Protein 9J5E (pdb70)

Radius of gyration: 19.72 Å; Cα contacts (8 Å, |Δi|>4): 1012; chains: 2; bounding box: 55×40×51 Å

Organism: Saccharomyces cerevisiae (strain ATCC 204508 / S288c) (NCBI:txid559292)

Structure (mmCIF, N/CA/C/O backbone):
data_9J5E
#
_entry.id   9J5E
#
_cell.length_a   103.541
_cell.length_b   103.541
_cell.length_c   108.503
_cell.angle_alpha   90.000
_cell.angle_beta   90.000
_cell.angle_gamma   120.000
#
_symmetry.space_group_name_H-M   'P 61'
#
loop_
_entity.id
_entity.type
_entity.pdbx_description
1 polymer 'Protein HIR2'
2 polymer 'Peptide from Histone promoter control protein 2'
3 water water
#
loop_
_atom_site.group_PDB
_atom_site.id
_atom_site.type_symbol
_atom_site.label_atom_id
_atom_site.label_alt_id
_atom_site.label_comp_id
_atom_site.label_asym_id
_atom_site.label_entity_id
_atom_site.label_seq_id
_atom_site.pdbx_PDB_ins_code
_atom_site.Cartn_x
_atom_site.Cartn_y
_atom_site.Cartn_z
_atom_site.occupancy
_atom_site.B_iso_or_equiv
_atom_site.auth_seq_id
_atom_site.auth_comp_id
_atom_site.auth_asym_id
_atom_site.auth_atom_id
_atom_site.pdbx_PDB_model_num
ATOM 1 N N . MET A 1 1 ? -16.11233 -8.16334 6.09301 1.000 39.32109 1 MET A N 1
ATOM 2 C CA . MET A 1 1 ? -17.06649 -8.27444 4.97888 1.000 39.72139 1 MET A CA 1
ATOM 3 C C . MET A 1 1 ? -16.77046 -7.43439 3.74360 1.000 41.83646 1 MET A C 1
ATOM 4 O O . MET A 1 1 ? -16.45576 -6.25411 3.86273 1.000 40.71784 1 MET A O 1
ATOM 9 N N . ARG A 1 2 ? -16.97324 -8.03216 2.56773 1.000 38.13094 2 ARG A N 1
ATOM 10 C CA . ARG A 1 2 ? -16.84754 -7.35947 1.28479 1.000 39.75185 2 ARG A CA 1
ATOM 11 C C . ARG A 1 2 ? -18.19201 -7.37754 0.56928 1.000 38.20768 2 ARG A C 1
ATOM 12 O O . ARG A 1 2 ? -18.88089 -8.40268 0.54889 1.000 36.61930 2 ARG A O 1
ATOM 20 N N . LEU A 1 3 ? -18.56393 -6.25094 -0.02670 1.000 37.35107 3 LEU A N 1
ATOM 21 C CA . LEU A 1 3 ? -19.76032 -6.16867 -0.85574 1.000 35.32745 3 LEU A CA 1
ATOM 22 C C . LEU A 1 3 ? -19.32147 -6.05054 -2.30686 1.000 38.22972 3 LEU A C 1
ATOM 23 O O . LEU A 1 3 ? -18.67481 -5.06768 -2.67860 1.000 40.10049 3 LEU A O 1
ATOM 28 N N . LEU A 1 4 ? -19.66458 -7.05170 -3.11508 1.000 34.63473 4 LEU A N 1
ATOM 29 C CA . LEU A 1 4 ? -19.45258 -7.02227 -4.55608 1.000 36.71538 4 LEU A CA 1
ATOM 30 C C . LEU A 1 4 ? -20.77820 -6.68566 -5.22946 1.000 37.00226 4 LEU A C 1
ATOM 31 O O . LEU A 1 4 ? -21.75274 -7.42590 -5.08631 1.000 33.98148 4 LEU A O 1
ATOM 36 N N . LYS A 1 5 ? -20.81379 -5.58297 -5.96491 1.000 38.01876 5 LYS A N 1
ATOM 37 C CA . LYS A 1 5 ? -21.99719 -5.18317 -6.72028 1.000 38.85553 5 LYS A CA 1
ATOM 38 C C . LYS A 1 5 ? -21.70165 -5.41018 -8.19657 1.000 41.97347 5 LYS A C 1
ATOM 39 O O . LYS A 1 5 ? -20.83658 -4.74386 -8.77542 1.000 42.29853 5 LYS A O 1
ATOM 45 N N . TYR A 1 6 ? -22.41403 -6.35468 -8.80071 1.000 39.12792 6 TYR A N 1
ATOM 46 C CA . TYR A 1 6 ? -22.10939 -6.80000 -10.15979 1.000 41.71357 6 TYR A CA 1
ATOM 47 C C . TYR A 1 6 ? -23.27611 -6.51239 -11.09760 1.000 41.27659 6 TYR A C 1
ATOM 48 O O . TYR A 1 6 ? -24.28137 -7.24837 -11.09413 1.000 39.23472 6 TYR A O 1
ATOM 57 N N . PRO A 1 7 ? -23.19655 -5.46291 -11.91153 1.000 42.98351 7 PRO A N 1
ATOM 58 C CA . PRO A 1 7 ? -24.27402 -5.18123 -12.87084 1.000 41.82899 7 PRO A CA 1
ATOM 59 C C . PRO A 1 7 ? -24.40977 -6.30406 -13.88980 1.000 44.78282 7 PRO A C 1
ATOM 60 O O . PRO A 1 7 ? -23.43409 -6.71379 -14.52417 1.000 43.46149 7 PRO A O 1
ATOM 64 N N . LEU A 1 8 ? -25.63316 -6.79667 -14.05065 1.000 42.10503 8 LEU A N 1
ATOM 65 C CA . LEU A 1 8 ? -25.87774 -7.88166 -14.98530 1.000 44.16995 8 LEU A CA 1
ATOM 66 C C . LEU A 1 8 ? -26.02246 -7.33286 -16.39956 1.000 50.02899 8 LEU A C 1
ATOM 67 O O . LEU A 1 8 ? -26.47637 -6.20634 -16.61367 1.000 50.47124 8 LEU A O 1
ATOM 72 N N . ASP A 1 9 ? -25.60575 -8.13544 -17.36764 1.000 50.93157 9 ASP A N 1
ATOM 73 C CA . ASP A 1 9 ? -25.69209 -7.74689 -18.77407 1.000 56.85099 9 ASP A CA 1
ATOM 74 C C . ASP A 1 9 ? -26.93515 -8.39250 -19.37926 1.000 57.55069 9 ASP A C 1
ATOM 75 O O . ASP A 1 9 ? -26.86516 -9.36024 -20.13693 1.000 59.60902 9 ASP A O 1
ATOM 80 N N . ILE A 1 10 ? -28.09546 -7.85586 -18.99631 1.000 58.49677 10 ILE A N 1
ATOM 81 C CA . ILE A 1 10 ? -29.35863 -8.48120 -19.37275 1.000 58.29547 10 ILE A CA 1
ATOM 82 C C . ILE A 1 10 ? -30.27011 -7.47114 -20.05158 1.000 61.21349 10 ILE A C 1
ATOM 83 O O . ILE A 1 10 ? -31.48942 -7.66038 -20.09688 1.000 60.47715 10 ILE A O 1
ATOM 88 N N . HIS A 1 11 ? -29.69234 -6.39157 -20.57444 1.000 67.60820 11 HIS A N 1
ATOM 89 C CA . HIS A 1 11 ? -30.39648 -5.45575 -21.45929 1.000 70.36335 11 HIS A CA 1
ATOM 90 C C . HIS A 1 11 ? -31.58970 -4.87024 -20.71271 1.000 66.55863 11 HIS A C 1
ATOM 91 O O . HIS A 1 11 ? -31.39127 -4.21690 -19.67322 1.000 67.14338 11 HIS A O 1
ATOM 98 N N . ASN A 1 12 ? -32.81989 -5.06685 -21.17482 1.000 61.71378 12 ASN A N 1
ATOM 99 C CA . ASN A 1 12 ? -33.99218 -4.50046 -20.52798 1.000 61.83929 12 ASN A CA 1
ATOM 100 C C . ASN A 1 12 ? -34.67662 -5.48106 -19.58119 1.000 55.71001 12 ASN A C 1
ATOM 101 O O . ASN A 1 12 ? -35.73830 -5.16263 -19.04014 1.000 55.35300 12 ASN A O 1
ATOM 106 N N . GLU A 1 13 ? -34.10061 -6.66041 -19.36966 1.000 53.18619 13 GLU A N 1
ATOM 107 C CA . GLU A 1 13 ? -34.76294 -7.67173 -18.55953 1.000 48.51365 13 GLU A CA 1
ATOM 108 C C . GLU A 1 13 ? -34.58840 -7.37485 -17.06790 1.000 46.07308 13 GLU A C 1
ATOM 109 O O . GLU A 1 13 ? -33.77620 -6.54681 -16.64784 1.000 43.97446 13 GLU A O 1
ATOM 115 N N . GLN A 1 14 ? -35.34356 -8.10507 -16.26615 1.000 39.75021 14 GLN A N 1
ATOM 116 C CA . GLN A 1 14 ? -35.42073 -7.90054 -14.83298 1.000 37.76237 14 GLN A CA 1
ATOM 117 C C . GLN A 1 14 ? -35.27122 -9.26240 -14.16616 1.000 39.34077 14 GLN A C 1
ATOM 118 O O . GLN A 1 14 ? -35.75851 -10.26694 -14.69757 1.000 38.03005 14 GLN A O 1
ATOM 124 N N . VAL A 1 15 ? -34.57531 -9.30572 -13.02898 1.000 32.91410 15 VAL A N 1
ATOM 125 C CA . VAL A 1 15 ? -34.50152 -10.50198 -12.19968 1.000 31.30251 15 VAL A CA 1
ATOM 126 C C . VAL A 1 15 ? -35.42699 -10.31571 -11.00349 1.000 33.97565 15 VAL A C 1
ATOM 127 O O . VAL A 1 15 ? -35.29454 -9.33988 -10.24871 1.000 32.07314 15 VAL A O 1
ATOM 131 N N . ASN A 1 16 ? -36.36417 -11.25536 -10.82585 1.000 30.73073 16 ASN A N 1
ATOM 132 C CA . ASN A 1 16 ? -37.39042 -11.16263 -9.79037 1.000 31.28917 16 ASN A CA 1
ATOM 133 C C . ASN A 1 16 ? -37.13693 -12.06889 -8.59922 1.000 31.92337 16 ASN A C 1
ATOM 134 O O . ASN A 1 16 ? -37.67778 -11.81151 -7.51927 1.000 30.19190 16 ASN A O 1
ATOM 139 N N . ALA A 1 17 ? -36.35439 -13.13033 -8.77384 1.000 31.27762 17 ALA A N 1
ATOM 140 C CA . ALA A 1 17 ? -36.22130 -14.14704 -7.74481 1.000 29.77279 17 ALA A CA 1
ATOM 141 C C . ALA A 1 17 ? -34.84608 -14.77973 -7.85977 1.000 28.61285 17 ALA A C 1
ATOM 142 O O . ALA A 1 17 ? -34.21800 -14.77423 -8.92800 1.000 28.68180 17 ALA A O 1
ATOM 144 N N . LEU A 1 18 ? -34.37684 -15.32899 -6.74634 1.000 29.62521 18 LEU A N 1
ATOM 145 C CA . LEU A 1 18 ? -33.13837 -16.08587 -6.78226 1.000 29.35130 18 LEU A CA 1
ATOM 146 C C . LEU A 1 18 ? -33.17240 -17.16616 -5.71021 1.000 31.60833 18 LEU A C 1
ATOM 147 O O . LEU A 1 18 ? -33.99567 -17.13228 -4.78764 1.000 30.64814 18 LEU A O 1
ATOM 152 N N . ALA A 1 19 ? -32.28918 -18.15575 -5.86601 1.000 28.42244 19 ALA A N 1
ATOM 153 C CA . ALA A 1 19 ? -32.23757 -19.26601 -4.92329 1.000 30.66123 19 ALA A CA 1
ATOM 154 C C . ALA A 1 19 ? -30.81446 -19.79945 -4.84578 1.000 29.57116 19 ALA A C 1
ATOM 155 O O . ALA A 1 19 ? -30.18039 -20.02783 -5.88084 1.000 28.48020 19 ALA A O 1
ATOM 157 N N . ALA A 1 20 ? -30.32558 -20.01492 -3.62193 1.000 30.54397 20 ALA A N 1
ATOM 158 C CA . ALA A 1 20 ? -29.06398 -20.71912 -3.40653 1.000 31.28471 20 ALA A CA 1
ATOM 159 C C . ALA A 1 20 ? -29.35435 -22.21916 -3.37667 1.000 33.03971 20 ALA A C 1
ATOM 160 O O . ALA A 1 20 ? -29.97213 -22.72151 -2.43236 1.000 32.76945 20 ALA A O 1
ATOM 162 N N . LEU A 1 21 ? -28.91092 -22.94046 -4.40674 1.000 32.00667 21 LEU A N 1
ATOM 163 C CA . LEU A 1 21 ? -29.12143 -24.38082 -4.50671 1.000 32.25502 21 LEU A CA 1
ATOM 164 C C . LEU A 1 21 ? -27.82796 -25.04133 -4.94863 1.000 33.89159 21 LEU A C 1
ATOM 165 O O . LEU A 1 21 ? -27.22100 -24.61723 -5.93583 1.000 33.54308 21 LEU A O 1
ATOM 170 N N . GLY A 1 22 ? -27.41789 -26.08751 -4.23576 1.000 34.12672 22 GLY A N 1
ATOM 171 C CA . GLY A 1 22 ? -26.13632 -26.70230 -4.48741 1.000 34.56988 22 GLY A CA 1
ATOM 172 C C . GLY A 1 22 ? -25.05442 -25.63971 -4.46447 1.000 36.70057 22 GLY A C 1
ATOM 173 O O . GLY A 1 22 ? -25.12329 -24.66752 -3.69921 1.000 35.69446 22 GLY A O 1
ATOM 174 N N . PRO A 1 23 ? -24.06193 -25.77148 -5.34329 1.000 35.68125 23 PRO A N 1
ATOM 175 C CA . PRO A 1 23 ? -22.99860 -24.76319 -5.42490 1.000 35.82276 23 PRO A CA 1
ATOM 176 C C . PRO A 1 23 ? -23.39953 -23.46109 -6.10227 1.000 34.60394 23 PRO A C 1
ATOM 177 O O . PRO A 1 23 ? -22.52780 -22.61278 -6.30409 1.000 35.98315 23 PRO A O 1
ATOM 181 N N . TYR A 1 24 ? -24.67387 -23.24496 -6.44131 1.000 33.98060 24 TYR A N 1
ATOM 182 C CA . TYR A 1 24 ? -25.04699 -22.14424 -7.32261 1.000 34.76063 24 TYR A CA 1
ATOM 183 C C . TYR A 1 24 ? -25.97233 -21.14648 -6.63669 1.000 30.93592 24 TYR A C 1
ATOM 184 O O . TYR A 1 24 ? -26.68444 -21.47729 -5.68884 1.000 30.18697 24 TYR A O 1
ATOM 193 N N . ILE A 1 25 ? -25.94249 -19.91245 -7.12980 1.000 31.65394 25 ILE A N 1
ATOM 194 C CA . ILE A 1 25 ? -26.98756 -18.92729 -6.87276 1.000 31.44506 25 ILE A CA 1
ATOM 195 C C . ILE A 1 25 ? -27.68447 -18.71928 -8.21286 1.000 32.84034 25 ILE A C 1
ATOM 196 O O . ILE A 1 25 ? -27.04353 -18.36911 -9.21147 1.000 32.51131 25 ILE A O 1
ATOM 201 N N . ILE A 1 26 ? -28.97433 -19.03060 -8.26320 1.000 29.60914 26 ILE A N 1
ATOM 202 C CA . ILE A 1 26 ? -29.70699 -19.09213 -9.52177 1.000 30.63654 26 ILE A CA 1
ATOM 203 C C . ILE A 1 26 ? -30.68989 -17.93148 -9.56926 1.000 30.45917 26 ILE A C 1
ATOM 204 O O . ILE A 1 26 ? -31.53407 -17.78901 -8.68236 1.000 28.96720 26 ILE A O 1
ATOM 209 N N . LEU A 1 27 ? -30.60446 -17.12844 -10.62290 1.000 32.31049 27 LEU A N 1
ATOM 210 C CA . LEU A 1 27 ? -31.43371 -15.93954 -10.79343 1.000 31.69676 27 LEU A CA 1
ATOM 211 C C . LEU A 1 27 ? -32.47484 -16.20966 -11.86957 1.000 33.98404 27 LEU A C 1
ATOM 212 O O . LEU A 1 27 ? -32.17647 -16.86777 -12.86788 1.000 33.63596 27 LEU A O 1
ATOM 217 N N . ALA A 1 28 ? -33.68115 -15.67135 -11.70084 1.000 29.93391 28 ALA A N 1
ATOM 218 C CA . ALA A 1 28 ? -34.71106 -15.90297 -12.70460 1.000 34.24389 28 ALA A CA 1
ATOM 219 C C . ALA A 1 28 ? -35.61874 -14.68435 -12.78947 1.000 33.79008 28 ALA A C 1
ATOM 220 O O . ALA A 1 28 ? -35.83841 -13.98701 -11.79596 1.000 33.00728 28 ALA A O 1
ATOM 222 N N . GLY A 1 29 ? -36.14931 -14.42519 -13.98509 1.000 35.46550 29 GLY A N 1
ATOM 223 C CA . GLY A 1 29 ? -37.01839 -13.27176 -14.11188 1.000 33.27825 29 GLY A CA 1
ATOM 224 C C . GLY A 1 29 ? -37.76909 -13.13603 -15.42052 1.000 38.54809 29 GLY A C 1
ATOM 225 O O . GLY A 1 29 ? -38.27125 -14.11823 -15.97916 1.000 35.98713 29 GLY A O 1
ATOM 226 N N . SER A 1 30 ? -37.85948 -11.90153 -15.90416 1.000 36.95080 30 SER A N 1
ATOM 227 C CA . SER A 1 30 ? -38.71337 -11.59621 -17.03953 1.000 39.08363 30 SER A CA 1
ATOM 228 C C . SER A 1 30 ? -38.24628 -12.34193 -18.28572 1.000 40.65942 30 SER A C 1
ATOM 229 O O . SER A 1 30 ? -37.07890 -12.71149 -18.42224 1.000 41.00487 30 SER A O 1
ATOM 232 N N . GLY A 1 31 ? -39.18197 -12.54822 -19.21025 1.000 40.64827 31 GLY A N 1
ATOM 233 C CA . GLY A 1 31 ? -38.86655 -13.25212 -20.43802 1.000 43.40658 31 GLY A CA 1
ATOM 234 C C . GLY A 1 31 ? -38.50166 -14.70917 -20.27013 1.000 44.31371 31 GLY A C 1
ATOM 235 O O . GLY A 1 31 ? -38.03158 -15.32668 -21.23104 1.000 47.13251 31 GLY A O 1
ATOM 236 N N . GLY A 1 32 ? -38.68652 -15.27619 -19.08165 1.000 42.35882 32 GLY A N 1
ATOM 237 C CA . GLY A 1 32 ? -38.39339 -16.67534 -18.84807 1.000 43.11143 32 GLY A CA 1
ATOM 238 C C . GLY A 1 32 ? -36.93250 -17.01231 -18.65156 1.000 43.02606 32 GLY A C 1
ATOM 239 O O . GLY A 1 32 ? -36.58192 -18.19957 -18.67317 1.000 42.74050 32 GLY A O 1
ATOM 240 N N . HIS A 1 33 ? -36.07313 -16.01566 -18.44906 1.000 39.90392 33 HIS A N 1
ATOM 241 C CA . HIS A 1 33 ? -34.64210 -16.24912 -18.36536 1.000 39.21095 33 HIS A CA 1
ATOM 242 C C . HIS A 1 33 ? -34.25613 -16.77676 -16.99753 1.000 39.65998 33 HIS A C 1
ATOM 243 O O . HIS A 1 33 ? -34.73223 -16.28216 -15.97264 1.000 36.50024 33 HIS A O 1
ATOM 250 N N . VAL A 1 34 ? -33.37514 -17.77562 -16.99591 1.000 38.22032 34 VAL A N 1
ATOM 251 C CA . VAL A 1 34 ? -32.78020 -18.33501 -15.78757 1.000 36.76326 34 VAL A CA 1
ATOM 252 C C . VAL A 1 34 ? -31.26967 -18.31130 -15.96549 1.000 39.20102 34 VAL A C 1
ATOM 253 O O . VAL A 1 34 ? -30.76394 -18.70813 -17.02141 1.000 36.62850 34 VAL A O 1
ATOM 257 N N . MET A 1 35 ? -30.54727 -17.82033 -14.95497 1.000 36.88933 35 MET A N 1
ATOM 258 C CA . MET A 1 35 ? -29.09001 -17.73260 -15.04479 1.000 38.43458 35 MET A CA 1
ATOM 259 C C . MET A 1 35 ? -28.43647 -18.18468 -13.74791 1.000 37.85024 35 MET A C 1
ATOM 260 O O . MET A 1 35 ? -28.80903 -17.72358 -12.66643 1.000 35.20657 35 MET A O 1
ATOM 265 N N . ALA A 1 36 ? -27.44160 -19.06615 -13.86763 1.000 38.07962 36 ALA A N 1
ATOM 266 C CA . ALA A 1 36 ? -26.83325 -19.73134 -12.72400 1.000 38.14959 36 ALA A CA 1
ATOM 267 C C . ALA A 1 36 ? -25.37282 -19.32379 -12.58852 1.000 39.47779 36 ALA A C 1
ATOM 268 O O . ALA A 1 36 ? -24.59309 -19.45783 -13.53872 1.000 39.23094 36 ALA A O 1
ATOM 270 N N . TRP A 1 37 ? -25.01200 -18.85489 -11.39758 1.000 37.02061 37 TRP A N 1
ATOM 271 C CA . TRP A 1 37 ? -23.65226 -18.46372 -11.04349 1.000 37.81513 37 TRP A CA 1
ATOM 272 C C . TRP A 1 37 ? -23.11696 -19.41293 -9.98529 1.000 36.76135 37 TRP A C 1
ATOM 273 O O . TRP A 1 37 ? -23.83799 -19.77050 -9.05065 1.000 34.44141 37 TRP A O 1
ATOM 284 N N . ARG A 1 38 ? -21.84623 -19.78371 -10.10634 1.000 37.65830 38 ARG A N 1
ATOM 285 C CA . ARG A 1 38 ? -21.18956 -20.52560 -9.03633 1.000 36.83921 38 ARG A CA 1
ATOM 286 C C . ARG A 1 38 ? -20.97851 -19.58490 -7.85361 1.000 36.41516 38 ARG A C 1
ATOM 287 O O . ARG A 1 38 ? -20.31387 -18.55203 -7.99502 1.000 38.03017 38 ARG A O 1
ATOM 295 N N . GLN A 1 39 ? -21.54989 -19.92792 -6.69560 1.000 33.86227 39 GLN A N 1
ATOM 296 C CA . GLN A 1 39 ? -21.39438 -19.08735 -5.50713 1.000 34.48940 39 GLN A CA 1
ATOM 297 C C . GLN A 1 39 ? -19.93221 -18.77364 -5.22803 1.000 35.68408 39 GLN A C 1
ATOM 298 O O . GLN A 1 39 ? -19.58453 -17.63440 -4.89981 1.000 35.34188 39 GLN A O 1
ATOM 304 N N . GLN A 1 40 ? -19.06536 -19.78677 -5.32138 1.000 36.11480 40 GLN A N 1
ATOM 305 C CA . GLN A 1 40 ? -17.66441 -19.60152 -4.94422 1.000 39.34018 40 GLN A CA 1
ATOM 306 C C . GLN A 1 40 ? -16.94100 -18.65852 -5.89945 1.000 41.11307 40 GLN A C 1
ATOM 307 O O . GLN A 1 40 ? -16.00672 -17.95586 -5.49199 1.000 41.71634 40 GLN A O 1
ATOM 313 N N . GLN A 1 41 ? -17.33482 -18.64136 -7.17280 1.000 40.31086 41 GLN A N 1
ATOM 314 C CA . GLN A 1 41 ? -16.76187 -17.66977 -8.09970 1.000 41.65570 41 GLN A CA 1
ATOM 315 C C . GLN A 1 41 ? -17.04465 -16.23681 -7.65195 1.000 42.14543 41 GLN A C 1
ATOM 316 O O . GLN A 1 41 ? -16.16426 -15.36949 -7.71620 1.000 42.53834 41 GLN A O 1
ATOM 322 N N . LEU A 1 42 ? -18.27678 -15.96199 -7.22081 1.000 40.15262 42 LEU A N 1
ATOM 323 C CA . LEU A 1 42 ? -18.60574 -14.62166 -6.74819 1.000 40.79077 42 LEU A CA 1
ATOM 324 C C . LEU A 1 42 ? -17.85605 -14.29076 -5.46142 1.000 40.89332 42 LEU A C 1
ATOM 325 O O . LEU A 1 42 ? -17.33677 -13.17892 -5.30792 1.000 41.64051 42 LEU A O 1
ATOM 330 N N . VAL A 1 43 ? -17.79152 -15.24346 -4.52675 1.000 37.96125 43 VAL A N 1
ATOM 331 C CA . VAL A 1 43 ? -17.07685 -15.01697 -3.27211 1.000 41.63477 43 VAL A CA 1
ATOM 332 C C . VAL A 1 43 ? -15.59102 -14.78700 -3.54110 1.000 45.35924 43 VAL A C 1
ATOM 333 O O . VAL A 1 43 ? -14.98257 -13.85050 -3.00933 1.000 45.00451 43 VAL A O 1
ATOM 337 N N . ASP A 1 44 ? -14.99015 -15.62707 -4.39217 1.000 43.93569 44 ASP A N 1
ATOM 338 C CA . ASP A 1 44 ? -13.56805 -15.47033 -4.70028 1.000 48.79351 44 ASP A CA 1
ATOM 339 C C . ASP A 1 44 ? -13.28237 -14.11008 -5.31998 1.000 52.20612 44 ASP A C 1
ATOM 340 O O . ASP A 1 44 ? -12.24983 -13.49296 -5.03201 1.000 54.23814 44 ASP A O 1
ATOM 345 N N . THR A 1 45 ? -14.17635 -13.63808 -6.19250 1.000 47.61046 45 THR A N 1
ATOM 346 C CA . THR A 1 45 ? -14.01521 -12.31255 -6.77693 1.000 51.49726 45 THR A CA 1
ATOM 347 C C . THR A 1 45 ? -14.10843 -11.23321 -5.70533 1.000 51.59563 45 THR A C 1
ATOM 348 O O . THR A 1 45 ? -13.34774 -10.25745 -5.72706 1.000 52.25819 45 THR A O 1
ATOM 352 N N . ALA A 1 46 ? -15.00851 -11.41199 -4.73343 1.000 47.38705 46 ALA A N 1
ATOM 353 C CA . ALA A 1 46 ? -15.14577 -10.42348 -3.66860 1.000 47.45668 46 ALA A CA 1
ATOM 354 C C . ALA A 1 46 ? -13.88185 -10.31605 -2.82509 1.000 50.81568 46 ALA A C 1
ATOM 355 O O . ALA A 1 46 ? -13.62873 -9.26627 -2.22442 1.000 50.84999 46 ALA A O 1
ATOM 357 N N . PHE A 1 47 ? -13.08424 -11.38214 -2.75294 1.000 51.26549 47 PHE A N 1
ATOM 358 C CA . PHE A 1 47 ? -11.83434 -11.35784 -2.00007 1.000 56.22038 47 PHE A CA 1
ATOM 359 C C . PHE A 1 47 ? -10.60785 -11.33770 -2.90427 1.000 59.69708 47 PHE A C 1
ATOM 360 O O . PHE A 1 47 ? -9.50421 -11.64078 -2.44563 1.000 61.92214 47 PHE A O 1
ATOM 368 N N . ASP A 1 48 ? -10.78966 -11.00159 -4.18231 1.000 66.94449 48 ASP A N 1
ATOM 369 C CA . ASP A 1 48 ? -9.72154 -10.73135 -5.14336 1.000 71.07305 48 ASP A CA 1
ATOM 370 C C . ASP A 1 48 ? -8.85006 -11.94310 -5.45531 1.000 72.36863 48 ASP A C 1
ATOM 371 O O . ASP A 1 48 ? -7.74880 -11.78632 -5.99891 1.000 72.28006 48 ASP A O 1
ATOM 376 N N . ARG A 1 49 ? -9.29869 -13.15613 -5.12664 1.000 67.10854 49 ARG A N 1
ATOM 377 C CA . ARG A 1 49 ? -8.55554 -14.33662 -5.55420 1.000 70.1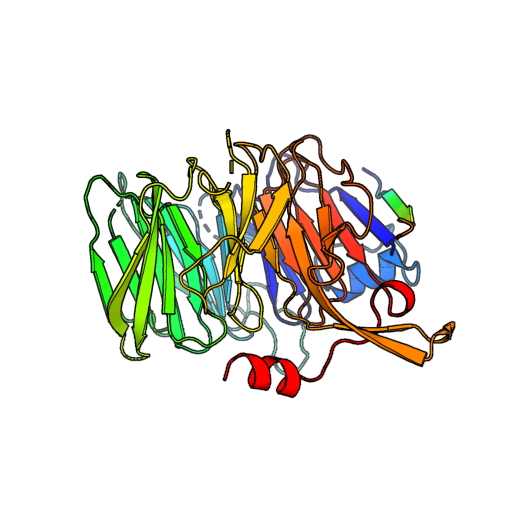6542 49 ARG A CA 1
ATOM 378 C C . ARG A 1 49 ? -8.73323 -14.60173 -7.04266 1.000 71.64084 49 ARG A C 1
ATOM 379 O O . ARG A 1 49 ? -7.92105 -15.31835 -7.63909 1.000 74.24677 49 ARG A O 1
ATOM 387 N N . VAL A 1 50 ? -9.77720 -14.03507 -7.64979 1.000 68.79334 50 VAL A N 1
ATOM 388 C CA . VAL A 1 50 ? -9.96271 -14.02836 -9.09459 1.000 72.42121 50 VAL A CA 1
ATOM 389 C C . VAL A 1 50 ? -10.41907 -12.62794 -9.48964 1.000 71.49431 50 VAL A C 1
ATOM 390 O O . VAL A 1 50 ? -10.84030 -11.82855 -8.64958 1.000 69.44652 50 VAL A O 1
ATOM 394 N N . MET A 1 51 ? -10.31330 -12.31944 -10.77898 1.000 74.29940 51 MET A N 1
ATOM 395 C CA . MET A 1 51 ? -10.64227 -10.96888 -11.20509 1.000 73.73827 51 MET A CA 1
ATOM 396 C C . MET A 1 51 ? -12.09923 -10.85537 -11.63935 1.000 70.94921 51 MET A C 1
ATOM 397 O O . MET A 1 51 ? -12.79755 -11.84357 -11.88559 1.000 68.85340 51 MET A O 1
ATOM 402 N N . ILE A 1 52 ? -12.54643 -9.60556 -11.73826 1.000 72.02212 52 ILE A N 1
ATOM 403 C CA . ILE A 1 52 ? -13.94148 -9.32076 -12.03557 1.000 68.54859 52 ILE A CA 1
ATOM 404 C C . ILE A 1 52 ? -14.25870 -9.57868 -13.50439 1.000 68.99028 52 ILE A C 1
ATOM 405 O O . ILE A 1 52 ? -15.38439 -9.96717 -13.83717 1.000 63.75185 52 ILE A O 1
ATOM 410 N N . LYS A 1 53 ? -13.28595 -9.38679 -14.40528 1.000 69.79232 53 LYS A N 1
ATOM 411 C CA . LYS A 1 53 ? -13.56167 -9.57055 -15.82680 1.000 68.32661 53 LYS A CA 1
ATOM 412 C C . LYS A 1 53 ? -13.87583 -11.01729 -16.17896 1.000 68.61461 53 LYS A C 1
ATOM 413 O O . LYS A 1 53 ? -14.38115 -11.27089 -17.27742 1.000 69.70143 53 LYS A O 1
ATOM 419 N N . ASP A 1 54 ? -13.59838 -11.96100 -15.27944 1.000 68.97536 54 ASP A N 1
ATOM 420 C CA . ASP A 1 54 ? -13.85657 -13.37356 -15.51666 1.000 68.76662 54 ASP A CA 1
ATOM 421 C C . ASP A 1 54 ? -15.26222 -13.79911 -15.10285 1.000 65.13143 54 ASP A C 1
ATOM 422 O O . ASP A 1 54 ? -15.66757 -14.92231 -15.42309 1.000 63.68608 54 ASP A O 1
ATOM 427 N N . LEU A 1 55 ? -16.00977 -12.92858 -14.41647 1.000 66.03972 55 LEU A N 1
ATOM 428 C CA . LEU A 1 55 ? -17.35585 -13.25173 -13.95458 1.000 59.60324 55 LEU A CA 1
ATOM 429 C C . LEU A 1 55 ? -18.31122 -13.43438 -15.12413 1.000 59.01473 55 LEU A C 1
ATOM 430 O O . LEU A 1 55 ? -18.34256 -12.62484 -16.05260 1.000 60.76032 55 LEU A O 1
ATOM 435 N N . LYS A 1 56 ? -19.13241 -14.47584 -15.04241 1.000 55.77491 56 LYS A N 1
ATOM 436 C CA . LYS A 1 56 ? -20.10821 -14.83483 -16.06416 1.000 53.31876 56 LYS A CA 1
ATOM 437 C C . LYS A 1 56 ? -20.93777 -16.00804 -15.55574 1.000 49.21003 56 LYS A C 1
ATOM 438 O O . LYS A 1 56 ? -20.41480 -16.85749 -14.82190 1.000 45.72729 56 LYS A O 1
ATOM 444 N N . PRO A 1 57 ? -22.22675 -16.08222 -15.88182 1.000 48.45895 57 PRO A N 1
ATOM 445 C CA . PRO A 1 57 ? -23.01635 -17.23444 -15.43015 1.000 47.18020 57 PRO A CA 1
ATOM 446 C C . PRO A 1 57 ? -22.52804 -18.51091 -16.10226 1.000 47.35740 57 PRO A C 1
ATOM 447 O O . PRO A 1 57 ? -22.13519 -18.50990 -17.27041 1.000 47.91329 57 PRO A O 1
ATOM 451 N N . GLU A 1 58 ? -22.51812 -19.60352 -15.33873 1.000 44.58329 58 GLU A N 1
ATOM 452 C CA . GLU A 1 58 ? -22.06021 -20.86922 -15.90233 1.000 44.93976 58 GLU A CA 1
ATOM 453 C C . GLU A 1 58 ? -23.04978 -21.40599 -16.92442 1.000 46.44067 58 GLU A C 1
ATOM 454 O O . GLU A 1 58 ? -22.64856 -21.98101 -17.94171 1.000 43.98418 58 GLU A O 1
ATOM 460 N N . VAL A 1 59 ? -24.34102 -21.23762 -16.66736 1.000 44.11977 59 VAL A N 1
ATOM 461 C CA . VAL A 1 59 ? -25.38794 -21.74436 -17.54541 1.000 44.69277 59 VAL A CA 1
ATOM 462 C C . VAL A 1 59 ? -26.53015 -20.74398 -17.52979 1.000 43.14703 59 VAL A C 1
ATOM 463 O O . VAL A 1 59 ? -26.87965 -20.20444 -16.47872 1.000 43.12444 59 VAL A O 1
ATOM 467 N N . SER A 1 60 ? -27.10145 -20.48837 -18.70511 1.000 43.58301 60 SER A N 1
ATOM 468 C CA . SER A 1 60 ? -28.28214 -19.65129 -18.85927 1.000 43.48514 60 SER A CA 1
ATOM 469 C C . SER A 1 60 ? -29.24776 -20.35658 -19.79240 1.000 42.29984 60 SER A C 1
ATOM 470 O O . SER A 1 60 ? -28.82672 -20.94863 -20.79423 1.000 43.63732 60 SER A O 1
ATOM 473 N N . PHE A 1 61 ? -30.53662 -20.29484 -19.47816 1.000 40.56195 61 PHE A N 1
ATOM 474 C CA . PHE A 1 61 ? -31.52633 -20.85686 -20.38503 1.000 42.10630 61 PHE A CA 1
ATOM 475 C C . PHE A 1 61 ? -32.83028 -20.09610 -20.22848 1.000 43.28497 61 PHE A C 1
ATOM 476 O O . PHE A 1 61 ? -32.98411 -19.25288 -19.34437 1.000 40.78167 61 PHE A O 1
ATOM 484 N N . GLN A 1 62 ? -33.77646 -20.40290 -21.10959 1.000 43.45645 62 GLN A N 1
ATOM 485 C CA . GLN A 1 62 ? -35.04614 -19.69782 -21.13841 1.000 43.37193 62 GLN A CA 1
ATOM 486 C C . GLN A 1 62 ? -36.15667 -20.73257 -21.05087 1.000 45.29610 62 GLN A C 1
ATOM 487 O O . GLN A 1 62 ? -36.14125 -21.72735 -21.78363 1.000 44.82940 62 GLN A O 1
ATOM 493 N N . VAL A 1 63 ? -37.10323 -20.51113 -20.15265 1.000 50.14582 63 VAL A N 1
ATOM 494 C CA . VAL A 1 63 ? -38.19684 -21.44805 -19.95970 1.000 50.08001 63 VAL A CA 1
ATOM 495 C C . VAL A 1 63 ? -39.22650 -21.30008 -21.06843 1.000 55.57022 63 VAL A C 1
ATOM 496 O O . VAL A 1 63 ? -39.93142 -20.29229 -21.11644 1.000 60.21801 63 VAL A O 1
ATOM 500 N N . GLY A 1 69 ? -43.38887 -16.25522 -20.36562 1.000 52.34655 69 GLY A N 1
ATOM 501 C CA . GLY A 1 69 ? -43.92913 -15.68827 -19.13701 1.000 46.97042 69 GLY A CA 1
ATOM 502 C C . GLY A 1 69 ? -42.85714 -15.20842 -18.17561 1.000 43.99164 69 GLY A C 1
ATOM 503 O O . GLY A 1 69 ? -41.78077 -15.80717 -18.09548 1.000 45.87781 69 GLY A O 1
ATOM 504 N N . ASP A 1 70 ? -43.13403 -14.13700 -17.43537 1.000 43.37526 70 ASP A N 1
ATOM 505 C CA . ASP A 1 70 ? -42.16404 -13.63956 -16.46121 1.000 41.76892 70 ASP A CA 1
ATOM 506 C C . ASP A 1 70 ? -42.09389 -14.57308 -15.26170 1.000 35.41445 70 ASP A C 1
ATOM 507 O O . ASP A 1 70 ? -43.12175 -14.90298 -14.66866 1.000 35.61805 70 ASP A O 1
ATOM 512 N N . ILE A 1 71 ? -40.87886 -14.98827 -14.89839 1.000 36.78271 71 ILE A N 1
ATOM 513 C CA . ILE A 1 71 ? -40.67096 -15.88253 -13.76350 1.000 34.90401 71 ILE A CA 1
ATOM 514 C C . ILE A 1 71 ? -40.64049 -15.06973 -12.47907 1.000 33.85682 71 ILE A C 1
ATOM 515 O O . ILE A 1 71 ? -39.92498 -14.06446 -12.38690 1.000 32.59251 71 ILE A O 1
ATOM 520 N N . PHE A 1 72 ? -41.37381 -15.53924 -11.46459 1.000 31.25848 72 PHE A N 1
ATOM 521 C CA . PHE A 1 72 ? -41.37152 -14.92412 -10.14872 1.000 32.18319 72 PHE A CA 1
ATOM 522 C C . PHE A 1 72 ? -40.98050 -15.87040 -9.03241 1.000 32.59352 72 PHE A C 1
ATOM 523 O O . PHE A 1 72 ? -40.73045 -15.40134 -7.90777 1.000 29.72970 72 PHE A O 1
ATOM 531 N N . PHE A 1 73 ? -40.91722 -17.17774 -9.29592 1.000 29.47211 73 PHE A N 1
ATOM 532 C CA . PHE A 1 73 ? -40.62159 -18.15876 -8.25968 1.000 30.19621 73 PHE A CA 1
ATOM 533 C C . PHE A 1 73 ? -39.54611 -19.11494 -8.73797 1.000 30.25563 73 PHE A C 1
ATOM 534 O O . PHE A 1 73 ? -39.60108 -19.59798 -9.87426 1.000 31.64347 73 PHE A O 1
ATOM 542 N N . ILE A 1 74 ? -38.56450 -19.38214 -7.87316 1.000 29.44468 74 ILE A N 1
ATOM 543 C CA . ILE A 1 74 ? -37.59519 -20.44124 -8.10953 1.000 28.53804 74 ILE A CA 1
ATOM 544 C C . ILE A 1 74 ? -37.25201 -21.06736 -6.76103 1.000 32.13053 74 ILE A C 1
ATOM 545 O O . ILE A 1 74 ? -36.93725 -20.36039 -5.79267 1.000 30.08544 74 ILE A O 1
ATOM 550 N N . THR A 1 75 ? -37.36589 -22.38938 -6.68483 1.000 27.96474 75 THR A N 1
ATOM 551 C CA . THR A 1 75 ? -36.98576 -23.14958 -5.49887 1.000 28.91319 75 THR A CA 1
ATOM 552 C C . THR A 1 75 ? -36.61356 -24.54315 -5.97905 1.000 31.56328 75 THR A C 1
ATOM 553 O O . THR A 1 75 ? -36.55812 -24.79823 -7.18629 1.000 31.36734 75 THR A O 1
ATOM 557 N N . GLY A 1 76 ? -36.32019 -25.43481 -5.04453 1.000 30.53611 76 GLY A N 1
ATOM 558 C CA . GLY A 1 76 ? -36.04317 -26.81297 -5.43394 1.000 32.56576 76 GLY A CA 1
ATOM 559 C C . GLY A 1 76 ? -35.01426 -27.44518 -4.50800 1.000 34.92777 76 GLY A C 1
ATOM 560 O O . GLY A 1 76 ? -34.85186 -27.02050 -3.35882 1.000 33.05699 76 GLY A O 1
ATOM 561 N N . ASP A 1 77 ? -34.33191 -28.44781 -5.04975 1.000 33.70662 77 ASP A N 1
ATOM 562 C CA . ASP A 1 77 ? -33.30023 -29.19475 -4.32656 1.000 35.84071 77 ASP A CA 1
ATOM 563 C C . ASP A 1 77 ? -32.22428 -29.60480 -5.33442 1.000 37.89967 77 ASP A C 1
ATOM 564 O O . ASP A 1 77 ? -32.11431 -29.01181 -6.41107 1.000 36.26911 77 ASP A O 1
ATOM 569 N N . LEU A 1 78 ? -31.41310 -30.60748 -4.98870 1.000 34.67528 78 LEU A N 1
ATOM 570 C CA . LEU A 1 78 ? -30.29826 -30.97411 -5.84856 1.000 37.56093 78 LEU A CA 1
ATOM 571 C C . LEU A 1 78 ? -30.73222 -31.79213 -7.05240 1.000 38.07345 78 LEU A C 1
ATOM 572 O O . LEU A 1 78 ? -29.91158 -32.06166 -7.93938 1.000 39.16346 78 LEU A O 1
ATOM 577 N N . GLU A 1 79 ? -31.99966 -32.18862 -7.10677 1.000 36.47971 79 GLU A N 1
ATOM 578 C CA . GLU A 1 79 ? -32.50773 -32.98318 -8.20873 1.000 39.70000 79 GLU A CA 1
ATOM 579 C C . GLU A 1 79 ? -33.48551 -32.21951 -9.09607 1.000 38.66223 79 GLU A C 1
ATOM 580 O O . GLU A 1 79 ? -33.52972 -32.48197 -10.29910 1.000 39.31178 79 GLU A O 1
ATOM 586 N N . THR A 1 80 ? -34.21819 -31.23999 -8.55439 1.000 34.88951 80 THR A N 1
ATOM 587 C CA . THR A 1 80 ? -35.26143 -30.55464 -9.31107 1.000 37.00838 80 THR A CA 1
ATOM 588 C C . THR A 1 80 ? -35.26378 -29.06301 -9.01013 1.000 35.85777 80 THR A C 1
ATOM 589 O O . THR A 1 80 ? -35.23083 -28.66418 -7.83993 1.000 33.90716 80 THR A O 1
ATOM 593 N N . LEU A 1 81 ? -35.31465 -28.25306 -10.07013 1.000 33.08932 81 LEU A N 1
ATOM 594 C CA . LEU A 1 81 ? -35.62793 -26.83215 -9.98475 1.000 31.61536 81 LEU A CA 1
ATOM 595 C C . LEU A 1 81 ? -37.10766 -26.62937 -10.27547 1.000 33.90900 81 LEU A C 1
ATOM 596 O O . LEU A 1 81 ? -37.59742 -27.06912 -11.31821 1.000 34.47235 81 LEU A O 1
ATOM 601 N N . TYR A 1 82 ? -37.81189 -25.95786 -9.36935 1.000 30.64417 82 TYR A N 1
ATOM 602 C CA . TYR A 1 82 ? -39.20484 -25.57983 -9.58435 1.000 32.71271 82 TYR A CA 1
ATOM 603 C C . TYR A 1 82 ? -39.21998 -24.10615 -9.96405 1.000 33.99458 82 TYR A C 1
ATOM 604 O O . TYR A 1 82 ? -38.77553 -23.26385 -9.18172 1.000 32.13193 82 TYR A O 1
ATOM 613 N N . ILE A 1 83 ? -39.69742 -23.80441 -11.17163 1.000 33.62666 83 ILE A N 1
ATOM 614 C CA . ILE A 1 83 ? -39.58086 -22.47844 -11.77122 1.000 32.31520 83 ILE A CA 1
ATOM 615 C C . ILE A 1 83 ? -40.98193 -22.02495 -12.16490 1.000 34.24866 83 ILE A C 1
ATOM 616 O O . ILE A 1 83 ? -41.65791 -22.70284 -12.95215 1.000 34.65692 83 ILE A O 1
ATOM 621 N N . GLY A 1 84 ? -41.42081 -20.89930 -11.62519 1.000 32.01277 84 GLY A N 1
ATOM 622 C CA . GLY A 1 84 ? -42.81757 -20.50221 -11.73384 1.000 34.38959 84 GLY A CA 1
ATOM 623 C C . GLY A 1 84 ? -43.01783 -19.07810 -12.19564 1.000 35.77133 84 GLY A C 1
ATOM 624 O O . GLY A 1 84 ? -42.30559 -18.17022 -11.77875 1.000 32.40244 84 GLY A O 1
ATOM 625 N N . SER A 1 85 ? -44.00027 -18.89815 -13.07752 1.000 35.97078 85 SER A N 1
ATOM 626 C CA . SER A 1 85 ? -44.54702 -17.61028 -13.45471 1.000 35.59308 85 SER A CA 1
ATOM 627 C C . SER A 1 85 ? -45.79750 -17.36935 -12.61602 1.000 37.41099 85 SER A C 1
ATOM 628 O O . SER A 1 85 ? -46.09012 -18.11241 -11.67476 1.000 35.83578 85 SER A O 1
ATOM 631 N N . GLU A 1 86 ? -46.56077 -16.32957 -12.95504 1.000 37.59091 86 GLU A N 1
ATOM 632 C CA . GLU A 1 86 ? -47.81928 -16.10993 -12.25876 1.000 40.16695 86 GLU A CA 1
ATOM 633 C C . GLU A 1 86 ? -48.90159 -17.08949 -12.68707 1.000 40.76541 86 GLU A C 1
ATOM 634 O O . GLU A 1 86 ? -49.97207 -17.11082 -12.06932 1.000 41.33404 86 GLU A O 1
ATOM 640 N N . HIS A 1 87 ? -48.64565 -17.91401 -13.70759 1.000 39.46459 87 HIS A N 1
ATOM 641 C CA . HIS A 1 87 ? -49.65909 -18.82035 -14.22634 1.000 41.49507 87 HIS A CA 1
ATOM 642 C C . HIS A 1 87 ? -49.18718 -20.24791 -14.45395 1.000 42.18701 87 HIS A C 1
ATOM 643 O O . HIS A 1 87 ? -50.03854 -21.12109 -14.65818 1.000 42.27120 87 HIS A O 1
ATOM 650 N N . ARG A 1 88 ? -47.87830 -20.51854 -14.41398 1.000 37.33130 88 ARG A N 1
ATOM 651 C CA . ARG A 1 88 ? -47.34542 -21.82343 -14.77029 1.000 38.24632 88 ARG A CA 1
ATOM 652 C C . ARG A 1 88 ? -46.19550 -22.16651 -13.83933 1.000 38.06548 88 ARG A C 1
ATOM 653 O O . ARG A 1 88 ? -45.42764 -21.28892 -13.43047 1.000 36.99596 88 ARG A O 1
ATOM 661 N N . LEU A 1 89 ? -46.09149 -23.44392 -13.49860 1.000 36.87253 89 LEU A N 1
ATOM 662 C CA . LEU A 1 89 ? -44.96723 -23.96531 -12.73686 1.000 34.33933 89 LEU A CA 1
ATOM 663 C C . LEU A 1 89 ? -44.34520 -25.09198 -13.54828 1.000 34.39279 89 LEU A C 1
ATOM 664 O O . LEU A 1 89 ? -45.04971 -26.02700 -13.94635 1.000 34.43205 89 LEU A O 1
ATOM 669 N N . TRP A 1 90 ? -43.04461 -24.97915 -13.81711 1.000 33.08716 90 TRP A N 1
ATOM 670 C CA . TRP A 1 90 ? -42.26698 -26.02639 -14.46181 1.000 35.07403 90 TRP A CA 1
ATOM 671 C C . TRP A 1 90 ? -41.34931 -26.70538 -13.45457 1.000 35.36733 90 TRP A C 1
ATOM 672 O O . TRP A 1 90 ? -40.90370 -26.08769 -12.48162 1.000 33.54483 90 TRP A O 1
ATOM 683 N N . GLY A 1 91 ? -41.08092 -27.98910 -13.70381 1.000 36.53040 91 GLY A N 1
ATOM 684 C CA . GLY A 1 91 ? -40.01953 -28.69696 -13.01447 1.000 35.89335 91 GLY A CA 1
ATOM 685 C C . GLY A 1 91 ? -38.90173 -29.07051 -13.96930 1.000 36.32900 91 GLY A C 1
ATOM 686 O O . GLY A 1 91 ? -39.13567 -29.73369 -14.99206 1.000 33.13291 91 GLY A O 1
ATOM 687 N N . TYR A 1 92 ? -37.68194 -28.64680 -13.64354 1.000 34.50873 92 TYR A N 1
ATOM 688 C CA . TYR A 1 92 ? -36.48895 -28.97438 -14.42248 1.000 36.60248 92 TYR A CA 1
ATOM 689 C C . TYR A 1 92 ? -35.66572 -29.95173 -13.59808 1.000 36.34758 92 TYR A C 1
ATOM 690 O O . TYR A 1 92 ? -35.05768 -29.56104 -12.60037 1.000 36.70658 92 TYR A O 1
ATOM 699 N N . SER A 1 93 ? -35.67460 -31.21924 -13.98061 1.000 37.30125 93 SER A N 1
ATOM 700 C CA . SER A 1 93 ? -34.97352 -32.21819 -13.19127 1.000 37.93906 93 SER A CA 1
ATOM 701 C C . SER A 1 93 ? -33.67719 -32.62102 -13.88028 1.000 38.29202 93 SER A C 1
ATOM 702 O O . SER A 1 93 ? -33.52330 -32.49366 -15.10050 1.000 38.92306 93 SER A O 1
ATOM 705 N N . GLY A 1 94 ? -32.73823 -33.11921 -13.07715 1.000 39.01929 94 GLY A N 1
ATOM 706 C CA . GLY A 1 94 ? -31.41807 -33.43062 -13.59937 1.000 38.63225 94 GLY A CA 1
ATOM 707 C C . GLY A 1 94 ? -30.62106 -32.19078 -13.94235 1.000 38.54588 94 GLY A C 1
ATOM 708 O O . GLY A 1 94 ? -29.81682 -32.21105 -14.88052 1.000 39.60928 94 GLY A O 1
ATOM 709 N N . TRP A 1 95 ? -30.84655 -31.09570 -13.21702 1.000 36.99297 95 TRP A N 1
ATOM 710 C CA . TRP A 1 95 ? -30.17927 -29.83545 -13.51970 1.000 40.02789 95 TRP A CA 1
ATOM 711 C C . TRP A 1 95 ? -28.73357 -29.80431 -13.04172 1.000 40.30869 95 TRP A C 1
ATOM 712 O O . TRP A 1 95 ? -27.93221 -29.03956 -13.59244 1.000 40.58496 95 TRP A O 1
ATOM 723 N N . LEU A 1 96 ? -28.38256 -30.63329 -12.05789 1.000 38.81486 96 LEU A N 1
ATOM 724 C CA . LEU A 1 96 ? -27.04927 -30.66044 -11.46204 1.000 41.10611 96 LEU A CA 1
ATOM 725 C C . LEU A 1 96 ? -26.44430 -32.03808 -11.68348 1.000 46.43872 96 LEU A C 1
ATOM 726 O O . LEU A 1 96 ? -27.03782 -33.04570 -11.28042 1.000 48.21138 96 LEU A O 1
ATOM 731 N N . CYS A 1 97 ? -25.28226 -32.09113 -12.33895 1.000 46.05724 97 CYS A N 1
ATOM 732 C CA . CYS A 1 97 ? -24.58792 -33.36941 -12.48919 1.000 52.32522 97 CYS A CA 1
ATOM 733 C C . CYS A 1 97 ? -24.13459 -33.83613 -11.11426 1.000 54.42157 97 CYS A C 1
ATOM 734 O O . CYS A 1 97 ? -23.26938 -33.21908 -10.48654 1.000 52.62961 97 CYS A O 1
ATOM 737 N N . ARG A 1 98 ? -24.72674 -34.92521 -10.63991 1.000 56.71800 98 ARG A N 1
ATOM 738 C CA . ARG A 1 98 ? -24.47554 -35.35814 -9.27589 1.000 60.19058 98 ARG A CA 1
ATOM 739 C C . ARG A 1 98 ? -23.06008 -35.89979 -9.08972 1.000 65.32719 98 ARG A C 1
ATOM 740 O O . ARG A 1 98 ? -22.57307 -35.93564 -7.95536 1.000 65.49501 98 ARG A O 1
ATOM 748 N N . ASP A 1 99 ? -22.37491 -36.29055 -10.16746 1.000 67.23992 99 ASP A N 1
ATOM 749 C CA . ASP A 1 99 ? -21.01595 -36.80432 -10.01924 1.000 70.97187 99 ASP A CA 1
ATOM 750 C C . ASP A 1 99 ? -19.95685 -35.70554 -9.98019 1.000 69.03988 99 ASP A C 1
ATOM 751 O O . ASP A 1 99 ? -18.93951 -35.86712 -9.29483 1.000 69.09281 99 ASP A O 1
ATOM 756 N N . THR A 1 100 ? -20.16437 -34.59396 -10.69467 1.000 63.77970 100 THR A N 1
ATOM 757 C CA . THR A 1 100 ? -19.17852 -33.52372 -10.76689 1.000 59.25277 100 THR A CA 1
ATOM 758 C C . THR A 1 100 ? -19.56138 -32.30459 -9.94716 1.000 57.74875 100 THR A C 1
ATOM 759 O O . THR A 1 100 ? -18.72919 -31.40226 -9.79156 1.000 56.03401 100 THR A O 1
ATOM 763 N N . ASN A 1 101 ? -20.79942 -32.24309 -9.44817 1.000 54.45715 101 ASN A N 1
ATOM 764 C CA . ASN A 1 101 ? -21.33028 -31.06686 -8.75929 1.000 53.33184 101 ASN A CA 1
ATOM 765 C C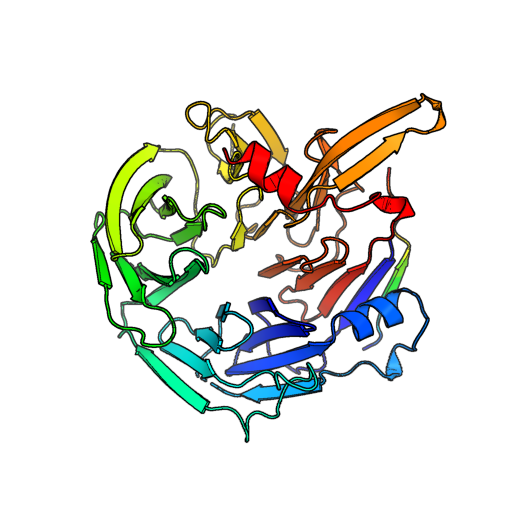 . ASN A 1 101 ? -21.32396 -29.82553 -9.64684 1.000 49.07105 101 ASN A C 1
ATOM 766 O O . ASN A 1 101 ? -21.26503 -28.70229 -9.14605 1.000 47.80166 101 ASN A O 1
ATOM 771 N N . ASN A 1 102 ? -21.38229 -30.01176 -10.96475 1.000 47.97064 102 ASN A N 1
ATOM 772 C CA . ASN A 1 102 ? -21.46629 -28.91285 -11.91636 1.000 45.68397 102 ASN A CA 1
ATOM 773 C C . ASN A 1 102 ? -22.85159 -28.88290 -12.54951 1.000 45.44712 102 ASN A C 1
ATOM 774 O O . ASN A 1 102 ? -23.43821 -29.93423 -12.82709 1.000 46.28775 102 ASN A O 1
ATOM 779 N N . ILE A 1 103 ? -23.36223 -27.67436 -12.79027 1.000 42.65633 103 ILE A N 1
ATOM 780 C CA . ILE A 1 103 ? -24.66765 -27.51671 -13.42221 1.000 41.81177 103 ILE A CA 1
ATOM 781 C C . ILE A 1 103 ? -24.59692 -27.99182 -14.87080 1.000 43.09319 103 ILE A C 1
ATOM 782 O O . ILE A 1 103 ? -23.61222 -27.74551 -15.58004 1.000 40.77888 103 ILE A O 1
ATOM 787 N N . ASN A 1 104 ? -25.62687 -28.71336 -15.30785 1.000 40.39130 104 ASN A N 1
ATOM 788 C CA . ASN A 1 104 ? -25.69198 -29.20173 -16.67947 1.000 42.13122 104 ASN A CA 1
ATOM 789 C C . ASN A 1 104 ? -26.24253 -28.11262 -17.59372 1.000 41.35759 104 ASN A C 1
ATOM 790 O O . ASN A 1 104 ? -26.93079 -27.19421 -17.15036 1.000 41.62109 104 ASN A O 1
ATOM 795 N N . SER A 1 105 ? -25.96537 -28.23306 -18.88801 1.000 41.86643 105 SER A N 1
ATOM 796 C CA . SER A 1 105 ? -26.69563 -27.38053 -19.81418 1.000 45.00435 105 SER A CA 1
ATOM 797 C C . SER A 1 105 ? -28.16791 -27.77956 -19.81711 1.000 44.37247 105 SER A C 1
ATOM 798 O O . SER A 1 105 ? -28.53321 -28.87871 -19.39466 1.000 43.65824 105 SER A O 1
ATOM 801 N N . VAL A 1 106 ? -29.01815 -26.87582 -20.31125 1.000 42.34607 106 VAL A N 1
ATOM 802 C CA . VAL A 1 106 ? -30.44771 -27.16233 -20.36560 1.000 44.52107 106 VAL A CA 1
ATOM 803 C C . VAL A 1 106 ? -30.75131 -28.34474 -21.28835 1.000 44.85047 106 VAL A C 1
ATOM 804 O O . VAL A 1 106 ? -31.79921 -28.98532 -21.15154 1.000 43.34676 106 VAL A O 1
ATOM 808 N N . GLU A 1 107 ? -29.83552 -28.66876 -22.20214 1.000 43.74817 107 GLU A N 1
ATOM 809 C CA . GLU A 1 107 ? -29.97526 -29.75320 -23.17224 1.000 44.36368 107 GLU A CA 1
ATOM 810 C C . GLU A 1 107 ? -29.86612 -31.13808 -22.54413 1.000 41.77492 107 GLU A C 1
ATOM 811 O O . GLU A 1 107 ? -30.12211 -32.13587 -23.23393 1.000 44.30887 107 GLU A O 1
ATOM 817 N N . LYS A 1 108 ? -29.48454 -31.21815 -21.27016 1.000 41.58834 108 LYS A N 1
ATOM 818 C CA . LYS A 1 108 ? -29.38961 -32.47554 -20.54444 1.000 44.48083 108 LYS A CA 1
ATOM 819 C C . LYS A 1 108 ? -30.42219 -32.55619 -19.43506 1.000 41.59526 108 LYS A C 1
ATOM 820 O O . LYS A 1 108 ? -30.46507 -33.54404 -18.69454 1.000 42.60509 108 LYS A O 1
ATOM 826 N N . MET A 1 109 ? -31.29690 -31.56396 -19.37176 1.000 37.32060 109 MET A N 1
ATOM 827 C CA . MET A 1 109 ? -32.27047 -31.30926 -18.33439 1.000 38.70201 109 MET A CA 1
ATOM 828 C C . MET A 1 109 ? -33.58689 -31.91570 -18.82512 1.000 38.84482 109 MET A C 1
ATOM 829 O O . MET A 1 109 ? -33.82535 -31.98269 -20.03153 1.000 38.21543 109 MET A O 1
ATOM 834 N N . ASN A 1 110 ? -34.42056 -32.40522 -17.91210 1.000 37.75342 110 ASN A N 1
ATOM 835 C CA . ASN A 1 110 ? -35.75397 -32.87679 -18.28088 1.000 40.37786 110 ASN A CA 1
ATOM 836 C C . ASN A 1 110 ? -36.75973 -31.87676 -17.74610 1.000 37.55696 110 ASN A C 1
ATOM 837 O O . ASN A 1 110 ? -36.70556 -31.51320 -16.57082 1.000 39.06484 110 ASN A O 1
ATOM 842 N N . SER A 1 111 ? -37.66469 -31.41227 -18.59852 1.000 36.85647 111 SER A N 1
ATOM 843 C CA . SER A 1 111 ? -38.54515 -30.32049 -18.19993 1.000 37.33594 111 SER A CA 1
ATOM 844 C C . SER A 1 111 ? -40.00057 -30.75512 -18.31788 1.000 37.45581 111 SER A C 1
ATOM 845 O O . SER A 1 111 ? -40.38097 -31.41379 -19.28462 1.000 37.44474 111 SER A O 1
ATOM 848 N N . LYS A 1 112 ? -40.81132 -30.38980 -17.32557 1.000 37.79150 112 LYS A N 1
ATOM 849 C CA . LYS A 1 112 ? -42.20845 -30.80104 -17.29607 1.000 37.82307 112 LYS A CA 1
ATOM 850 C C . LYS A 1 112 ? -43.06920 -29.63106 -16.84061 1.000 36.73363 112 LYS A C 1
ATOM 851 O O . LYS A 1 112 ? -42.70321 -28.92212 -15.90410 1.000 35.34961 112 LYS A O 1
ATOM 857 N N . LEU A 1 113 ? -44.19995 -29.42565 -17.51439 1.000 37.51467 113 LEU A N 1
ATOM 858 C CA . LEU A 1 113 ? -45.20016 -28.46366 -17.05329 1.000 38.05405 113 LEU A CA 1
ATOM 859 C C . LEU A 1 113 ? -45.99363 -29.10881 -15.92445 1.000 36.02721 113 LEU A C 1
ATOM 860 O O . LEU A 1 113 ? -46.75370 -30.05563 -16.15643 1.000 39.08243 113 LEU A O 1
ATOM 865 N N . LEU A 1 114 ? -45.81329 -28.60769 -14.71410 1.000 36.47528 114 LEU A N 1
ATOM 866 C CA . LEU A 1 114 ? -46.38883 -29.21325 -13.52290 1.000 39.17305 114 LEU A CA 1
ATOM 867 C C . LEU A 1 114 ? -47.77420 -28.67881 -13.21313 1.000 40.28019 114 LEU A C 1
ATOM 868 O O . LEU A 1 114 ? -48.64177 -29.42962 -12.75265 1.000 38.79543 114 LEU A O 1
ATOM 873 N N . PHE A 1 115 ? -47.99709 -27.39279 -13.46007 1.000 38.43740 115 PHE A N 1
ATOM 874 C CA . PHE A 1 115 ? -49.22722 -26.76267 -13.01985 1.000 41.03646 115 PHE A CA 1
ATOM 875 C C . PHE A 1 115 ? -49.49751 -25.55334 -13.89845 1.000 39.79001 115 PHE A C 1
ATOM 876 O O . PHE A 1 115 ? -48.57041 -24.83253 -14.28224 1.000 38.45573 115 PHE A O 1
ATOM 884 N N . GLU A 1 116 ? -50.77037 -25.33156 -14.19467 1.000 38.81939 116 GLU A N 1
ATOM 885 C CA . GLU A 1 116 ? -51.20192 -24.15800 -14.92998 1.000 42.04449 116 GLU A CA 1
ATOM 886 C C . GLU A 1 116 ? -52.52076 -23.70698 -14.33380 1.000 44.78114 116 GLU A C 1
ATOM 887 O O . GLU A 1 116 ? -53.41590 -24.52758 -14.12032 1.000 44.34791 116 GLU A O 1
ATOM 893 N N . CYS A 1 117 ? -52.63454 -22.42578 -14.03114 1.000 43.42342 117 CYS A N 1
ATOM 894 C CA . CYS A 1 117 ? -53.93045 -21.87723 -13.67502 1.000 52.86693 117 CYS A CA 1
ATOM 895 C C . CYS A 1 117 ? -54.35704 -20.88067 -14.74102 1.000 59.95463 117 CYS A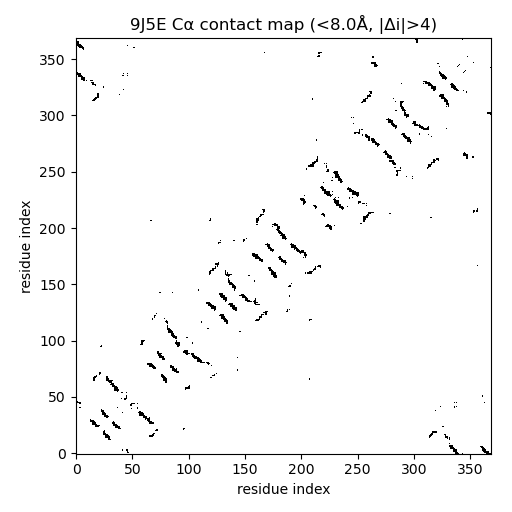 C 1
ATOM 896 O O . CYS A 1 117 ? -53.53577 -20.34438 -15.49367 1.000 59.98847 117 CYS A O 1
ATOM 899 N N . LYS A 1 118 ? -55.66135 -20.66396 -14.82016 1.000 65.72604 118 LYS A N 1
ATOM 900 C CA . LYS A 1 118 ? -56.23881 -19.80086 -15.83516 1.000 71.03494 118 LYS A CA 1
ATOM 901 C C . LYS A 1 118 ? -56.78900 -18.54776 -15.17689 1.000 69.81156 118 LYS A C 1
ATOM 902 O O . LYS A 1 118 ? -57.55087 -18.63546 -14.20482 1.000 69.20540 118 LYS A O 1
ATOM 908 N N . SER A 1 119 ? -56.37418 -17.38865 -15.69823 1.000 68.67644 119 SER A N 1
ATOM 909 C CA . SER A 1 119 ? -56.90227 -16.08662 -15.31401 1.000 69.71418 119 SER A CA 1
ATOM 910 C C . SER A 1 119 ? -58.41673 -16.17194 -15.14718 1.000 69.01406 119 SER A C 1
ATOM 911 O O . SER A 1 119 ? -59.09444 -16.85552 -15.92865 1.000 66.48323 119 SER A O 1
ATOM 914 N N . PRO A 1 120 ? -58.98415 -15.50354 -14.13810 1.000 65.21041 120 PRO A N 1
ATOM 915 C CA . PRO A 1 120 ? -58.36568 -14.49751 -13.26882 1.000 64.88430 120 PRO A CA 1
ATOM 916 C C . PRO A 1 120 ? -57.45710 -15.06355 -12.17605 1.000 60.87444 120 PRO A C 1
ATOM 917 O O . PRO A 1 120 ? -56.87590 -14.29327 -11.41855 1.000 59.32035 120 PRO A O 1
ATOM 921 N N . SER A 1 121 ? -57.32527 -16.38273 -12.06022 1.000 60.16648 121 SER A N 1
ATOM 922 C CA . SER A 1 121 ? -56.46316 -16.96380 -11.03927 1.000 56.39061 121 SER A CA 1
ATOM 923 C C . SER A 1 121 ? -55.00743 -16.60728 -11.31198 1.000 55.20731 121 SER A C 1
ATOM 924 O O . SER A 1 121 ? -54.57027 -16.56184 -12.46394 1.000 55.15372 121 SER A O 1
ATOM 927 N N . THR A 1 122 ? -54.25240 -16.33721 -10.24581 1.000 48.55725 122 THR A N 1
ATOM 928 C CA . THR A 1 122 ? -52.81325 -16.15388 -10.36797 1.000 44.78116 122 THR A CA 1
ATOM 929 C C . THR A 1 122 ? -52.11690 -16.81724 -9.19384 1.000 42.02990 122 THR A C 1
ATOM 930 O O . THR A 1 122 ? -52.68737 -16.97105 -8.10600 1.000 41.28529 122 THR A O 1
ATOM 934 N N . ILE A 1 123 ? -50.87218 -17.21172 -9.42983 1.000 38.99856 123 ILE A N 1
ATOM 935 C CA . ILE A 1 123 ? -50.04635 -17.79211 -8.37964 1.000 37.17120 123 ILE A CA 1
ATOM 936 C C . ILE A 1 123 ? -49.43531 -16.64730 -7.58543 1.000 36.70790 123 ILE A C 1
ATOM 937 O O . ILE A 1 123 ? -48.71595 -15.81368 -8.14380 1.000 37.86398 123 ILE A O 1
ATOM 942 N N . THR A 1 124 ? -49.72551 -16.59959 -6.28248 1.000 35.08676 124 THR A N 1
ATOM 943 C CA . THR A 1 124 ? -49.16532 -15.55894 -5.42972 1.000 33.82272 124 THR A CA 1
ATOM 944 C C . THR A 1 124 ? -47.86443 -15.98621 -4.77463 1.000 31.76321 124 THR A C 1
ATOM 945 O O . THR A 1 124 ? -47.03523 -15.13031 -4.45064 1.000 31.81469 124 THR A O 1
ATOM 949 N N . ASP A 1 125 ? -47.65219 -17.28932 -4.60764 1.000 30.67715 125 ASP A N 1
ATOM 950 C CA . ASP A 1 125 ? -46.43415 -17.78827 -3.99873 1.000 29.75865 125 ASP A CA 1
ATOM 951 C C . ASP A 1 125 ? -46.31015 -19.27900 -4.28533 1.000 30.76779 125 ASP A C 1
ATOM 952 O O . ASP A 1 125 ? -47.30747 -19.95826 -4.54658 1.000 31.03283 125 ASP A O 1
ATOM 957 N N . VAL A 1 126 ? -45.06875 -19.76197 -4.26178 1.000 30.23283 126 VAL A N 1
ATOM 958 C CA . VAL A 1 126 ? -44.73446 -21.18084 -4.33197 1.000 29.41119 126 VAL A CA 1
ATOM 959 C C . VAL A 1 126 ? -43.69862 -21.43493 -3.25269 1.000 30.32620 126 VAL A C 1
ATOM 960 O O . VAL A 1 126 ? -42.67456 -20.75176 -3.21543 1.000 27.23510 126 VAL A O 1
ATOM 964 N N . LYS A 1 127 ? -43.95062 -22.39874 -2.37040 1.000 28.67635 127 LYS A N 1
ATOM 965 C CA . LYS A 1 127 ? -42.95921 -22.72060 -1.34669 1.000 29.88471 127 LYS A CA 1
ATOM 966 C C . LYS A 1 127 ? -42.76083 -24.22851 -1.29038 1.000 30.21535 127 LYS A C 1
ATOM 967 O O . LYS A 1 127 ? -43.71092 -24.99358 -1.46280 1.000 31.14456 127 LYS A O 1
ATOM 973 N N . TYR A 1 128 ? -41.52668 -24.65636 -1.05859 1.000 30.25976 128 TYR A N 1
ATOM 974 C CA . TYR A 1 128 ? -41.18183 -26.07429 -1.06382 1.000 30.28255 128 TYR A CA 1
ATOM 975 C C . TYR A 1 128 ? -40.68207 -26.45799 0.31760 1.000 31.57162 128 TYR A C 1
ATOM 976 O O . TYR A 1 128 ? -39.71876 -25.86930 0.81537 1.000 29.76528 128 TYR A O 1
ATOM 985 N N . ASP A 1 129 ? -41.34841 -27.42164 0.94316 1.000 31.09007 129 ASP A N 1
ATOM 986 C CA . ASP A 1 129 ? -40.91788 -27.97189 2.22252 1.000 31.95016 129 ASP A CA 1
ATOM 987 C C . ASP A 1 129 ? -40.25062 -29.30717 1.92447 1.000 34.70835 129 ASP A C 1
ATOM 988 O O . ASP A 1 129 ? -40.92721 -30.29651 1.62843 1.000 34.65576 129 ASP A O 1
ATOM 993 N N . ILE A 1 130 ? -38.92142 -29.32934 2.00566 1.000 34.26885 130 ILE A N 1
ATOM 994 C CA . ILE A 1 130 ? -38.16354 -30.52770 1.66936 1.000 36.19788 130 ILE A CA 1
ATOM 995 C C . ILE A 1 130 ? -38.36737 -31.65105 2.68544 1.000 38.28223 130 ILE A C 1
ATOM 996 O O . ILE A 1 130 ? -38.24838 -32.83165 2.33512 1.000 38.54776 130 ILE A O 1
ATOM 1001 N N . ASN A 1 131 ? -38.72175 -31.32988 3.93102 1.000 36.24286 131 ASN A N 1
ATOM 1002 C CA . ASN A 1 131 ? -38.92103 -32.38424 4.92059 1.000 38.42476 131 ASN A CA 1
ATOM 1003 C C . ASN A 1 131 ? -40.28276 -33.04659 4.76872 1.000 40.03412 131 ASN A C 1
ATOM 1004 O O . ASN A 1 131 ? -40.39362 -34.27551 4.87795 1.000 40.16343 131 ASN A O 1
ATOM 1009 N N . LEU A 1 132 ? -41.32608 -32.25601 4.50680 1.000 36.01423 132 LEU A N 1
ATOM 1010 C CA . LEU A 1 132 ? -42.63333 -32.83074 4.20623 1.000 38.85031 132 LEU A CA 1
ATOM 1011 C C . LEU A 1 132 ? -42.64389 -33.50741 2.84187 1.000 40.37622 132 LEU A C 1
ATOM 1012 O O . LEU A 1 132 ? -43.43666 -34.42557 2.61293 1.000 40.72793 132 LEU A O 1
ATOM 1017 N N . GLY A 1 133 ? -41.78464 -33.07180 1.92737 1.000 39.26580 133 GLY A N 1
ATOM 1018 C CA . GLY A 1 133 ? -41.92291 -33.49000 0.54297 1.000 41.15053 133 GLY A CA 1
ATOM 1019 C C . GLY A 1 133 ? -43.12504 -32.88539 -0.15030 1.000 40.25034 133 GLY A C 1
ATOM 1020 O O . GLY A 1 133 ? -43.79285 -33.57189 -0.93785 1.000 42.64156 133 GLY A O 1
ATOM 1021 N N . ILE A 1 134 ? -43.42268 -31.61170 0.12162 1.000 37.73703 134 ILE A N 1
ATOM 1022 C CA . ILE A 1 134 ? -44.64699 -30.97198 -0.35015 1.000 37.98982 134 ILE A CA 1
ATOM 1023 C C . ILE A 1 134 ? -44.32198 -29.59499 -0.91381 1.000 35.48704 134 ILE A C 1
ATOM 1024 O O . ILE A 1 134 ? -43.58307 -28.81904 -0.29256 1.000 33.16075 134 ILE A O 1
ATOM 1029 N N . LEU A 1 135 ? -44.89443 -29.28338 -2.07464 1.000 35.97504 135 LEU A N 1
ATOM 1030 C CA . LEU A 1 135 ? -44.88873 -27.92854 -2.60591 1.000 34.34611 135 LEU A CA 1
ATOM 1031 C C . L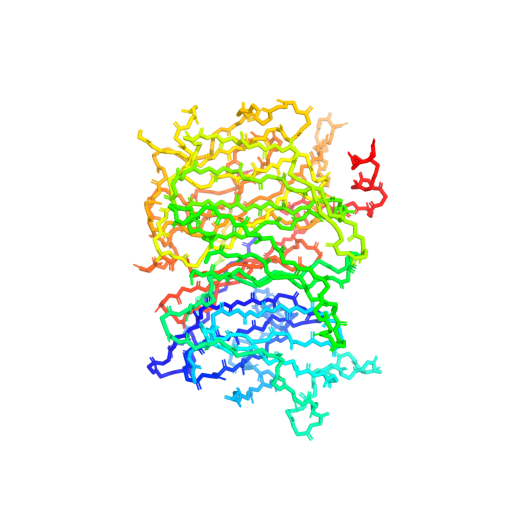EU A 1 135 ? -46.24388 -27.28682 -2.36566 1.000 34.54265 135 LEU A C 1
ATOM 1032 O O . LEU A 1 135 ? -47.28222 -27.88553 -2.66189 1.000 35.20322 135 LEU A O 1
ATOM 1037 N N . PHE A 1 136 ? -46.22594 -26.07490 -1.82676 1.000 33.23271 136 PHE A N 1
ATOM 1038 C CA . PHE A 1 136 ? -47.43239 -25.30497 -1.56889 1.000 32.59677 136 PHE A CA 1
ATOM 1039 C C . PHE A 1 136 ? -47.56717 -24.25649 -2.66264 1.000 33.94247 136 PHE A C 1
ATOM 1040 O O . PHE A 1 136 ? -46.65932 -23.45038 -2.86798 1.000 32.13546 136 PHE A O 1
ATOM 1048 N N . VAL A 1 137 ? -48.69162 -24.26914 -3.36443 1.000 33.45552 137 VAL A N 1
ATOM 1049 C CA . VAL A 1 137 ? -48.98221 -23.28032 -4.39122 1.000 33.95989 137 VAL A CA 1
ATOM 1050 C C . VAL A 1 137 ? -50.13299 -22.43443 -3.88195 1.000 33.28695 137 VAL A C 1
ATOM 1051 O O . VAL A 1 137 ? -51.24192 -22.94251 -3.68572 1.000 34.13521 137 VAL A O 1
ATOM 1055 N N . LEU A 1 138 ? -49.86936 -21.15346 -3.65744 1.000 31.90521 138 LEU A N 1
ATOM 1056 C CA . LEU A 1 138 ? -50.88038 -20.22858 -3.15871 1.000 34.83361 138 LEU A CA 1
ATOM 1057 C C . LEU A 1 138 ? -51.53146 -19.53598 -4.34378 1.000 37.04005 138 LEU A C 1
ATOM 1058 O O . LEU A 1 138 ? -50.83374 -19.03744 -5.23093 1.000 33.43959 138 LEU A O 1
ATOM 1063 N N . LEU A 1 139 ? -52.86822 -19.50829 -4.35816 1.000 37.64657 139 LEU A N 1
ATOM 1064 C CA . LEU A 1 139 ? -53.62436 -18.93622 -5.46329 1.000 39.52371 139 LEU A CA 1
ATOM 1065 C C . LEU A 1 139 ? -54.58437 -17.87044 -4.96362 1.000 43.32863 139 LEU A C 1
ATOM 1066 O O . LEU A 1 139 ? -55.24045 -18.05523 -3.93170 1.000 42.67436 139 LEU A O 1
ATOM 1071 N N . SER A 1 140 ? -54.69357 -16.78282 -5.72776 1.000 40.79865 140 SER A N 1
ATOM 1072 C CA . SER A 1 140 ? -55.75366 -15.78332 -5.54302 1.000 46.97931 140 SER A CA 1
ATOM 1073 C C . SER A 1 140 ? -56.98875 -16.12019 -6.38329 1.000 50.12801 140 SER A C 1
ATOM 1074 O O . SER A 1 140 ? -56.85302 -16.57461 -7.52375 1.000 48.91207 140 SER A O 1
ATOM 1077 N N . ASN A 1 143 ? -59.06130 -18.41395 -4.06217 1.000 47.14430 143 ASN A N 1
ATOM 1078 C CA . ASN A 1 143 ? -58.34050 -18.25612 -2.79082 1.000 47.23156 143 ASN A CA 1
ATOM 1079 C C . ASN A 1 143 ? -58.13018 -19.58443 -2.06666 1.000 48.04499 143 ASN A C 1
ATOM 1080 O O . ASN A 1 143 ? -58.95600 -20.00335 -1.26195 1.000 50.33362 143 ASN A O 1
ATOM 1085 N N . LYS A 1 144 ? -57.01008 -20.23922 -2.34353 1.000 44.17785 144 LYS A N 1
ATOM 1086 C CA . LYS A 1 144 ? -56.75717 -21.55067 -1.77404 1.000 45.16097 144 LYS A CA 1
ATOM 1087 C C . LYS A 1 144 ? -55.26065 -21.79477 -1.74476 1.000 41.34032 144 LYS A C 1
ATOM 1088 O O . LYS A 1 144 ? -54.48459 -21.10968 -2.41763 1.000 40.56338 144 LYS A O 1
ATOM 1094 N N . ILE A 1 145 ? -54.86466 -22.78108 -0.95100 1.000 39.96584 145 ILE A N 1
ATOM 1095 C CA . ILE A 1 145 ? -53.49847 -23.28074 -0.94370 1.000 40.67139 145 ILE A CA 1
ATOM 1096 C C . ILE A 1 145 ? -53.54844 -24.72510 -1.41733 1.000 40.76182 145 ILE A C 1
ATOM 1097 O O . ILE A 1 145 ? -54.29518 -25.54003 -0.85809 1.000 41.24909 145 ILE A O 1
ATOM 1102 N N . LEU A 1 146 ? -52.78656 -25.03133 -2.46477 1.000 38.24954 146 LEU A N 1
ATOM 1103 C CA . LEU A 1 146 ? -52.70973 -26.37416 -3.01727 1.000 38.97580 146 LEU A CA 1
ATOM 1104 C C . LEU A 1 146 ? -51.45232 -27.05860 -2.51070 1.000 38.50807 146 LEU A C 1
ATOM 1105 O O . LEU A 1 146 ? -50.38431 -26.44330 -2.45499 1.000 37.61066 146 LEU A O 1
ATOM 1110 N N . LEU A 1 147 ? -51.58661 -28.33327 -2.15012 1.000 37.12065 147 LEU A N 1
ATOM 1111 C CA . LEU A 1 147 ? -50.48966 -29.14611 -1.64168 1.000 37.67017 147 LEU A CA 1
ATOM 1112 C C . LEU A 1 147 ? -50.20608 -30.26265 -2.64126 1.000 42.45209 147 LEU A C 1
ATOM 1113 O O . LEU A 1 147 ? -51.08315 -31.08964 -2.91467 1.000 42.29906 147 LEU A O 1
ATOM 1118 N N . PHE A 1 148 ? -48.98293 -30.28818 -3.16743 1.000 40.47670 148 PHE A N 1
ATOM 1119 C CA . PHE A 1 148 ? -48.53948 -31.26402 -4.15743 1.000 42.34776 148 PHE A CA 1
ATOM 1120 C C . PHE A 1 148 ? -47.34062 -32.03166 -3.62411 1.000 42.16323 148 PHE A C 1
ATOM 1121 O O . PHE A 1 148 ? -46.48234 -31.46028 -2.94914 1.000 40.73797 148 PHE A O 1
ATOM 1129 N N . ARG A 1 149 ? -47.28013 -33.32537 -3.93566 1.000 42.30927 149 ARG A N 1
ATOM 1130 C CA . ARG A 1 149 ? -46.09377 -34.11539 -3.63431 1.000 45.56609 149 ARG A CA 1
ATOM 1131 C C . ARG A 1 149 ? -44.94050 -33.64813 -4.52023 1.000 45.14845 149 ARG A C 1
ATOM 1132 O O . ARG A 1 149 ? -45.13728 -33.35004 -5.69871 1.000 44.35644 149 ARG A O 1
ATOM 1140 N N . HIS A 1 150 ? -43.73664 -33.56183 -3.96057 1.000 42.86035 150 HIS A N 1
ATOM 1141 C CA . HIS A 1 150 ? -42.63487 -33.13451 -4.81678 1.000 46.39839 150 HIS A CA 1
ATOM 1142 C C . HIS A 1 150 ? -42.28452 -34.23625 -5.81885 1.000 49.40390 150 HIS A C 1
ATOM 1143 O O . HIS A 1 150 ? -42.59867 -35.41481 -5.61432 1.000 49.62466 150 HIS A O 1
ATOM 1150 N N . LYS A 1 151 ? -41.64941 -33.82568 -6.92584 1.000 49.47602 151 LYS A N 1
ATOM 1151 C CA . LYS A 1 151 ? -41.27157 -34.69817 -8.04461 1.000 52.34980 151 LYS A CA 1
ATOM 1152 C C . LYS A 1 151 ? -42.48931 -35.18545 -8.82402 1.000 53.93708 151 LYS A C 1
ATOM 1153 O O . LYS A 1 151 ? -42.73142 -34.72138 -9.94594 1.000 55.49916 151 LYS A O 1
ATOM 1159 N N . THR A 1 152 ? -43.26199 -36.11363 -8.23477 1.000 55.02532 152 THR A N 1
ATOM 1160 C CA . THR A 1 152 ? -44.45874 -36.64425 -8.89668 1.000 55.12226 152 THR A CA 1
ATOM 1161 C C . THR A 1 152 ? -45.50109 -35.56047 -9.15051 1.000 53.47085 152 THR A C 1
ATOM 1162 O O . THR A 1 152 ? -46.22840 -35.62371 -10.14347 1.000 51.54107 152 THR A O 1
ATOM 1166 N N . PHE A 1 153 ? -45.58399 -34.56376 -8.26492 1.000 51.72880 153 PHE A N 1
ATOM 1167 C CA . PHE A 1 153 ? -46.58533 -33.49192 -8.31636 1.000 48.98847 153 PHE A CA 1
ATOM 1168 C C . PHE A 1 153 ? -48.02158 -34.01153 -8.27851 1.000 49.25737 153 PHE A C 1
ATOM 1169 O O . PHE A 1 153 ? -48.93336 -33.36217 -8.79787 1.000 49.96672 153 PHE A O 1
ATOM 1177 N N . ASP A 1 154 ? -48.24450 -35.16645 -7.65044 1.000 51.21293 154 ASP A N 1
ATOM 1178 C CA . ASP A 1 154 ? -49.60860 -35.59903 -7.35329 1.000 51.47808 154 ASP A CA 1
ATOM 1179 C C . ASP A 1 154 ? -50.27017 -34.61219 -6.39898 1.000 50.62125 154 ASP A C 1
ATOM 1180 O O . ASP A 1 154 ? -49.65845 -34.16553 -5.42571 1.000 46.44327 154 ASP A O 1
ATOM 1185 N N . LYS A 1 155 ? -51.52599 -34.27127 -6.66636 1.000 47.76796 155 LYS A N 1
ATOM 1186 C CA . LYS A 1 155 ? -52.22654 -33.37151 -5.76093 1.000 48.49802 155 LYS A CA 1
ATOM 1187 C C . LYS A 1 155 ? -52.57290 -34.10919 -4.47516 1.000 49.76061 155 LYS A C 1
ATOM 1188 O O . LYS A 1 155 ? -53.17909 -35.18142 -4.51439 1.000 48.01309 155 LYS A O 1
ATOM 1194 N N . LEU A 1 156 ? -52.18784 -33.53973 -3.33223 1.000 46.98127 156 LEU A N 1
ATOM 1195 C CA . LEU A 1 156 ? -52.42804 -34.18827 -2.04886 1.000 47.04289 156 LEU A CA 1
ATOM 1196 C C . LEU A 1 156 ? -53.66990 -33.65825 -1.34370 1.000 46.76546 156 LEU A C 1
ATOM 1197 O O . LEU A 1 156 ? -54.46379 -34.44049 -0.82024 1.000 46.04053 156 LEU A O 1
ATOM 1202 N N . SER A 1 157 ? -53.84462 -32.34649 -1.29727 1.000 44.78002 157 SER A N 1
ATOM 1203 C CA . SER A 1 157 ? -54.99752 -31.74825 -0.63326 1.000 46.97515 157 SER A CA 1
ATOM 1204 C C . SER A 1 157 ? -55.06753 -30.28568 -1.03656 1.000 45.50769 157 SER A C 1
ATOM 1205 O O . SER A 1 157 ? -54.20943 -29.76828 -1.75754 1.000 40.57480 157 SER A O 1
ATOM 1208 N N . GLU A 1 158 ? -56.09622 -29.61701 -0.54287 1.000 43.72416 158 GLU A N 1
ATOM 1209 C CA . GLU A 1 158 ? -56.28974 -28.21559 -0.85146 1.000 45.12011 158 GLU A CA 1
ATOM 1210 C C . GLU A 1 158 ? -56.88012 -27.56012 0.38282 1.000 44.36359 158 GLU A C 1
ATOM 1211 O O . GLU A 1 158 ? -57.79297 -28.11543 1.00678 1.000 42.59926 158 GLU A O 1
ATOM 1217 N N . ILE A 1 159 ? -56.30487 -26.42988 0.76857 1.000 42.80573 159 ILE A N 1
ATOM 1218 C CA . ILE A 1 159 ? -56.81894 -25.60882 1.85540 1.000 46.07443 159 ILE A CA 1
ATOM 1219 C C . ILE A 1 159 ? -57.65370 -24.50585 1.22418 1.000 46.67280 159 ILE A C 1
ATOM 1220 O O . ILE A 1 159 ? -57.14312 -23.69900 0.44465 1.000 47.15993 159 ILE A O 1
ATOM 1225 N N . THR A 1 160 ? -58.93646 -24.46954 1.52594 1.000 48.79317 160 THR A N 1
ATOM 1226 C CA . THR A 1 160 ? -59.77636 -23.37814 1.06193 1.000 52.46198 160 THR A CA 1
ATOM 1227 C C . THR A 1 160 ? -59.91767 -22.36276 2.18591 1.000 53.03618 160 THR A C 1
ATOM 1228 O O . THR A 1 160 ? -60.13889 -22.73420 3.34135 1.000 54.11608 160 THR A O 1
ATOM 1232 N N . ILE A 1 161 ? -59.73378 -21.08581 1.86139 1.000 51.92151 161 ILE A N 1
ATOM 1233 C CA . ILE A 1 161 ? -59.88878 -20.02691 2.84383 1.000 53.38346 161 ILE A CA 1
ATOM 1234 C C . ILE A 1 161 ? -60.85698 -18.99509 2.27663 1.000 56.60665 161 ILE A C 1
ATOM 1235 O O . ILE A 1 161 ? -61.27413 -19.07097 1.11817 1.000 56.80062 161 ILE A O 1
ATOM 1240 N N . ASP A 1 162 ? -61.22786 -18.03834 3.12617 1.000 59.50136 162 ASP A N 1
ATOM 1241 C CA . ASP A 1 162 ? -62.34309 -17.14170 2.84175 1.000 59.54415 162 ASP A CA 1
ATOM 1242 C C . ASP A 1 162 ? -62.10989 -16.35570 1.55049 1.000 59.98157 162 ASP A C 1
ATOM 1243 O O . ASP A 1 162 ? -60.97471 -16.10011 1.14315 1.000 58.40701 162 ASP A O 1
ATOM 1248 N N . LYS A 1 163 ? -63.21744 -15.98184 0.89638 1.000 59.68966 163 LYS A N 1
ATOM 1249 C CA . LYS A 1 163 ? -63.13698 -15.16226 -0.30959 1.000 60.60966 163 LYS A CA 1
ATOM 1250 C C . LYS A 1 163 ? -62.49164 -13.81098 -0.02525 1.000 59.38849 163 LYS A C 1
ATOM 1251 O O . LYS A 1 163 ? -61.79690 -13.25698 -0.88530 1.000 57.78287 163 LYS A O 1
ATOM 1257 N N . ALA A 1 164 ? -62.70613 -13.26801 1.17181 1.000 58.43691 164 ALA A N 1
ATOM 1258 C CA . ALA A 1 164 ? -62.10433 -12.00109 1.56002 1.000 56.80846 164 ALA A CA 1
ATOM 1259 C C . ALA A 1 164 ? -60.63368 -12.11948 1.93794 1.000 54.02642 164 ALA A C 1
ATOM 1260 O O . ALA A 1 164 ? -59.99181 -11.08801 2.16592 1.000 50.67715 164 ALA A O 1
ATOM 1262 N N . SER A 1 165 ? -60.08475 -13.33171 2.01859 1.000 51.90598 165 SER A N 1
ATOM 1263 C CA . SER A 1 165 ? -58.71191 -13.55304 2.46922 1.000 47.33930 165 SER A CA 1
ATOM 1264 C C . SER A 1 165 ? -57.89441 -14.09595 1.30109 1.000 46.60306 165 SER A C 1
ATOM 1265 O O . SER A 1 165 ? -57.90291 -15.29881 1.03787 1.000 50.07356 165 SER A O 1
ATOM 1268 N N . LYS A 1 166 ? -57.21315 -13.22960 0.59050 1.000 40.54155 166 LYS A N 1
ATOM 1269 C CA . LYS A 1 166 ? -56.27693 -13.70619 -0.41596 1.000 40.94242 166 LYS A CA 1
ATOM 1270 C C . LYS A 1 166 ? -55.01684 -14.21039 0.27974 1.000 37.08391 166 LYS A C 1
ATOM 1271 O O . LYS A 1 166 ? -54.46018 -13.49858 1.11533 1.000 36.68677 166 LYS A O 1
ATOM 1277 N N . PRO A 1 167 ? -54.56041 -15.43939 0.00435 1.000 35.20474 167 PRO A N 1
ATOM 1278 C CA . PRO A 1 167 ? -53.28415 -15.87427 0.57976 1.000 35.08423 167 PRO A CA 1
ATOM 1279 C C . PRO A 1 167 ? -52.11766 -15.20973 -0.14317 1.000 36.87604 167 PRO A C 1
ATOM 1280 O O . PRO A 1 167 ? -51.76838 -15.62500 -1.25345 1.000 38.42360 167 PRO A O 1
ATOM 1284 N N . ILE A 1 168 ? -51.49855 -14.19512 0.47131 1.000 30.86597 168 ILE A N 1
ATOM 1285 C CA . ILE A 1 168 ? -50.48495 -13.39920 -0.22381 1.000 30.36046 168 ILE A CA 1
ATOM 1286 C C . ILE A 1 168 ? -49.12364 -14.09820 -0.22617 1.000 32.01385 168 ILE A C 1
ATOM 1287 O O . ILE A 1 168 ? -48.39878 -14.05912 -1.22960 1.000 30.15604 168 ILE A O 1
ATOM 1292 N N . THR A 1 169 ? -48.72886 -14.72208 0.88731 1.000 28.24299 169 THR A N 1
ATOM 1293 C CA . THR A 1 169 ? -47.42149 -15.36089 0.94383 1.000 28.34059 169 THR A CA 1
ATOM 1294 C C . THR A 1 169 ? -47.44272 -16.48731 1.96579 1.000 27.54156 169 THR A C 1
ATOM 1295 O O . THR A 1 169 ? -48.26882 -16.50529 2.88812 1.000 28.24558 169 THR A O 1
ATOM 1299 N N . GLY A 1 170 ? -46.53056 -17.44351 1.77332 1.000 26.16424 170 GLY A N 1
ATOM 1300 C CA . GLY A 1 170 ? -46.37425 -18.56216 2.69015 1.000 27.18918 170 GLY A CA 1
ATOM 1301 C C . GLY A 1 170 ? -45.02220 -18.55200 3.37453 1.000 27.73590 170 GLY A C 1
ATOM 1302 O O . GLY A 1 170 ? -44.06337 -17.96917 2.84566 1.000 26.66256 170 GLY A O 1
ATOM 1303 N N . ILE A 1 171 ? -44.91753 -19.18130 4.54198 1.000 26.59736 171 ILE A N 1
ATOM 1304 C CA . ILE A 1 171 ? -43.64973 -19.27281 5.26173 1.000 25.34447 171 ILE A CA 1
ATOM 1305 C C . ILE A 1 171 ? -43.43148 -20.72792 5.66793 1.000 26.55524 171 ILE A C 1
ATOM 1306 O O . ILE A 1 171 ? -44.26979 -21.32027 6.35964 1.000 26.60409 171 ILE A O 1
ATOM 1311 N N . ILE A 1 172 ? -42.29895 -21.28162 5.25973 1.000 27.50157 172 ILE A N 1
ATOM 1312 C CA . ILE A 1 172 ? -41.93776 -22.67162 5.51273 1.000 27.51963 172 ILE A CA 1
ATOM 1313 C C . ILE A 1 172 ? -41.49674 -22.82965 6.96192 1.000 28.43658 172 ILE A C 1
ATOM 1314 O O . ILE A 1 172 ? -40.79607 -21.97061 7.51101 1.000 28.59572 172 ILE A O 1
ATOM 1319 N N . ASP A 1 173 ? -41.88355 -23.95193 7.56989 1.000 29.19516 173 ASP A N 1
ATOM 1320 C CA . ASP A 1 173 ? -41.39857 -24.37180 8.88487 1.000 30.80108 173 ASP A CA 1
ATOM 1321 C C . ASP A 1 173 ? -40.19730 -25.30612 8.69907 1.000 30.59237 173 ASP A C 1
ATOM 1322 O O . ASP A 1 173 ? -40.35371 -26.38024 8.10270 1.000 32.06487 173 ASP A O 1
ATOM 1327 N N . PRO A 1 174 ? -38.99848 -24.94243 9.18202 1.000 31.86620 174 PRO A N 1
ATOM 1328 C CA . PRO A 1 174 ? -37.82078 -25.82357 9.02600 1.000 33.29684 174 PRO A CA 1
ATOM 1329 C C . PRO A 1 174 ? -37.97405 -27.19166 9.65751 1.000 34.60804 174 PRO A C 1
ATOM 1330 O O . PRO A 1 174 ? -37.26544 -28.12272 9.25049 1.000 35.93718 174 PRO A O 1
ATOM 1334 N N . THR A 1 175 ? -38.83848 -27.33984 10.66833 1.000 33.27868 175 THR A N 1
ATOM 1335 C CA . THR A 1 175 ? -39.11453 -28.65797 11.23641 1.000 34.25247 175 THR A CA 1
ATOM 1336 C C . THR A 1 175 ? -40.14640 -29.44580 10.44240 1.000 35.71490 175 THR A C 1
ATOM 1337 O O . THR A 1 175 ? -40.32515 -30.64005 10.70374 1.000 35.90234 175 THR A O 1
ATOM 1341 N N . GLY A 1 176 ? -40.83400 -28.81509 9.49815 1.000 35.75569 176 GLY A N 1
ATOM 1342 C CA . GLY A 1 176 ? -41.80242 -29.50950 8.67966 1.000 34.39000 176 GLY A CA 1
ATOM 1343 C C . GLY A 1 176 ? -43.10690 -29.85423 9.36285 1.000 38.11437 176 GLY A C 1
ATOM 1344 O O . GLY A 1 176 ? -43.84879 -30.70043 8.85230 1.000 38.13726 176 GLY A O 1
ATOM 1345 N N . GLN A 1 177 ? -43.42433 -29.24125 10.50738 1.000 36.22348 177 GLN A N 1
ATOM 1346 C CA . GLN A 1 177 ? -44.68264 -29.59397 11.14778 1.000 35.17430 177 GLN A CA 1
ATOM 1347 C C . GLN A 1 177 ? -45.83170 -28.65765 10.80619 1.000 35.95654 177 GLN A C 1
ATOM 1348 O O . GLN A 1 177 ? -46.98673 -29.03605 11.03150 1.000 36.22539 177 GLN A O 1
ATOM 1354 N N . THR A 1 178 ? -45.55782 -27.47068 10.25189 1.000 32.70877 178 THR A N 1
ATOM 1355 C CA . THR A 1 178 ? -46.58964 -26.46820 10.02141 1.000 32.63924 178 THR A CA 1
ATOM 1356 C C . THR A 1 178 ? -46.34254 -25.76195 8.69287 1.000 31.23542 178 THR A C 1
ATOM 1357 O O . THR A 1 178 ? -45.26627 -25.85998 8.09682 1.000 30.96625 178 THR A O 1
ATOM 1361 N N . PHE A 1 179 ? -47.35468 -25.02328 8.24123 1.000 29.08352 179 PHE A N 1
ATOM 1362 C CA . PHE A 1 179 ? -47.21670 -24.07766 7.13713 1.000 29.13811 179 PHE A CA 1
ATOM 1363 C C . PHE A 1 179 ? -48.00165 -22.82146 7.49554 1.000 28.47707 179 PHE A C 1
ATOM 1364 O O . PHE A 1 179 ? -49.12260 -22.91491 7.99663 1.000 30.58543 179 PHE A O 1
ATOM 1372 N N . THR A 1 180 ? -47.41936 -21.65449 7.23675 1.000 27.65142 180 THR A N 1
ATOM 1373 C CA . THR A 1 180 ? -47.99182 -20.38586 7.67134 1.000 28.23422 180 THR A CA 1
ATOM 1374 C C . THR A 1 180 ? -48.30827 -19.51789 6.45974 1.000 28.84335 180 THR A C 1
ATOM 1375 O O . THR A 1 180 ? -47.52843 -19.47392 5.51013 1.000 27.25589 180 THR A O 1
ATOM 1379 N N . VAL A 1 181 ? -49.45222 -18.83019 6.50387 1.000 31.31515 181 VAL A N 1
ATOM 1380 C CA . VAL A 1 181 ? -49.93081 -17.97872 5.41994 1.000 30.41756 181 VAL A CA 1
ATOM 1381 C C . VAL A 1 181 ? -50.25118 -16.59184 5.97835 1.000 31.57302 181 VAL A C 1
ATOM 1382 O O . VAL A 1 181 ? -50.83297 -16.47080 7.06041 1.000 30.58909 181 VAL A O 1
ATOM 1386 N N . MET A 1 182 ? -49.90408 -15.54159 5.23600 1.000 29.41106 182 MET A N 1
ATOM 1387 C CA . MET A 1 182 ? -50.31208 -14.18523 5.59179 1.000 30.17098 182 MET A CA 1
ATOM 1388 C C . MET A 1 182 ? -51.27003 -13.69353 4.51809 1.000 30.54325 182 MET A C 1
ATOM 1389 O O . MET A 1 182 ? -51.01534 -13.89525 3.32559 1.000 31.40110 182 MET A O 1
ATOM 1394 N N . THR A 1 183 ? -52.37280 -13.07453 4.93709 1.000 29.74206 183 THR A N 1
ATOM 1395 C CA . THR A 1 183 ? -53.50531 -12.84392 4.04765 1.000 32.58372 183 THR A CA 1
ATOM 1396 C C . THR A 1 183 ? -53.74131 -11.36087 3.80545 1.000 31.91717 183 THR A C 1
ATOM 1397 O O . THR A 1 183 ? -53.28790 -10.49563 4.56094 1.000 32.60670 183 THR A O 1
ATOM 1401 N N . SER A 1 184 ? -54.49319 -11.08926 2.73728 1.000 34.09485 184 SER A N 1
ATOM 1402 C CA . SER A 1 184 ? -54.80372 -9.71836 2.35935 1.000 34.47129 184 SER A CA 1
ATOM 1403 C C . SER A 1 184 ? -55.67441 -9.01645 3.39370 1.000 37.59757 184 SER A C 1
ATOM 1404 O O . SER A 1 184 ? -55.64663 -7.78390 3.47499 1.000 39.26368 184 SER A O 1
ATOM 1407 N N . ASP A 1 185 ? -56.48697 -9.75806 4.16065 1.000 37.16822 185 ASP A N 1
ATOM 1408 C CA . ASP A 1 185 ? -57.29541 -9.14988 5.21146 1.000 36.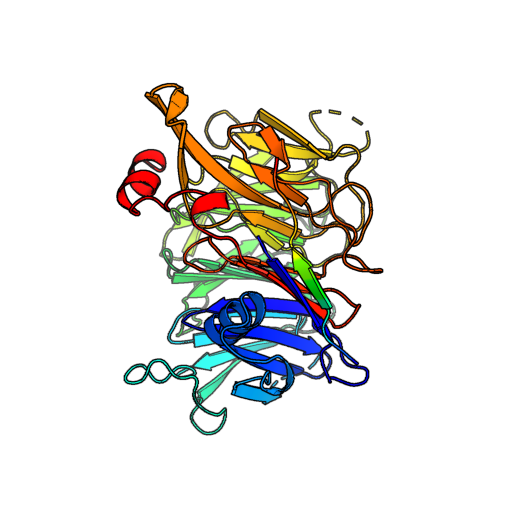43559 185 ASP A CA 1
ATOM 1409 C C . ASP A 1 185 ? -56.60745 -9.18356 6.58467 1.000 33.92680 185 ASP A C 1
ATOM 1410 O O . ASP A 1 185 ? -57.28598 -9.08867 7.62208 1.000 34.63187 185 ASP A O 1
ATOM 1415 N N . ARG A 1 186 ? -55.27527 -9.29435 6.59049 1.000 33.16455 186 ARG A N 1
ATOM 1416 C CA . ARG A 1 186 ? -54.36185 -8.97319 7.69042 1.000 35.90076 186 ARG A CA 1
ATOM 1417 C C . ARG A 1 186 ? -54.17412 -10.09903 8.70233 1.000 36.36849 186 ARG A C 1
ATOM 1418 O O . ARG A 1 186 ? -53.68809 -9.84920 9.81633 1.000 34.89544 186 ARG A O 1
ATOM 1426 N N . SER A 1 187 ? -54.46582 -11.33978 8.32706 1.000 32.88258 187 SER A N 1
ATOM 1427 C CA . SER A 1 187 ? -54.36593 -12.46015 9.24679 1.000 32.60368 187 SER A CA 1
ATOM 1428 C C . SER A 1 187 ? -53.06637 -13.22201 9.03508 1.000 31.81598 187 SER A C 1
ATOM 1429 O O . SER A 1 187 ? -52.51018 -13.26270 7.93262 1.000 31.41480 187 SER A O 1
ATOM 1432 N N . ILE A 1 188 ? -52.59094 -13.83908 10.10827 1.000 31.11566 188 ILE A N 1
ATOM 1433 C CA . ILE A 1 188 ? -51.56507 -14.87308 10.04159 1.000 29.95775 188 ILE A CA 1
ATOM 1434 C C . ILE A 1 188 ? -52.26048 -16.19179 10.34393 1.000 32.87410 188 ILE A C 1
ATOM 1435 O O . ILE A 1 188 ? -52.90364 -16.32801 11.38977 1.000 30.82702 188 ILE A O 1
ATOM 1440 N N . LEU A 1 189 ? -52.17429 -17.14426 9.42166 1.000 30.22565 189 LEU A N 1
ATOM 1441 C CA . LEU A 1 189 ? -52.82270 -18.44001 9.58019 1.000 32.17835 189 LEU A CA 1
ATOM 1442 C C . LEU A 1 189 ? -51.75033 -19.50724 9.71417 1.000 32.88968 189 LEU A C 1
ATOM 1443 O O . LEU A 1 189 ? -50.87441 -19.60629 8.85480 1.000 30.87889 189 LEU A O 1
ATOM 1448 N N . VAL A 1 190 ? -51.83374 -20.32361 10.76145 1.000 31.70607 190 VAL A N 1
ATOM 1449 C CA . VAL A 1 190 ? -50.85864 -21.39007 10.98760 1.000 32.54697 190 VAL A CA 1
ATOM 1450 C C . VAL A 1 190 ? -51.58662 -22.72663 10.90527 1.000 34.31981 190 VAL A C 1
ATOM 1451 O O . VAL A 1 190 ? -52.54036 -22.96303 11.65866 1.000 32.88397 190 VAL A O 1
ATOM 1455 N N . TYR A 1 191 ? -51.13790 -23.59543 9.99375 1.000 31.94405 191 TYR A N 1
ATOM 1456 C CA . TYR A 1 191 ? -51.72532 -24.91558 9.79735 1.000 33.28668 191 TYR A CA 1
ATOM 1457 C C . TYR A 1 191 ? -50.73748 -25.99120 10.21678 1.000 34.81415 191 TYR A C 1
ATOM 1458 O O . TYR A 1 191 ? -49.56102 -25.92319 9.85461 1.000 32.98901 191 TYR A O 1
ATOM 1467 N N . GLN A 1 192 ? -51.22057 -26.99268 10.95114 1.000 36.43078 192 GLN A N 1
ATOM 1468 C CA . GLN A 1 192 ? -50.46473 -28.22619 11.11610 1.000 38.97077 192 GLN A CA 1
ATOM 1469 C C . GLN A 1 192 ? -50.58800 -29.04562 9.83975 1.000 38.80975 192 GLN A C 1
ATOM 1470 O O . GLN A 1 192 ? -51.70281 -29.26450 9.35717 1.000 37.95576 192 GLN A O 1
ATOM 1476 N N . ILE A 1 193 ? -49.45278 -29.50102 9.29637 1.000 38.35865 193 ILE A N 1
ATOM 1477 C CA . ILE A 1 193 ? -49.43359 -30.28392 8.06235 1.000 37.30750 193 ILE A CA 1
ATOM 1478 C C . ILE A 1 193 ? -48.78281 -31.63687 8.32060 1.000 41.24357 193 ILE A C 1
ATOM 1479 O O . ILE A 1 193 ? -47.71720 -31.71240 8.94084 1.000 39.90439 193 ILE A O 1
ATOM 1484 N N . ASN A 1 194 ? -49.39563 -32.69802 7.80137 1.000 42.99674 194 ASN A N 1
ATOM 1485 C 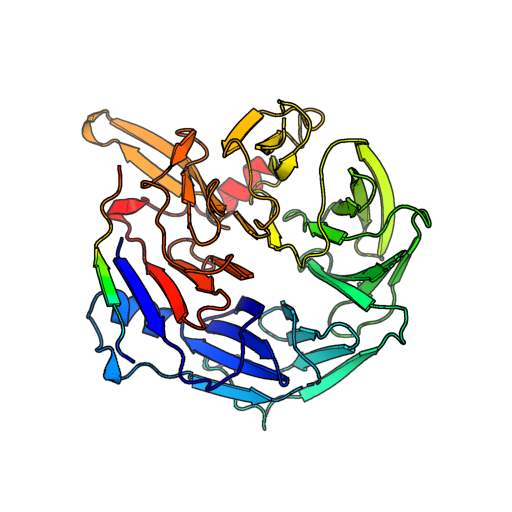CA . ASN A 1 194 ? -48.77380 -34.01545 7.80660 1.000 46.44403 194 ASN A CA 1
ATOM 1486 C C . ASN A 1 194 ? -48.19023 -34.30970 6.43024 1.000 43.89998 194 ASN A C 1
ATOM 1487 O O . ASN A 1 194 ? -48.64129 -33.76150 5.42426 1.000 42.48240 194 ASN A O 1
ATOM 1492 N N . LYS A 1 195 ? -47.18403 -35.19960 6.39542 1.000 47.25753 195 LYS A N 1
ATOM 1493 C CA . LYS A 1 195 ? -46.57230 -35.58847 5.12065 1.000 47.04836 195 LYS A CA 1
ATOM 1494 C C . LYS A 1 195 ? -47.60031 -36.10113 4.12452 1.000 45.85410 195 LYS A C 1
ATOM 1495 O O . LYS A 1 195 ? -47.41165 -35.96782 2.91174 1.000 45.75459 195 LYS A O 1
ATOM 1501 N N . THR A 1 196 ? -48.68672 -36.69667 4.60951 1.000 47.17304 196 THR A N 1
ATOM 1502 C CA . THR A 1 196 ? -49.73368 -37.17764 3.71781 1.000 47.04295 196 THR A CA 1
ATOM 1503 C C . THR A 1 196 ? -50.44635 -36.05188 2.99058 1.000 45.88291 196 THR A C 1
ATOM 1504 O O . THR A 1 196 ? -51.17091 -36.31880 2.02671 1.000 46.61125 196 THR A O 1
ATOM 1508 N N . GLY A 1 197 ? -50.29524 -34.81156 3.44950 1.000 45.65508 197 GLY A N 1
ATOM 1509 C CA . GLY A 1 197 ? -51.05155 -33.70104 2.92085 1.000 44.07305 197 GLY A CA 1
ATOM 1510 C C . GLY A 1 197 ? -52.22554 -33.26556 3.77756 1.000 45.20143 197 GLY A C 1
ATOM 1511 O O . GLY A 1 197 ? -52.79169 -32.19927 3.51797 1.000 46.28393 197 GLY A O 1
ATOM 1512 N N . THR A 1 198 ? -52.61749 -34.05298 4.77754 1.000 46.39635 198 THR A N 1
ATOM 1513 C CA . THR A 1 198 ? -53.70527 -33.63373 5.65118 1.000 43.73615 198 THR A CA 1
ATOM 1514 C C . THR A 1 198 ? -53.26698 -32.42929 6.48132 1.000 43.42419 198 THR A C 1
ATOM 1515 O O . THR A 1 198 ? -52.07564 -32.23197 6.75390 1.000 43.23445 198 THR A O 1
ATOM 1519 N N . HIS A 1 199 ? -54.24057 -31.59171 6.84570 1.000 43.98688 199 HIS A N 1
ATOM 1520 C CA . HIS A 1 199 ? -53.93616 -30.27935 7.40767 1.000 42.17153 199 HIS A CA 1
ATOM 1521 C C . HIS A 1 199 ? -55.00205 -29.88448 8.41984 1.000 41.27536 199 HIS A C 1
ATOM 1522 O O . HIS A 1 199 ? -56.13908 -30.35947 8.38208 1.000 42.00118 199 HIS A O 1
ATOM 1529 N N . LYS A 1 200 ? -54.62109 -28.96440 9.29890 1.000 39.09925 200 LYS A N 1
ATOM 1530 C CA . LYS A 1 200 ? -55.44153 -28.56446 10.43351 1.000 41.48019 200 LYS A CA 1
ATOM 1531 C C . LYS A 1 200 ? -55.08090 -27.13411 10.80350 1.000 38.93034 200 LYS A C 1
ATOM 1532 O O . LYS A 1 200 ? -53.92039 -26.86175 11.10504 1.000 37.97795 200 LYS A O 1
ATOM 1538 N N . LEU A 1 201 ? -56.05426 -26.22350 10.80458 1.000 39.98559 201 LEU A N 1
ATOM 1539 C CA . LEU A 1 201 ? -55.78083 -24.87331 11.28972 1.000 38.35052 201 LEU A CA 1
ATOM 1540 C C . LEU A 1 201 ? -55.57833 -24.91517 12.80361 1.000 39.41124 201 LEU A C 1
ATOM 1541 O O . LEU A 1 201 ? -56.44400 -25.40509 13.53340 1.000 38.49942 201 LEU A O 1
ATOM 1546 N N . ILE A 1 202 ? -54.43353 -24.42886 13.28079 1.000 38.18459 202 ILE A N 1
ATOM 1547 C CA . ILE A 1 202 ? -54.15028 -24.44159 14.71364 1.000 39.05725 202 ILE A CA 1
ATOM 1548 C C . ILE A 1 202 ? -53.98803 -23.04708 15.29997 1.000 38.08661 202 ILE A C 1
ATOM 1549 O O . ILE A 1 202 ? -54.05053 -22.90264 16.53077 1.000 36.39143 202 ILE A O 1
ATOM 1554 N N . ASN A 1 203 ? -53.80260 -22.01153 14.48737 1.000 33.99960 203 ASN A N 1
ATOM 1555 C CA . ASN A 1 203 ? -53.70438 -20.65453 15.01064 1.000 35.40949 203 ASN A CA 1
ATOM 1556 C C . ASN A 1 203 ? -54.19032 -19.67954 13.94879 1.000 35.77364 203 ASN A C 1
ATOM 1557 O O . ASN A 1 203 ? -53.82315 -19.80088 12.77963 1.000 33.46403 203 ASN A O 1
ATOM 1562 N N . LYS A 1 204 ? -55.01962 -18.72331 14.35440 1.000 36.45391 204 LYS A N 1
ATOM 1563 C CA . LYS A 1 204 ? -55.45025 -17.64080 13.47242 1.000 34.48009 204 LYS A CA 1
ATOM 1564 C C . LYS A 1 204 ? -55.25505 -16.34261 14.23490 1.000 35.32215 204 LYS A C 1
ATOM 1565 O O . LYS A 1 204 ? -55.92848 -16.10475 15.23903 1.000 33.44763 204 LYS A O 1
ATOM 1571 N N . LEU A 1 205 ? -54.33623 -15.51326 13.76979 1.000 34.83336 205 LEU A N 1
ATOM 1572 C CA . LEU A 1 205 ? -54.02740 -14.24366 14.41629 1.000 35.68090 205 LEU A CA 1
ATOM 1573 C C . LEU A 1 205 ? -54.54808 -13.14734 13.50214 1.000 35.80750 205 LEU A C 1
ATOM 1574 O O . LEU A 1 205 ? -54.04045 -12.98522 12.38991 1.000 35.01938 205 LEU A O 1
ATOM 1579 N N . THR A 1 206 ? -55.55710 -12.41152 13.95652 1.000 36.54287 206 THR A N 1
ATOM 1580 C CA . THR A 1 206 ? -56.23041 -11.43312 13.11371 1.000 36.78673 206 THR A CA 1
ATOM 1581 C C . THR A 1 206 ? -55.66855 -10.04143 13.35317 1.000 39.37154 206 THR A C 1
ATOM 1582 O O . THR A 1 206 ? -55.15911 -9.74187 14.43486 1.000 38.25317 206 THR A O 1
ATOM 1586 N N . GLN A 1 207 ? -55.78065 -9.18750 12.32827 1.000 37.93720 207 GLN A N 1
ATOM 1587 C CA . GLN A 1 207 ? -55.34766 -7.79068 12.41429 1.000 38.52306 207 GLN A CA 1
ATOM 1588 C C . GLN A 1 207 ? -53.89466 -7.68297 12.87182 1.000 39.30318 207 GLN A C 1
ATOM 1589 O O . GLN A 1 207 ? -53.54029 -6.83261 13.68995 1.000 38.34386 207 GLN A O 1
ATOM 1595 N N . HIS A 1 208 ? -53.04981 -8.56719 12.35086 1.000 36.65896 208 HIS A N 1
ATOM 1596 C CA . HIS A 1 208 ? -51.65455 -8.67126 12.75452 1.000 38.45648 208 HIS A CA 1
ATOM 1597 C C . HIS A 1 208 ? -50.67132 -8.09684 11.74782 1.000 38.05650 208 HIS A C 1
ATOM 1598 O O . HIS A 1 208 ? -49.59037 -7.65156 12.14735 1.000 36.49644 208 HIS A O 1
ATOM 1605 N N . VAL A 1 209 ? -50.99537 -8.11444 10.46260 1.000 33.22426 209 VAL A N 1
ATOM 1606 C CA . VAL A 1 209 ? -50.01558 -7.75468 9.43884 1.000 34.70479 209 VAL A CA 1
ATOM 1607 C C . VAL A 1 209 ? -50.69957 -7.01608 8.29900 1.000 38.41226 209 VAL A C 1
ATOM 1608 O O . VAL A 1 209 ? -51.82755 -7.34093 7.92495 1.000 37.21335 209 VAL A O 1
ATOM 1612 N N . GLN A 1 210 ? -50.01697 -6.01850 7.73571 1.000 33.66773 210 GLN A N 1
ATOM 1613 C CA . GLN A 1 210 ? -50.53963 -5.29504 6.58339 1.000 36.03733 210 GLN A CA 1
ATOM 1614 C C . GLN A 1 210 ? -49.81046 -5.80576 5.35021 1.000 36.70674 210 GLN A C 1
ATOM 1615 O O . GLN A 1 210 ? -48.60854 -5.57757 5.19841 1.000 36.61485 210 GLN A O 1
ATOM 1621 N N . MET A 1 211 ? -50.50528 -6.55128 4.50323 1.000 32.56108 211 MET A N 1
ATOM 1622 C CA . MET A 1 211 ? -49.87053 -7.13233 3.32820 1.000 35.04165 211 MET A CA 1
ATOM 1623 C C . MET A 1 211 ? -50.20312 -6.27845 2.11189 1.000 34.71073 211 MET A C 1
ATOM 1624 O O . MET A 1 211 ? -51.31490 -5.76489 1.99571 1.000 35.99703 211 MET A O 1
ATOM 1629 N N . TYR A 1 212 ? -49.24687 -6.13710 1.20771 1.000 34.12121 212 TYR A N 1
ATOM 1630 C CA . TYR A 1 212 ? -49.44935 -5.34689 0.00391 1.000 33.29554 212 TYR A CA 1
ATOM 1631 C C . TYR A 1 212 ? -49.39612 -6.26716 -1.20812 1.000 31.83170 212 TYR A C 1
ATOM 1632 O O . TYR A 1 212 ? -48.99437 -7.43093 -1.08987 1.000 30.39028 212 TYR A O 1
ATOM 1641 N N . PRO A 1 213 ? -49.85105 -5.80686 -2.38435 1.000 33.43315 213 PRO A N 1
ATOM 1642 C CA . PRO A 1 213 ? -49.87328 -6.71307 -3.55054 1.000 34.14699 213 PRO A CA 1
ATOM 1643 C C . PRO A 1 213 ? -48.49628 -6.95553 -4.14797 1.000 34.38055 213 PRO A C 1
ATOM 1644 O O . PRO A 1 213 ? -48.19981 -6.50307 -5.26112 1.000 34.79773 213 PRO A O 1
ATOM 1648 N N . LEU A 1 214 ? -47.65977 -7.68725 -3.42051 1.000 31.46105 214 LEU A N 1
ATOM 1649 C CA . LEU A 1 214 ? -46.26953 -7.92314 -3.77957 1.000 30.44294 214 LEU A CA 1
ATOM 1650 C C . LEU A 1 214 ? -45.97304 -9.40616 -3.63421 1.000 29.78065 214 LEU A C 1
ATOM 1651 O O . LEU A 1 214 ? -46.67371 -10.13101 -2.92262 1.000 29.89353 214 LEU A O 1
ATOM 1656 N N . HIS A 1 215 ? -44.89642 -9.85322 -4.26787 1.000 29.99281 215 HIS A N 1
ATOM 1657 C CA . HIS A 1 215 ? -44.35777 -11.18462 -3.99604 1.000 28.61180 215 HIS A CA 1
ATOM 1658 C C . HIS A 1 215 ? -43.39751 -11.06073 -2.81921 1.000 30.73435 215 HIS A C 1
ATOM 1659 O O . HIS A 1 215 ? -42.35157 -10.41322 -2.93151 1.000 30.56484 215 HIS A O 1
ATOM 1666 N N . TYR A 1 216 ? -43.75228 -11.68177 -1.69532 1.000 27.85538 216 TYR A N 1
ATOM 1667 C CA . TYR A 1 216 ? -42.95415 -11.61581 -0.48220 1.000 25.78663 216 TYR A CA 1
ATOM 1668 C C . TYR A 1 216 ? -42.01593 -12.81137 -0.38715 1.000 27.43957 216 TYR A C 1
ATOM 1669 O O . TYR A 1 216 ? -42.31337 -13.90786 -0.88035 1.000 25.95870 216 TYR A O 1
ATOM 1678 N N . ARG A 1 217 ? -40.88531 -12.58963 0.28459 1.000 25.60752 217 ARG A N 1
ATOM 1679 C CA . ARG A 1 217 ? -39.84230 -13.59328 0.50434 1.000 25.32971 217 ARG A CA 1
ATOM 1680 C C . ARG A 1 217 ? -39.51860 -13.54428 1.99396 1.000 26.05618 217 ARG A C 1
ATOM 1681 O O . ARG A 1 217 ? -38.67353 -12.75322 2.42606 1.000 26.13325 217 ARG A O 1
ATOM 1689 N N . ILE A 1 218 ? -40.20347 -14.36950 2.78185 1.000 24.71881 218 ILE A N 1
ATOM 1690 C CA . ILE A 1 218 ? -40.04830 -14.38061 4.23189 1.000 24.29673 218 ILE A CA 1
ATOM 1691 C C . ILE A 1 218 ? -39.67171 -15.79515 4.66001 1.000 25.73234 218 ILE A C 1
ATOM 1692 O O . ILE A 1 218 ? -40.32353 -16.76045 4.24787 1.000 25.77345 218 ILE A O 1
ATOM 1697 N N . SER A 1 219 ? -38.61754 -15.92281 5.47665 1.000 24.43632 219 SER A N 1
ATOM 1698 C CA . SER A 1 219 ? -38.31882 -17.20622 6.10664 1.000 25.36525 219 SER A CA 1
ATOM 1699 C C . SER A 1 219 ? -38.22479 -17.01138 7.61228 1.000 27.63285 219 SER A C 1
ATOM 1700 O O . SER A 1 219 ? -37.85036 -15.93809 8.09663 1.000 26.46652 219 SER A O 1
ATOM 1703 N N . MET A 1 220 ? -38.59956 -18.04894 8.34824 1.000 25.23059 220 MET A N 1
ATOM 1704 C CA . MET A 1 220 ? -38.53552 -18.03301 9.80451 1.000 27.37061 220 MET A CA 1
ATOM 1705 C C . MET A 1 220 ? -37.16583 -18.50645 10.30187 1.000 27.28200 220 MET A C 1
ATOM 1706 O O . MET A 1 220 ? -36.29474 -18.88537 9.51560 1.000 27.23679 220 MET A O 1
ATOM 1711 N N . SER A 1 221 ? -36.94934 -18.41396 11.62125 1.000 28.49345 221 SER A N 1
ATOM 1712 C CA . SER A 1 221 ? -35.64451 -18.75933 12.18357 1.000 27.40525 221 SER A CA 1
ATOM 1713 C C . SER A 1 221 ? -35.34433 -20.24561 11.98245 1.000 28.09309 221 SER A C 1
ATOM 1714 O O . SER A 1 221 ? -36.25904 -21.07059 11.95861 1.000 28.61530 221 SER A O 1
ATOM 1717 N N . PRO A 1 222 ? -34.06831 -20.61675 11.83262 1.000 28.20739 222 PRO A N 1
ATOM 1718 C CA . PRO A 1 222 ? -33.75565 -22.03562 11.58876 1.000 30.43443 222 PRO A CA 1
ATOM 1719 C C . PRO A 1 222 ? -34.19209 -22.94416 12.72073 1.000 33.53377 222 PRO A C 1
ATOM 1720 O O . PRO A 1 222 ? -34.49800 -24.11688 12.46158 1.000 33.39225 222 PRO A O 1
ATOM 1724 N N . GLN A 1 223 ? -34.22855 -22.44138 13.96955 1.000 31.98190 223 GLN A N 1
ATOM 1725 C CA . GLN A 1 223 ? -34.76466 -23.19454 15.10550 1.000 33.40731 223 GLN A CA 1
ATOM 1726 C C . GLN A 1 223 ? -36.28449 -23.26580 15.10510 1.000 34.32347 223 GLN A C 1
ATOM 1727 O O . GLN A 1 223 ? -36.85097 -23.95308 15.96563 1.000 33.58921 223 GLN A O 1
ATOM 1733 N N . ALA A 1 224 ? -36.94133 -22.53208 14.20117 1.000 33.57744 224 ALA A N 1
ATOM 1734 C CA . ALA A 1 224 ? -38.40090 -22.44794 14.08943 1.000 32.71513 224 ALA A CA 1
ATOM 1735 C C . ALA A 1 224 ? -39.06884 -21.85075 15.33762 1.000 33.93327 224 ALA A C 1
ATOM 1736 O O . ALA A 1 224 ? -40.24977 -22.12453 15.60461 1.000 33.47314 224 ALA A O 1
ATOM 1738 N N . ASP A 1 225 ? -38.35948 -21.01065 16.10035 1.000 33.26643 225 ASP A N 1
ATOM 1739 C CA . ASP A 1 225 ? -38.95111 -20.37166 17.27281 1.000 34.46357 225 ASP A CA 1
ATOM 1740 C C . ASP A 1 225 ? -39.44040 -18.94421 17.02177 1.000 32.82827 225 ASP A C 1
ATOM 1741 O O . ASP A 1 225 ? -40.18458 -18.41192 17.86159 1.000 34.55797 225 ASP A O 1
ATOM 1746 N N . ILE A 1 226 ? -39.06086 -18.31265 15.90470 1.000 32.30554 226 ILE A N 1
ATOM 1747 C CA . ILE A 1 226 ? -39.41250 -16.92033 15.63074 1.000 29.81560 226 ILE A CA 1
ATOM 1748 C C . ILE A 1 226 ? -40.02898 -16.83321 14.24357 1.000 29.63828 226 ILE A C 1
ATOM 1749 O O . ILE A 1 226 ? -39.43589 -17.29604 13.25898 1.000 27.94047 226 ILE A O 1
ATOM 1754 N N . LEU A 1 227 ? -41.21905 -16.23626 14.16621 1.000 29.20504 227 LEU A N 1
ATOM 1755 C CA . LEU A 1 227 ? -41.80652 -15.86759 12.88900 1.000 25.46312 227 LEU A CA 1
ATOM 1756 C C . LEU A 1 227 ? -41.63266 -14.37022 12.70863 1.000 29.03298 227 LEU A C 1
ATOM 1757 O O . LEU A 1 227 ? -42.18703 -13.58709 13.50184 1.000 27.51488 227 LEU A O 1
ATOM 1762 N N . PRO A 1 228 ? -40.87471 -13.92678 11.72081 1.000 28.81999 228 PRO A N 1
ATOM 1763 C CA . PRO A 1 228 ? -40.74264 -12.48743 11.48152 1.000 28.51584 228 PRO A CA 1
ATOM 1764 C C . PRO A 1 228 ? -41.88650 -11.97286 10.61941 1.000 29.57899 228 PRO A C 1
ATOM 1765 O O . PRO A 1 228 ? -42.44040 -12.69537 9.78533 1.000 28.89672 228 PRO A O 1
ATOM 1769 N N . VAL A 1 229 ? -42.22623 -10.69549 10.81753 1.000 27.60283 229 VAL A N 1
ATOM 1770 C CA . VAL A 1 229 ? -43.36493 -10.06658 10.15006 1.000 28.83516 229 VAL A CA 1
ATOM 1771 C C . VAL A 1 229 ? -42.90930 -8.71403 9.59913 1.000 31.34512 229 VAL A C 1
ATOM 1772 O O . VAL A 1 229 ? -42.40308 -7.87350 10.35245 1.000 29.50719 229 VAL A O 1
ATOM 1776 N N . ILE A 1 230 ? -43.08578 -8.50783 8.29338 1.000 28.33362 230 ILE A N 1
ATOM 1777 C CA . ILE A 1 230 ? -42.94419 -7.18629 7.69760 1.000 32.28096 230 ILE A CA 1
ATOM 1778 C C . ILE A 1 230 ? -44.28592 -6.46474 7.82204 1.000 33.59746 230 ILE A C 1
ATOM 1779 O O . ILE A 1 230 ? -45.34177 -7.01695 7.47386 1.000 38.77254 230 ILE A O 1
ATOM 1784 N N . ASN A 1 231 ? -44.25400 -5.23298 8.28955 1.000 35.88455 231 ASN A N 1
ATOM 1785 C CA . ASN A 1 231 ? -45.48217 -4.44549 8.45953 1.000 35.41406 231 ASN A CA 1
ATOM 1786 C C . ASN A 1 231 ? -46.42362 -5.10967 9.46478 1.000 36.67073 231 ASN A C 1
ATOM 1787 O O . ASN A 1 231 ? -47.61159 -5.33412 9.20507 1.000 36.77603 231 ASN A O 1
ATOM 1792 N N . SER A 1 232 ? -45.87611 -5.42891 10.62513 1.000 34.18984 232 SER A N 1
ATOM 1793 C CA . SER A 1 232 ? -46.71609 -5.79750 11.74894 1.000 37.98277 232 SER A CA 1
ATOM 1794 C C . SER A 1 232 ? -47.50696 -4.57802 12.20353 1.000 43.78195 232 SER A C 1
ATOM 1795 O O . SER A 1 232 ? -46.96248 -3.47344 12.31151 1.000 40.43028 232 SER A O 1
ATOM 1798 N N . VAL A 1 233 ? -48.80157 -4.76633 12.44273 1.000 41.90681 233 VAL A N 1
ATOM 1799 C CA . VAL A 1 233 ? -49.62540 -3.69713 12.99876 1.000 46.79916 233 VAL A CA 1
ATOM 1800 C C . VAL A 1 233 ? -50.01533 -3.99501 14.44618 1.000 54.97914 233 VAL A C 1
ATOM 1801 O O . VAL A 1 233 ? -50.99531 -3.44934 14.95192 1.000 56.53204 233 VAL A O 1
ATOM 1805 N N . LYS A 1 234 ? -49.25516 -4.86196 15.11307 1.000 65.72519 234 LYS A N 1
ATOM 1806 C CA . LYS A 1 234 ? -49.27771 -5.01820 16.56116 1.000 68.01985 234 LYS A CA 1
ATOM 1807 C C . LYS A 1 234 ? -47.86847 -4.76795 17.09011 1.000 72.51124 234 LYS A C 1
ATOM 1808 O O . LYS A 1 234 ? -46.87649 -5.13975 16.44623 1.000 70.64534 234 LYS A O 1
ATOM 1814 N N . GLY A 1 235 ? -47.77843 -4.11048 18.24289 1.000 71.85194 235 GLY A N 1
ATOM 1815 C CA . GLY A 1 235 ? -46.49202 -3.79042 18.84705 1.000 75.40490 235 GLY A CA 1
ATOM 1816 C C . GLY A 1 235 ? -45.63521 -2.79060 18.08231 1.000 75.87417 235 GLY A C 1
ATOM 1817 O O . GLY A 1 235 ? -46.02406 -1.63695 17.86892 1.000 75.73807 235 GLY A O 1
ATOM 1818 N N . THR A 1 241 ? -47.15767 3.34168 12.99378 1.000 59.55494 241 THR A N 1
ATOM 1819 C CA . THR A 1 241 ? -48.04823 2.83486 11.94932 1.000 61.16866 241 THR A CA 1
ATOM 1820 C C . THR A 1 241 ? -47.83800 1.34094 11.63167 1.000 59.97995 241 THR A C 1
ATOM 1821 O O . THR A 1 241 ? -48.78390 0.55248 11.66001 1.000 61.46253 241 THR A O 1
ATOM 1825 N N . SER A 1 242 ? -46.60724 0.95776 11.30925 1.000 49.89202 242 SER A N 1
ATOM 1826 C CA . SER A 1 242 ? -46.27827 -0.43948 11.05363 1.000 44.95330 242 SER A CA 1
ATOM 1827 C C . SER A 1 242 ? -44.79255 -0.62162 11.30641 1.000 43.08837 242 SER A C 1
ATOM 1828 O O . SER A 1 242 ? -44.01328 0.32517 11.20484 1.000 40.99271 242 SER A O 1
ATOM 1831 N N . CYS A 1 243 ? -44.40431 -1.84577 11.64002 1.000 37.56803 243 CYS A N 1
ATOM 1832 C CA . CYS A 1 243 ? -43.01331 -2.10093 11.95959 1.000 35.60497 243 CYS A CA 1
ATOM 1833 C C . CYS A 1 243 ? -42.64780 -3.51880 11.54753 1.000 33.52955 243 CYS A C 1
ATOM 1834 O O . CYS A 1 243 ? -43.51388 -4.35564 11.28597 1.000 34.40842 243 CYS A O 1
ATOM 1837 N N . THR A 1 244 ? -41.35289 -3.76156 11.42365 1.000 30.41417 244 THR A N 1
ATOM 1838 C CA . THR A 1 244 ? -40.85142 -5.11291 11.20313 1.000 31.22995 244 THR A CA 1
ATOM 1839 C C . THR A 1 244 ? -40.54156 -5.69841 12.57298 1.000 33.53311 244 THR A C 1
ATOM 1840 O O . THR A 1 244 ? -39.77193 -5.10381 13.33807 1.000 33.05588 244 THR A O 1
ATOM 1844 N N . ALA A 1 245 ? -41.15164 -6.84222 12.89247 1.000 33.43965 245 ALA A N 1
ATOM 1845 C CA . ALA A 1 245 ? -41.14439 -7.34775 14.25993 1.000 32.33056 245 ALA A CA 1
ATOM 1846 C C . ALA A 1 245 ? -40.89766 -8.84638 14.24285 1.000 32.75268 245 ALA A C 1
ATOM 1847 O O . ALA A 1 245 ? -41.10445 -9.51263 13.22890 1.000 31.15830 245 ALA A O 1
ATOM 1849 N N . LEU A 1 246 ? -40.44498 -9.37040 15.38326 1.000 31.42491 246 LEU A N 1
ATOM 1850 C CA . LEU A 1 246 ? -40.20280 -10.79826 15.55535 1.000 32.63382 246 LEU A CA 1
ATOM 1851 C C . LEU A 1 246 ? -41.23372 -11.34571 16.53581 1.000 32.11017 246 LEU A C 1
ATOM 1852 O O . LEU A 1 246 ? -41.37372 -10.81484 17.64406 1.000 34.63551 246 LEU A O 1
ATOM 1857 N N . LEU A 1 247 ? -41.96383 -12.38712 16.12744 1.000 29.79055 247 LEU A N 1
ATOM 1858 C CA . LEU A 1 247 ? -42.99633 -12.99784 16.96175 1.000 33.02020 247 LEU A CA 1
ATOM 1859 C C . LEU A 1 247 ? -42.52213 -14.34019 17.50224 1.000 33.62971 247 LEU A C 1
ATOM 1860 O O . LEU A 1 247 ? -41.97490 -15.15288 16.75940 1.000 30.46199 247 LEU A O 1
ATOM 1865 N N . ASP A 1 248 ? -42.76581 -14.58055 18.78961 1.000 34.07027 248 ASP A N 1
ATOM 1866 C CA . ASP A 1 248 ? -42.31523 -15.80117 19.46731 1.000 35.70944 248 ASP A CA 1
ATOM 1867 C C . ASP A 1 248 ? -43.30597 -16.92713 19.18117 1.000 37.51528 248 ASP A C 1
ATOM 1868 O O . ASP A 1 248 ? -44.39088 -16.97407 19.76313 1.000 36.82380 248 ASP A O 1
ATOM 1873 N N . ARG A 1 249 ? -42.92725 -17.85121 18.28840 1.000 34.42835 249 ARG A N 1
ATOM 1874 C CA . ARG A 1 249 ? -43.80006 -18.97529 17.94653 1.000 36.76855 249 ARG A CA 1
ATOM 1875 C C . ARG A 1 249 ? -44.07890 -19.88859 19.13334 1.000 40.21391 249 ARG A C 1
ATOM 1876 O O . ARG A 1 249 ? -45.07814 -20.61801 19.11711 1.000 41.88627 249 ARG A O 1
ATOM 1884 N N . ASN A 1 250 ? -43.22349 -19.87760 20.15228 1.000 40.83459 250 ASN A N 1
ATOM 1885 C CA . ASN A 1 250 ? -43.38704 -20.73263 21.32670 1.000 41.37270 250 ASN A CA 1
ATOM 1886 C C . ASN A 1 250 ? -44.03347 -20.01480 22.50279 1.000 45.10404 250 ASN A C 1
ATOM 1887 O O . ASN A 1 250 ? -44.15044 -20.60214 23.58495 1.000 46.42688 250 ASN A O 1
ATOM 1892 N N . ASN A 1 251 ? -44.46477 -18.77002 22.32271 1.000 44.37854 251 ASN A N 1
ATOM 1893 C CA . ASN A 1 251 ? -45.10599 -18.00399 23.38796 1.000 45.73802 251 ASN A CA 1
ATOM 1894 C C . ASN A 1 251 ? -46.24401 -17.17280 22.80411 1.000 44.95739 251 ASN A C 1
ATOM 1895 O O . ASN A 1 251 ? -46.30205 -15.95190 22.96251 1.000 45.82425 251 ASN A O 1
ATOM 1900 N N . ASN A 1 252 ? -47.14533 -17.83932 22.07701 1.000 42.07506 252 ASN A N 1
ATOM 1901 C CA . ASN A 1 252 ? -48.37875 -17.22989 21.56447 1.000 44.27015 252 ASN A CA 1
ATOM 1902 C C . ASN A 1 252 ? -48.11604 -16.04358 20.63177 1.000 43.98427 252 ASN A C 1
ATOM 1903 O O . ASN A 1 252 ? -48.90878 -15.09612 20.58033 1.000 43.08250 252 ASN A O 1
ATOM 1908 N N . TYR A 1 253 ? -47.01186 -16.07697 19.88538 1.000 41.52820 253 TYR A N 1
ATOM 1909 C CA . TYR A 1 253 ? -46.72131 -15.06478 18.86303 1.000 38.63973 253 TYR A CA 1
ATOM 1910 C C . TYR A 1 253 ? -46.61884 -13.65832 19.45462 1.000 38.15482 253 TYR A C 1
ATOM 1911 O O . TYR A 1 253 ? -46.85986 -12.65989 18.77092 1.000 37.51482 253 TYR A O 1
ATOM 1920 N N . LYS A 1 254 ? -46.22525 -13.58067 20.72166 1.000 37.12887 254 LYS A N 1
ATOM 1921 C CA . LYS A 1 254 ? -45.88082 -12.30610 21.34287 1.000 41.07781 254 LYS A CA 1
ATOM 1922 C C . LYS A 1 254 ? -44.73455 -11.64419 20.58645 1.000 38.92847 254 LYS A C 1
ATOM 1923 O O . LYS A 1 254 ? -43.78834 -12.31159 20.16552 1.000 36.54629 254 LYS A O 1
ATOM 1929 N N . VAL A 1 255 ? -44.81919 -10.32466 20.40445 1.000 37.97310 255 VAL A N 1
ATOM 1930 C CA . VAL A 1 255 ? -43.68866 -9.59457 19.84130 1.000 38.80256 255 VAL A CA 1
ATOM 1931 C C . VAL A 1 255 ? -42.52692 -9.66581 20.81752 1.000 39.49870 255 VAL A C 1
ATOM 1932 O O . VAL A 1 255 ? -42.67237 -9.34256 21.99944 1.000 42.96034 255 VAL A O 1
ATOM 1936 N N . THR A 1 256 ? -41.37096 -10.09298 20.33627 1.000 36.05350 256 THR A N 1
ATOM 1937 C CA . THR A 1 256 ? -40.17640 -10.11680 21.17317 1.000 39.23054 256 THR A CA 1
ATOM 1938 C C . THR A 1 256 ? -39.22298 -8.96883 20.88475 1.000 40.51397 256 THR A C 1
ATOM 1939 O O . THR A 1 256 ? -38.52694 -8.51079 21.79421 1.000 42.79925 256 THR A O 1
ATOM 1943 N N . LYS A 1 257 ? -39.17579 -8.49316 19.64478 1.000 38.80694 257 LYS A N 1
ATOM 1944 C CA . LYS A 1 257 ? -38.24886 -7.44179 19.26362 1.000 39.46576 257 LYS A CA 1
ATOM 1945 C C . LYS A 1 257 ? -38.80977 -6.75990 18.02260 1.000 39.68540 257 LYS A C 1
ATOM 1946 O O . LYS A 1 257 ? -39.43205 -7.41298 17.18494 1.000 34.24640 257 LYS A O 1
ATOM 1952 N N . THR A 1 258 ? -38.59895 -5.45244 17.91940 1.000 38.99131 258 THR A N 1
ATOM 1953 C CA . THR A 1 258 ? -38.91657 -4.68897 16.72141 1.000 37.16127 258 THR A CA 1
ATOM 1954 C C . THR A 1 258 ? -37.60508 -4.30077 16.04584 1.000 41.11282 258 THR A C 1
ATOM 1955 O O . THR A 1 258 ? -36.69178 -3.79826 16.71209 1.000 39.92078 258 THR A O 1
ATOM 1959 N N . LEU A 1 259 ? -37.50096 -4.53526 14.73619 1.000 35.78435 259 LEU A N 1
ATOM 1960 C CA . LEU A 1 259 ? -36.25391 -4.24856 14.02655 1.000 38.17152 259 LEU A CA 1
ATOM 1961 C C . LEU A 1 259 ? -36.25933 -2.94270 13.25287 1.000 39.13190 259 LEU A C 1
ATOM 1962 O O . LEU A 1 259 ? -35.20459 -2.31113 13.12117 1.000 38.54697 259 LEU A O 1
ATOM 1967 N N . VAL A 1 260 ? -37.39414 -2.55375 12.68480 1.000 33.37812 260 VAL A N 1
ATOM 1968 C CA . VAL A 1 260 ? -37.46708 -1.40223 11.79146 1.000 37.42861 260 VAL A CA 1
ATOM 1969 C C . VAL A 1 260 ? -38.78130 -0.70123 12.07468 1.000 36.61073 260 VAL A C 1
ATOM 1970 O O . VAL A 1 260 ? -39.84058 -1.33335 12.00782 1.000 35.99087 260 VAL A O 1
ATOM 1974 N N . THR A 1 261 ? -38.71734 0.59273 12.41421 1.000 37.58837 261 THR A N 1
ATOM 1975 C CA . THR A 1 261 ? -39.90215 1.43029 12.55272 1.000 37.07039 261 THR A CA 1
ATOM 1976 C C . THR A 1 261 ? -39.66941 2.77500 11.87327 1.000 40.31267 261 THR A C 1
ATOM 1977 O O . THR A 1 261 ? -38.70933 3.48076 12.19810 1.000 41.45513 261 THR A O 1
ATOM 1981 N N . PRO A 1 262 ? -40.50875 3.14867 10.91724 1.000 38.20930 262 PRO A N 1
ATOM 1982 C CA . PRO A 1 262 ? -41.62143 2.36444 10.37793 1.000 38.63569 262 PRO A CA 1
ATOM 1983 C C . PRO A 1 262 ? -41.12388 1.44157 9.27149 1.000 39.75953 262 PRO A C 1
ATOM 1984 O O . PRO A 1 262 ? -40.13812 1.76439 8.60100 1.000 38.27933 262 PRO A O 1
ATOM 1988 N N . SER A 1 263 ? -41.74239 0.28148 9.06577 1.000 34.74843 263 SER A N 1
ATOM 1989 C CA . SER A 1 263 ? -41.40129 -0.52352 7.90417 1.000 35.27713 263 SER A CA 1
ATOM 1990 C C . SER A 1 263 ? -41.95519 0.13354 6.63924 1.000 37.34395 263 SER A C 1
ATOM 1991 O O . SER A 1 263 ? -42.92400 0.89949 6.68023 1.000 37.06324 263 SER A O 1
ATOM 1994 N N . SER A 1 264 ? -41.30940 -0.14348 5.50761 1.000 35.33134 264 SER A N 1
ATOM 1995 C CA . SER A 1 264 ? -41.76972 0.40224 4.23587 1.000 34.69237 264 SER A CA 1
ATOM 1996 C C . SER A 1 264 ? -42.87827 -0.46350 3.64775 1.000 35.14501 264 SER A C 1
ATOM 1997 O O . SER A 1 264 ? -42.80298 -1.69142 3.68471 1.000 33.06752 264 SER A O 1
ATOM 2000 N N . ASN A 1 265 ? -43.90554 0.18568 3.08116 1.000 35.35703 265 ASN A N 1
ATOM 2001 C CA . ASN A 1 265 ? -44.90843 -0.55879 2.32324 1.000 35.72773 265 ASN A CA 1
ATOM 2002 C C . ASN A 1 265 ? -44.30838 -1.31088 1.13912 1.000 35.03741 265 ASN A C 1
ATOM 2003 O O . ASN A 1 265 ? -44.93232 -2.25476 0.64448 1.000 36.70559 265 ASN A O 1
ATOM 2008 N N . GLY A 1 266 ? -43.11762 -0.92307 0.67449 1.000 32.29730 266 GLY A N 1
ATOM 2009 C CA . GLY A 1 266 ? -42.44110 -1.60010 -0.41634 1.000 32.24801 266 GLY A CA 1
ATOM 2010 C C . GLY A 1 266 ? -41.49758 -2.71516 -0.01559 1.000 30.74596 266 GLY A C 1
ATOM 2011 O O . GLY A 1 266 ? -40.94411 -3.38418 -0.89380 1.000 29.81774 266 GLY A O 1
ATOM 2012 N N . CYS A 1 267 ? -41.29968 -2.95522 1.28311 1.000 29.62034 267 CYS A N 1
ATOM 2013 C CA . CYS A 1 267 ? -40.39426 -4.00240 1.73444 1.000 28.69732 267 CYS A CA 1
ATOM 2014 C C . CYS A 1 267 ? -41.06463 -5.36062 1.58531 1.000 28.35184 267 CYS A C 1
ATOM 2015 O O . CYS A 1 267 ? -42.18565 -5.56613 2.06814 1.000 29.41579 267 CYS A O 1
ATOM 2018 N N . ARG A 1 268 ? -40.39334 -6.28769 0.90406 1.000 24.25553 268 ARG A N 1
ATOM 2019 C CA . ARG A 1 268 ? -41.00463 -7.58668 0.66171 1.000 26.99273 268 ARG A CA 1
ATOM 2020 C C . ARG A 1 268 ? -40.06978 -8.75134 0.98482 1.000 28.02171 268 ARG A C 1
ATOM 2021 O O . ARG A 1 268 ? -40.42159 -9.90731 0.71125 1.000 27.57621 268 ARG A O 1
ATOM 2029 N N . VAL A 1 269 ? -38.87881 -8.49958 1.53465 1.000 25.12363 269 VAL A N 1
ATOM 2030 C CA . VAL A 1 269 ? -37.93291 -9.58036 1.79062 1.000 24.46855 269 VAL A CA 1
ATOM 2031 C C . VAL A 1 269 ? -37.47308 -9.49033 3.23439 1.000 25.53988 269 VAL A C 1
ATOM 2032 O O . VAL A 1 269 ? -37.02607 -8.42591 3.68167 1.000 24.87739 269 VAL A O 1
ATOM 2036 N N . LEU A 1 270 ? -37.58736 -10.60244 3.95043 1.000 23.09449 270 LEU A N 1
ATOM 2037 C CA . LEU A 1 270 ? -36.97229 -10.72381 5.26756 1.000 25.46817 270 LEU A CA 1
ATOM 2038 C C . LEU A 1 270 ? -36.61414 -12.19241 5.42458 1.000 25.87777 270 LEU A C 1
ATOM 2039 O O . LEU A 1 270 ? -37.50497 -13.01992 5.61459 1.000 24.49834 270 LEU A O 1
ATOM 2044 N N . VAL A 1 271 ? -35.32098 -12.52367 5.37532 1.000 25.17491 271 VAL A N 1
ATOM 2045 C CA . VAL A 1 271 ? -34.90900 -13.92548 5.33862 1.000 25.06863 271 VAL A CA 1
ATOM 2046 C C . VAL A 1 271 ? -33.84930 -14.18497 6.40295 1.000 25.24007 271 VAL A C 1
ATOM 2047 O O . VAL A 1 271 ? -32.86864 -13.43607 6.51475 1.000 25.59129 271 VAL A O 1
ATOM 2051 N N . TYR A 1 272 ? -34.04400 -15.25145 7.17104 1.000 24.59100 272 TYR A N 1
ATOM 2052 C CA . TYR A 1 272 ? -33.04542 -15.69323 8.13358 1.000 26.78092 272 TYR A CA 1
ATOM 2053 C C . TYR A 1 272 ? -31.93145 -16.44410 7.42931 1.000 26.17243 272 TYR A C 1
ATOM 2054 O O . TYR A 1 272 ? -32.16879 -17.18593 6.47351 1.000 24.57742 272 TYR A O 1
ATOM 2063 N N . SER A 1 273 ? -30.71683 -16.28429 7.94090 1.000 25.54895 273 SER A N 1
ATOM 2064 C CA . SER A 1 273 ? -29.65981 -17.20369 7.56993 1.000 27.10859 273 SER A CA 1
ATOM 2065 C C . SER A 1 273 ? -30.00303 -18.60237 8.08859 1.000 26.17529 273 SER A C 1
ATOM 2066 O O . SER A 1 273 ? -30.57455 -18.74318 9.17097 1.000 28.41060 273 SER A O 1
ATOM 2069 N N . PRO A 1 274 ? -29.63501 -19.66002 7.35236 1.000 26.51100 274 PRO A N 1
ATOM 2070 C CA . PRO A 1 274 ? -29.84266 -21.02436 7.86918 1.000 27.46479 274 PRO A CA 1
ATOM 2071 C C . PRO A 1 274 ? -28.83054 -21.42113 8.92602 1.000 29.35193 274 PRO A C 1
ATOM 2072 O O . PRO A 1 274 ? -29.00494 -22.45535 9.58741 1.000 29.77355 274 PRO A O 1
ATOM 2076 N N . ALA A 1 275 ? -27.78339 -20.63550 9.10552 1.000 28.10366 275 ALA A N 1
ATOM 2077 C CA . ALA A 1 275 ? -26.74821 -20.95742 10.07375 1.000 28.98056 275 ALA A CA 1
ATOM 2078 C C . ALA A 1 275 ? -27.08598 -20.39016 11.44629 1.000 31.12579 275 ALA A C 1
ATOM 2079 O O . ALA A 1 275 ? -27.75313 -19.35934 11.57516 1.000 30.31484 275 ALA A O 1
ATOM 2081 N N . PHE A 1 276 ? -26.58643 -21.07089 12.47306 1.000 28.66690 276 PHE A N 1
ATOM 2082 C CA . PHE A 1 276 ? -26.63456 -20.62306 13.85820 1.000 30.17467 276 PHE A CA 1
ATOM 2083 C C . PHE A 1 276 ? -25.17531 -20.42620 14.26976 1.000 33.70743 276 PHE A C 1
ATOM 2084 O O . PHE A 1 276 ? -24.40430 -21.39085 14.28867 1.000 29.79827 276 PHE A O 1
ATOM 2092 N N . TYR A 1 277 ? -24.77545 -19.18021 14.53823 1.000 31.66859 277 TYR A N 1
ATOM 2093 C CA . TYR A 1 277 ? -23.36597 -18.82030 14.65724 1.000 31.19194 277 TYR A CA 1
ATOM 2094 C C . TYR A 1 277 ? -22.92303 -18.76988 16.11199 1.000 33.74584 277 TYR A C 1
ATOM 2095 O O . TYR A 1 277 ? -23.70549 -18.45400 17.00375 1.000 35.00085 277 TYR A O 1
ATOM 2104 N N . GLU A 1 278 ? -21.64895 -19.06796 16.34623 1.000 34.26844 278 GLU A N 1
ATOM 2105 C CA . GLU A 1 278 ? -21.03645 -18.77432 17.63242 1.000 34.74081 278 GLU A CA 1
ATOM 2106 C C . GLU A 1 278 ? -19.77336 -17.96397 17.39416 1.000 39.85201 278 GLU A C 1
ATOM 2107 O O . GLU A 1 278 ? -18.89962 -18.37659 16.61994 1.000 37.96355 278 GLU A O 1
ATOM 2113 N N . LYS A 1 279 ? -19.67251 -16.82454 18.07563 1.000 39.89045 279 LYS A N 1
ATOM 2114 C CA . LYS A 1 279 ? -18.51351 -15.95373 17.98592 1.000 40.45044 279 LYS A CA 1
ATOM 2115 C C . LYS A 1 279 ? -17.95545 -15.76562 19.38490 1.000 45.97984 279 LYS A C 1
ATOM 2116 O O . LYS A 1 279 ? -18.69635 -15.34996 20.29245 1.000 46.38876 279 LYS A O 1
ATOM 2122 N N . PRO A 1 280 ? -16.68895 -16.06222 19.62399 1.000 48.63378 280 PRO A N 1
ATOM 2123 C CA . PRO A 1 280 ? -16.14128 -15.85872 20.96169 1.000 52.40251 280 PRO A CA 1
ATOM 2124 C C . PRO A 1 280 ? -15.84789 -14.39181 21.20677 1.000 55.36261 280 PRO A C 1
ATOM 2125 O O . PRO A 1 280 ? -15.52023 -13.63118 20.29415 1.000 55.12146 280 PRO A O 1
ATOM 2129 N N . ASN A 1 281 ? -15.99619 -13.99118 22.45784 1.000 57.10592 281 ASN A N 1
ATOM 2130 C CA . ASN A 1 281 ? -15.41165 -12.74095 22.91549 1.000 62.67859 281 ASN A CA 1
ATOM 2131 C C . ASN A 1 281 ? -14.19128 -13.15188 23.72997 1.000 64.13948 281 ASN A C 1
ATOM 2132 O O . ASN A 1 281 ? -14.28178 -13.46191 24.92031 1.000 64.96566 281 ASN A O 1
ATOM 2137 N N . LEU A 1 282 ? -13.03988 -13.17309 23.05918 1.000 63.04661 282 LEU A N 1
ATOM 2138 C CA . LEU A 1 282 ? -11.85211 -13.78543 23.64279 1.000 64.54586 282 LEU A CA 1
ATOM 2139 C C . LEU A 1 282 ? -11.31248 -12.96853 24.80693 1.000 68.79625 282 LEU A C 1
ATOM 2140 O O . LEU A 1 282 ? -10.87382 -13.53707 25.81093 1.000 67.64833 282 LEU A O 1
ATOM 2145 N N . LYS A 1 283 ? -11.33262 -11.63709 24.69033 1.000 70.78594 283 LYS A N 1
ATOM 2146 C CA . LYS A 1 283 ? -10.82298 -10.79034 25.76690 1.000 74.23271 283 LYS A CA 1
ATOM 2147 C C . LYS A 1 283 ? -11.55053 -11.05877 27.07735 1.000 75.60845 283 LYS A C 1
ATOM 2148 O O . LYS A 1 283 ? -10.93665 -11.04104 28.14950 1.000 78.42348 283 LYS A O 1
ATOM 2154 N N . LYS A 1 284 ? -12.85582 -11.31633 27.01590 1.000 73.84910 284 LYS A N 1
ATOM 2155 C CA . LYS A 1 284 ? -13.65183 -11.51663 28.21869 1.000 75.96486 284 LYS A CA 1
ATOM 2156 C C . LYS A 1 284 ? -13.92977 -12.98501 28.52396 1.000 74.77207 284 LYS A C 1
ATOM 2157 O O . LYS A 1 284 ? -14.58450 -13.27681 29.53039 1.000 77.88267 284 LYS A O 1
ATOM 2163 N N . GLY A 1 285 ? -13.42810 -13.91385 27.70802 1.000 71.40760 285 GLY A N 1
ATOM 2164 C CA . GLY A 1 285 ? -13.57446 -15.32754 28.01050 1.000 69.53079 285 GLY A CA 1
ATOM 2165 C C . GLY A 1 285 ? -14.97543 -15.87340 27.84837 1.000 71.09525 285 GLY A C 1
ATOM 2166 O O . GLY A 1 285 ? -15.29788 -16.91964 28.42363 1.000 70.01013 285 GLY A O 1
ATOM 2167 N N . THR A 1 286 ? -15.81627 -15.19350 27.07544 1.000 68.61009 286 THR A N 1
ATOM 2168 C CA . THR A 1 286 ? -17.21129 -15.55058 26.86981 1.000 65.38464 286 THR A CA 1
ATOM 2169 C C . THR A 1 286 ? -17.48982 -15.70652 25.38081 1.000 61.51911 286 THR A C 1
ATOM 2170 O O . THR A 1 286 ? -16.65068 -15.39723 24.53221 1.000 58.92729 286 THR A O 1
ATOM 2174 N N . SER A 1 287 ? -18.68553 -16.19434 25.06052 1.000 56.45261 287 SER A N 1
ATOM 2175 C CA . SER A 1 287 ? -19.06843 -16.33185 23.66634 1.000 52.31133 287 SER A CA 1
ATOM 2176 C C . SER A 1 287 ? -20.57713 -16.20323 23.53595 1.000 51.97868 287 SER A C 1
ATOM 2177 O O . SER A 1 287 ? -21.32419 -16.32911 24.51175 1.000 53.29246 287 SER A O 1
ATOM 2180 N N . THR A 1 288 ? -21.01140 -15.95697 22.30559 1.000 47.28515 288 THR A N 1
ATOM 2181 C CA . THR A 1 288 ? -22.40039 -15.65677 22.00072 1.000 44.00967 288 THR A CA 1
ATOM 2182 C C . THR A 1 288 ? -22.83792 -16.48031 20.80176 1.000 40.36418 288 THR A C 1
ATOM 2183 O O . THR A 1 288 ? -22.15425 -16.48441 19.77432 1.000 42.11351 288 THR A O 1
ATOM 2187 N N . ARG A 1 289 ? -23.98200 -17.15211 20.92852 1.000 37.61733 289 ARG A N 1
ATOM 2188 C CA . ARG A 1 289 ? -24.65736 -17.81059 19.81858 1.000 35.11302 289 ARG A CA 1
ATOM 2189 C C . ARG A 1 289 ? -25.78761 -16.92440 19.31196 1.000 37.30836 289 ARG A C 1
ATOM 2190 O O . ARG A 1 289 ? -26.54574 -16.36850 20.10622 1.000 36.69834 289 ARG A O 1
ATOM 2198 N N . TYR A 1 290 ? -25.91226 -16.79684 17.99412 1.000 33.37809 290 TYR A N 1
ATOM 2199 C CA . TYR A 1 290 ? -26.88560 -15.85031 17.46470 1.000 34.65631 290 TYR A CA 1
ATOM 2200 C C . TYR A 1 290 ? -27.32141 -16.25191 16.06448 1.000 35.05811 290 TYR A C 1
ATOM 2201 O O . TYR A 1 290 ? -26.70859 -17.10285 15.40364 1.000 31.93907 290 TYR A O 1
ATOM 2210 N N . ASN A 1 291 ? -28.38922 -15.59912 15.61053 1.000 31.91776 291 ASN A N 1
ATOM 2211 C CA . ASN A 1 291 ? -28.96089 -15.82265 14.29614 1.000 31.47346 291 ASN A CA 1
ATOM 2212 C C . ASN A 1 291 ? -28.77784 -14.51719 13.53218 1.000 31.73439 291 ASN A C 1
ATOM 2213 O O . ASN A 1 291 ? -28.58855 -13.46427 14.14053 1.000 31.42832 291 ASN A O 1
ATOM 2218 N N . LEU A 1 292 ? -28.85121 -14.57730 12.20191 1.000 29.54718 292 LEU A N 1
ATOM 2219 C CA . LEU A 1 292 ? -28.80683 -13.37813 11.36805 1.000 28.35853 292 LEU A CA 1
ATOM 2220 C C . LEU A 1 292 ? -30.06655 -13.28820 10.51193 1.000 28.85015 292 LEU A C 1
ATOM 2221 O O . LEU A 1 292 ? -30.55127 -14.30606 10.00201 1.000 27.72309 292 LEU A O 1
ATOM 2226 N N . ILE A 1 293 ? -30.55988 -12.05929 10.32779 1.000 28.81614 293 ILE A N 1
ATOM 2227 C CA . ILE A 1 293 ? -31.71443 -11.74108 9.48360 1.000 28.16706 293 ILE A CA 1
ATOM 2228 C C . ILE A 1 293 ? -31.28622 -10.70971 8.45517 1.000 28.11714 293 ILE A C 1
ATOM 2229 O O . ILE A 1 293 ? -30.63100 -9.72732 8.81184 1.000 30.52555 293 ILE A O 1
ATOM 2234 N N . ALA A 1 294 ? -31.66440 -10.91137 7.18978 1.000 26.34818 294 ALA A N 1
ATOM 2235 C CA . ALA A 1 294 ? -31.45476 -9.90052 6.15642 1.000 25.76231 294 ALA A CA 1
ATOM 2236 C C . ALA A 1 294 ? -32.80109 -9.29744 5.75710 1.000 27.14784 294 ALA A C 1
ATOM 2237 O O . ALA A 1 294 ? -33.74411 -10.03049 5.43880 1.000 25.90416 294 ALA A O 1
ATOM 2239 N N . THR A 1 295 ? -32.89208 -7.97196 5.76055 1.000 26.27796 295 THR A N 1
ATOM 2240 C CA . THR A 1 295 ? -34.12908 -7.32654 5.32319 1.000 26.18957 295 THR A CA 1
ATOM 2241 C C . THR A 1 295 ? -33.76716 -5.92711 4.82877 1.000 28.26801 295 THR A C 1
ATOM 2242 O O . THR A 1 295 ? -32.61897 -5.67187 4.45031 1.000 27.06244 295 THR A O 1
ATOM 2246 N N . SER A 1 296 ? -34.73920 -5.02421 4.80031 1.000 27.74531 296 SER A N 1
ATOM 2247 C CA . SER A 1 296 ? -34.46452 -3.63153 4.48411 1.000 25.55737 296 SER A CA 1
ATOM 2248 C C . SER A 1 296 ? -34.80160 -2.76758 5.68396 1.000 29.37279 296 SER A C 1
ATOM 2249 O O . SER A 1 296 ? -35.61599 -3.14762 6.53109 1.000 29.51207 296 SER A O 1
ATOM 2252 N N . GLY A 1 297 ? -34.18303 -1.58557 5.73514 1.000 28.40183 297 GLY A N 1
ATOM 2253 C CA . GLY A 1 297 ? -34.58059 -0.55241 6.66919 1.000 30.96182 297 GLY A CA 1
ATOM 2254 C C . GLY A 1 297 ? -35.80739 0.18942 6.16650 1.000 29.17137 297 GLY A C 1
ATOM 2255 O O . GLY A 1 297 ? -36.52219 -0.27340 5.27531 1.000 30.21398 297 GLY A O 1
ATOM 2256 N N . SER A 1 298 ? -36.05557 1.36448 6.75177 1.000 30.46546 298 SER A N 1
ATOM 2257 C CA . SER A 1 298 ? -37.25275 2.11321 6.38186 1.000 33.07021 298 SER A CA 1
ATOM 2258 C C . SER A 1 298 ? -37.21828 2.60281 4.93397 1.000 36.06709 298 SER A C 1
ATOM 2259 O O . SER A 1 298 ? -38.28121 2.81893 4.34650 1.000 35.34631 298 SER A O 1
ATOM 2262 N N . THR A 1 299 ? -36.04011 2.78190 4.34341 1.000 33.22119 299 THR A N 1
ATOM 2263 C CA . THR A 1 299 ? -35.93685 3.25986 2.96672 1.000 31.62461 299 THR A CA 1
ATOM 2264 C C . THR A 1 299 ? -35.80896 2.08141 2.00758 1.000 31.11141 299 THR A C 1
ATOM 2265 O O . THR A 1 299 ? -34.97221 1.19333 2.21236 1.000 29.65633 299 THR A O 1
ATOM 2269 N N . ASP A 1 300 ? -36.62884 2.08556 0.95749 1.000 31.29221 300 ASP A N 1
ATOM 2270 C CA . ASP A 1 300 ? -36.52090 1.05413 -0.06615 1.000 30.67834 300 ASP A CA 1
ATOM 2271 C C . ASP A 1 300 ? -35.12030 1.06765 -0.66529 1.000 29.35934 300 ASP A C 1
ATOM 2272 O O . ASP A 1 300 ? -34.54596 2.13178 -0.89987 1.000 30.17730 300 ASP A O 1
ATOM 2277 N N . GLY A 1 301 ? -34.59321 -0.11656 -0.95596 1.000 29.07797 301 GLY A N 1
ATOM 2278 C CA . GLY A 1 301 ? -33.27771 -0.23002 -1.55873 1.000 28.92404 301 GLY A CA 1
ATOM 2279 C C . GLY A 1 301 ? -32.14483 -0.32401 -0.56649 1.000 30.06532 301 GLY A C 1
ATOM 2280 O O . GLY A 1 301 ? -30.98193 -0.44011 -0.98989 1.000 29.75016 301 GLY A O 1
ATOM 2281 N N . THR A 1 302 ? -32.44135 -0.25871 0.73612 1.000 28.98239 302 THR A N 1
ATOM 2282 C CA . THR A 1 302 ? -31.45311 -0.55415 1.76652 1.000 28.55364 302 THR A CA 1
ATOM 2283 C C . THR A 1 302 ? -31.40127 -2.05621 2.02858 1.000 29.52422 302 THR A C 1
ATOM 2284 O O . THR A 1 302 ? -32.38138 -2.78822 1.81941 1.000 27.54035 302 THR A O 1
ATOM 2288 N N . ILE A 1 303 ? -30.24570 -2.51167 2.50332 1.000 26.13875 303 ILE A N 1
ATOM 2289 C CA . ILE A 1 303 ? -30.10463 -3.85172 3.05155 1.000 26.23570 303 ILE A CA 1
ATOM 2290 C C . ILE A 1 303 ? -29.59400 -3.72333 4.47778 1.000 30.68994 303 ILE A C 1
ATOM 2291 O O . ILE A 1 303 ? -28.62189 -3.00328 4.74068 1.000 29.56556 303 ILE A O 1
ATOM 2296 N N . LEU A 1 304 ? -30.28653 -4.39772 5.39501 1.000 29.79758 304 LEU A N 1
ATOM 2297 C CA . LEU A 1 304 ? -29.99525 -4.40103 6.81606 1.000 30.95486 304 LEU A CA 1
ATOM 2298 C C . LEU A 1 304 ? -29.75585 -5.84731 7.21752 1.000 29.74907 304 LEU A C 1
ATOM 2299 O O . LEU A 1 304 ? -30.54726 -6.72497 6.86360 1.000 27.91567 304 LEU A O 1
ATOM 2304 N N . VAL A 1 305 ? -28.66227 -6.10301 7.92555 1.000 30.04115 305 VAL A N 1
ATOM 2305 C CA . VAL A 1 305 ? -28.36926 -7.43024 8.44656 1.000 31.67201 305 VAL A CA 1
ATOM 2306 C C . VAL A 1 305 ? -28.33559 -7.31504 9.95876 1.000 33.14030 305 VAL A C 1
ATOM 2307 O O . VAL A 1 305 ? -27.60555 -6.47913 10.50584 1.000 33.98955 305 VAL A O 1
ATOM 2311 N N . TRP A 1 306 ? -29.12838 -8.14118 10.62476 1.000 31.50904 306 TRP A N 1
ATOM 2312 C CA . TRP A 1 306 ? -29.47211 -7.93831 12.02150 1.000 34.21608 306 TRP A CA 1
ATOM 2313 C C . TRP A 1 306 ? -29.05974 -9.15119 12.84747 1.000 34.32327 306 TRP A C 1
ATOM 2314 O O . TRP A 1 306 ? -29.44381 -10.28051 12.53000 1.000 31.68685 306 TRP A O 1
ATOM 2325 N N . ASN A 1 307 ? -28.26436 -8.90762 13.88906 1.000 36.76796 307 ASN A N 1
ATOM 2326 C CA . ASN A 1 307 ? -27.86778 -9.92073 14.86895 1.000 37.57103 307 ASN A CA 1
ATOM 2327 C C . ASN A 1 307 ? -28.99479 -10.05579 15.88761 1.000 39.45282 307 ASN A C 1
ATOM 2328 O O . ASN A 1 307 ? -29.26338 -9.11612 16.64439 1.000 38.16193 307 ASN A O 1
ATOM 2333 N N . THR A 1 308 ? -29.65206 -11.22269 15.92217 1.000 37.27834 308 THR A N 1
ATOM 2334 C CA . THR A 1 308 ? -30.85130 -11.36308 16.74696 1.000 39.92597 308 THR A CA 1
ATOM 2335 C C . THR A 1 308 ? -30.53567 -11.40835 18.23108 1.000 41.33035 308 THR A C 1
ATOM 2336 O O . THR A 1 308 ? -31.42973 -11.13058 19.03633 1.000 44.44561 308 THR A O 1
ATOM 2340 N N . LYS A 1 309 ? -29.30237 -11.77238 18.60653 1.000 39.13130 309 LYS A N 1
ATOM 2341 C CA . LYS A 1 309 ? -28.92143 -11.83458 20.01923 1.000 46.16612 309 LYS A CA 1
ATOM 2342 C C . LYS A 1 309 ? -28.56752 -10.45150 20.55082 1.000 47.78254 309 LYS A C 1
ATOM 2343 O O . LYS A 1 309 ? -29.12259 -10.00739 21.56290 1.000 49.81479 309 LYS A O 1
ATOM 2349 N N . ARG A 1 310 ? -27.63706 -9.75467 19.88195 1.000 47.90542 310 ARG A N 1
ATOM 2350 C CA . ARG A 1 310 ? -27.32645 -8.37552 20.24575 1.000 50.81955 310 ARG A CA 1
ATOM 2351 C C . ARG A 1 310 ? -28.48021 -7.42640 19.94410 1.000 51.91194 310 ARG A C 1
ATOM 2352 O O . ARG A 1 310 ? -28.49705 -6.30606 20.46748 1.000 50.42158 310 ARG A O 1
ATOM 2360 N N . MET A 1 311 ? -29.43227 -7.84661 19.11033 1.000 47.75404 311 MET A N 1
ATOM 2361 C CA . MET A 1 311 ? -30.57046 -7.01128 18.71223 1.000 48.34728 311 MET A CA 1
ATOM 2362 C C . MET A 1 311 ? -30.10606 -5.66764 18.16350 1.000 51.22681 311 MET A C 1
ATOM 2363 O O . MET A 1 311 ? -30.71580 -4.62584 18.42603 1.000 52.80605 311 MET A O 1
ATOM 2368 N N . LYS A 1 312 ? -29.00810 -5.69744 17.40485 1.000 48.40651 312 LYS A N 1
ATOM 2369 C CA . LYS A 1 312 ? -28.36836 -4.57540 16.72997 1.000 47.92825 312 LYS A CA 1
ATOM 2370 C C . LYS A 1 312 ? -28.08481 -4.95080 15.28515 1.000 45.94934 312 LYS A C 1
ATOM 2371 O O . LYS A 1 312 ? -27.90378 -6.13715 14.97131 1.000 41.39637 312 LYS A O 1
ATOM 2377 N N . PRO A 1 313 ? -28.00546 -3.96445 14.38975 1.000 45.27049 313 PRO A N 1
ATOM 2378 C CA . PRO A 1 313 ? -27.54163 -4.24943 13.03113 1.000 43.15735 313 PRO A CA 1
ATOM 2379 C C . PRO A 1 313 ? -26.04642 -4.51157 13.03893 1.000 44.42534 313 PRO A C 1
ATOM 2380 O O . PRO A 1 313 ? -25.30636 -3.95566 13.85191 1.000 44.93428 313 PRO A O 1
ATOM 2384 N N . LEU A 1 314 ? -25.60564 -5.36595 12.11260 1.000 40.60642 314 LEU A N 1
ATOM 2385 C CA . LEU A 1 314 ? -24.17415 -5.58514 11.91988 1.000 42.38025 314 LEU A CA 1
ATOM 2386 C C . LEU A 1 314 ? -23.49064 -4.34278 11.37395 1.000 47.94444 314 LEU A C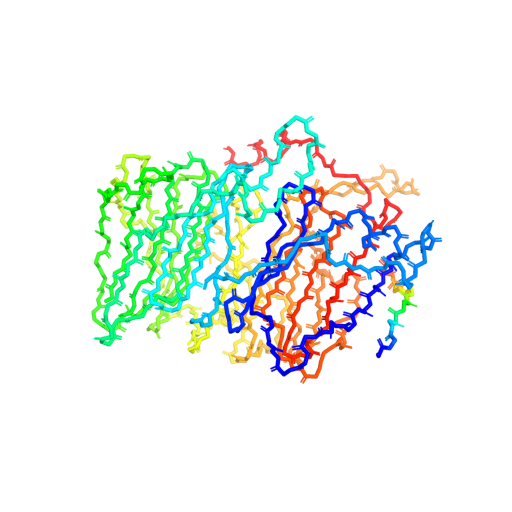 1
ATOM 2387 O O . LEU A 1 314 ? -22.30772 -4.11020 11.64846 1.000 49.35555 314 LEU A O 1
ATOM 2392 N N . PHE A 1 315 ? -24.21114 -3.55797 10.57648 1.000 45.46423 315 PHE A N 1
ATOM 2393 C CA . PHE A 1 315 ? -23.72253 -2.30502 10.02787 1.000 50.10453 315 PHE A CA 1
ATOM 2394 C C . PHE A 1 315 ? -24.93187 -1.41601 9.78192 1.000 48.18585 315 PHE A C 1
ATOM 2395 O O . PHE A 1 315 ? -26.07066 -1.88353 9.75187 1.000 46.65299 315 PHE A O 1
ATOM 2403 N N . ASN A 1 316 ? -24.68157 -0.12431 9.63453 1.000 50.46625 316 ASN A N 1
ATOM 2404 C CA . ASN A 1 316 ? -25.75993 0.78625 9.28355 1.000 51.90273 316 ASN A CA 1
ATOM 2405 C C . ASN A 1 316 ? -26.47358 0.29323 8.03217 1.000 48.82529 316 ASN A C 1
ATOM 2406 O O . ASN A 1 316 ? -25.82690 -0.14501 7.07779 1.000 48.86473 316 ASN A O 1
ATOM 2411 N N . ALA A 1 317 ? -27.81048 0.32395 8.05413 1.000 46.01668 317 ALA A N 1
ATOM 2412 C CA . ALA A 1 317 ? -28.57915 -0.02508 6.86151 1.000 43.94198 317 ALA A CA 1
ATOM 2413 C C . ALA A 1 317 ? -27.97541 0.67572 5.65192 1.000 41.73878 317 ALA A C 1
ATOM 2414 O O . ALA A 1 317 ? -27.74868 1.88514 5.66798 1.000 42.87309 317 ALA A O 1
ATOM 2416 N N . LEU A 1 318 ? -27.64239 -0.10181 4.63365 1.000 37.72222 318 LEU A N 1
ATOM 2417 C CA . LEU A 1 318 ? -26.80830 0.36876 3.53711 1.000 38.59438 318 LEU A CA 1
ATOM 2418 C C . LEU A 1 318 ? -27.68215 0.57242 2.30835 1.000 33.80479 318 LEU A C 1
ATOM 2419 O O . LEU A 1 318 ? -28.37146 -0.35869 1.88164 1.000 33.06337 318 LEU A O 1
ATOM 2424 N N . GLN A 1 319 ? -27.64097 1.76836 1.72996 1.000 35.98379 319 GLN A N 1
ATOM 2425 C CA . GLN A 1 319 ? -28.37378 2.01389 0.48890 1.000 32.09052 319 GLN A CA 1
ATOM 2426 C C . GLN A 1 319 ? -27.59565 1.36009 -0.64183 1.000 35.02501 319 GLN A C 1
ATOM 2427 O O . GLN A 1 319 ? -26.54915 1.86244 -1.05480 1.000 35.74227 319 GLN A O 1
ATOM 2433 N N . VAL A 1 320 ? -28.08314 0.23428 -1.15086 1.000 30.27578 320 VAL A N 1
ATOM 2434 C CA . VAL A 1 320 ? -27.39489 -0.44036 -2.24330 1.000 33.31487 320 VAL A CA 1
ATOM 2435 C C . VAL A 1 320 ? -28.09692 -0.27226 -3.58471 1.000 32.98629 320 VAL A C 1
ATOM 2436 O O . VAL A 1 320 ? -27.43465 -0.41650 -4.62753 1.000 33.12580 320 VAL A O 1
ATOM 2440 N N . SER A 1 321 ? -29.38803 0.06616 -3.59378 1.000 29.51460 321 SER A N 1
ATOM 2441 C CA . SER A 1 321 ? -30.23998 -0.01144 -4.77277 1.000 30.77969 321 SER A CA 1
ATOM 2442 C C . SER A 1 321 ? -31.14978 1.20788 -4.81228 1.000 31.59096 321 SER A C 1
ATOM 2443 O O . SER A 1 321 ? -31.57162 1.71186 -3.77125 1.000 30.90777 321 SER A O 1
ATOM 2446 N N . SER A 1 322 ? -31.45565 1.67736 -6.01838 1.000 29.35262 322 SER A N 1
ATOM 2447 C CA . SER A 1 322 ? -32.43933 2.74725 -6.15981 1.000 31.42034 322 SER A CA 1
ATOM 2448 C C . SER A 1 322 ? -33.87196 2.23193 -6.09000 1.000 30.62518 322 SER A C 1
ATOM 2449 O O . SER A 1 322 ? -34.79800 3.04414 -5.96169 1.000 33.71211 322 SER A O 1
ATOM 2452 N N . THR A 1 323 ? -34.06517 0.92213 -6.19258 1.000 31.67408 323 THR A N 1
ATOM 2453 C CA . THR A 1 323 ? -35.36971 0.28011 -6.14157 1.000 31.70089 323 THR A CA 1
ATOM 2454 C C . THR A 1 323 ? -35.42434 -0.72231 -4.99432 1.000 30.70348 323 THR A C 1
ATOM 2455 O O . THR A 1 323 ? -34.39126 -1.18561 -4.49130 1.000 28.70880 323 THR A O 1
ATOM 2459 N N . ALA A 1 324 ? -36.65542 -1.06579 -4.59318 1.000 27.88233 324 ALA A N 1
ATOM 2460 C CA . ALA A 1 324 ? -36.87405 -2.09645 -3.58105 1.000 29.26396 324 ALA A CA 1
ATOM 2461 C C . ALA A 1 324 ? -36.12410 -3.37732 -3.91808 1.000 28.07548 324 ALA A C 1
ATOM 2462 O O . ALA A 1 324 ? -35.99372 -3.74877 -5.08765 1.000 26.33723 324 ALA A O 1
ATOM 2464 N N . ILE A 1 325 ? -35.63811 -4.05384 -2.88091 1.000 25.40986 325 ILE A N 1
ATOM 2465 C CA . ILE A 1 325 ? -35.02756 -5.36796 -3.06892 1.000 26.07632 325 ILE A CA 1
ATOM 2466 C C . ILE A 1 325 ? -36.10910 -6.36803 -3.46625 1.000 27.58067 325 ILE A C 1
ATOM 2467 O O . ILE A 1 325 ? -37.16693 -6.43262 -2.82936 1.000 25.74484 325 ILE A O 1
ATOM 2472 N N . ASN A 1 326 ? -35.85462 -7.14224 -4.53435 1.000 26.18890 326 ASN A N 1
ATOM 2473 C CA . ASN A 1 326 ? -36.82922 -8.13435 -5.00426 1.000 27.13445 326 ASN A CA 1
ATOM 2474 C C . ASN A 1 326 ? -36.72329 -9.44382 -4.22966 1.000 27.24253 326 ASN A C 1
ATOM 2475 O O . ASN A 1 326 ? -37.73560 -10.08049 -3.91865 1.000 27.64445 326 ASN A O 1
ATOM 2480 N N . ASP A 1 327 ? -35.50657 -9.89397 -3.95804 1.000 24.40867 327 ASP A N 1
ATOM 2481 C CA . ASP A 1 327 ? -35.31285 -11.20057 -3.34142 1.000 26.39099 327 ASP A CA 1
ATOM 2482 C C . ASP A 1 327 ? -33.90644 -11.20087 -2.75357 1.000 27.00772 327 ASP A C 1
ATOM 2483 O O . ASP A 1 327 ? -33.02846 -10.47934 -3.23278 1.000 24.97680 327 ASP A O 1
ATOM 2488 N N . MET A 1 328 ? -33.71610 -12.00544 -1.71005 1.000 23.04755 328 MET A N 1
ATOM 2489 C CA . MET A 1 328 ? -32.41836 -12.26745 -1.09063 1.000 26.35928 328 MET A CA 1
ATOM 2490 C C . MET A 1 328 ? -32.36278 -13.72922 -0.70017 1.000 25.83973 328 MET A C 1
ATOM 2491 O O . MET A 1 328 ? -33.38512 -14.33557 -0.36473 1.000 24.87080 328 MET A O 1
ATOM 2496 N N . SER A 1 329 ? -31.15123 -14.27196 -0.70892 1.000 24.56959 329 SER A N 1
ATOM 2497 C CA . SER A 1 329 ? -30.91211 -15.66222 -0.33879 1.000 27.14807 329 SER A CA 1
ATOM 2498 C C . SER A 1 329 ? -29.54300 -15.76727 0.30702 1.000 28.51077 329 SER A C 1
ATOM 2499 O O . SER A 1 329 ? -28.56056 -15.27772 -0.25250 1.000 26.69544 329 SER A O 1
ATOM 2502 N N . TRP A 1 330 ? -29.4859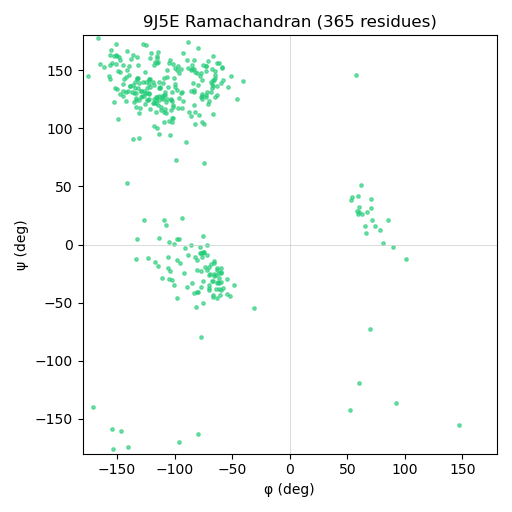8 -16.39781 1.47503 1.000 28.67597 330 TRP A N 1
ATOM 2503 C CA . TRP A 1 330 ? -28.21453 -16.74180 2.09116 1.000 29.40248 330 TRP A CA 1
ATOM 2504 C C . TRP A 1 330 ? -27.63063 -18.00635 1.47168 1.000 28.83020 330 TRP A C 1
ATOM 2505 O O . TRP A 1 330 ? -28.35554 -18.93348 1.08896 1.000 29.36322 330 TRP A O 1
ATOM 2516 N N . SER A 1 331 ? -26.30186 -18.06228 1.40869 1.000 28.37874 331 SER A N 1
ATOM 2517 C CA . SER A 1 331 ? -25.66196 -19.33591 1.11798 1.000 29.69912 331 SER A CA 1
ATOM 2518 C C . SER A 1 331 ? -25.99605 -20.35945 2.20785 1.000 30.08245 331 SER A C 1
ATOM 2519 O O . SER A 1 331 ? -26.29857 -20.01462 3.35696 1.000 27.95156 331 SER A O 1
ATOM 2522 N N . GLN A 1 332 ? -25.91483 -21.64220 1.83287 1.000 29.60100 332 GLN A N 1
ATOM 2523 C CA . GLN A 1 332 ? -26.20994 -22.72443 2.76968 1.000 29.80950 332 GLN A CA 1
ATOM 2524 C C . GLN A 1 332 ? -25.28982 -22.69171 3.98667 1.000 30.66477 332 GLN A C 1
ATOM 2525 O O . GLN A 1 332 ? -25.70599 -23.07095 5.08313 1.000 30.16977 332 GLN A O 1
ATOM 2531 N N . ASP A 1 333 ? -24.04728 -22.24316 3.82144 1.000 29.69078 333 ASP A N 1
ATOM 2532 C CA . ASP A 1 333 ? -23.12167 -22.19730 4.94400 1.000 31.31847 333 ASP A CA 1
ATOM 2533 C C . ASP A 1 333 ? -23.24528 -20.91476 5.76633 1.000 31.28092 333 ASP A C 1
ATOM 2534 O O . ASP A 1 333 ? -22.54677 -20.77090 6.76891 1.000 32.58536 333 ASP A O 1
ATOM 2539 N N . GLY A 1 334 ? -24.13639 -20.00206 5.39279 1.000 28.08090 334 GLY A N 1
ATOM 2540 C CA . GLY A 1 334 ? -24.38504 -18.81874 6.19678 1.000 30.17805 334 GLY A CA 1
ATOM 2541 C C . GLY A 1 334 ? -23.38697 -17.68511 6.03618 1.000 31.48955 334 GLY A C 1
ATOM 2542 O O . GLY A 1 334 ? -23.53763 -16.64910 6.70354 1.000 29.99832 334 GLY A O 1
ATOM 2543 N N . PHE A 1 335 ? -22.37830 -17.81552 5.17473 1.000 28.03443 335 PHE A N 1
ATOM 2544 C CA . PHE A 1 335 ? -21.36824 -16.76582 5.13178 1.000 29.80622 335 PHE A CA 1
ATOM 2545 C C . PHE A 1 335 ? -21.47193 -15.84766 3.92156 1.000 31.11709 335 PHE A C 1
ATOM 2546 O O . PHE A 1 335 ? -20.66312 -14.92298 3.80557 1.000 31.81267 335 PHE A O 1
ATOM 2554 N N . THR A 1 336 ? -22.46566 -16.03910 3.04910 1.000 29.08602 336 THR A N 1
ATOM 2555 C CA . THR A 1 336 ? -22.66436 -15.13616 1.92443 1.000 29.27690 336 THR A CA 1
ATOM 2556 C C . THR A 1 336 ? -24.14507 -14.81927 1.78203 1.000 30.02676 336 THR A C 1
ATOM 2557 O O . THR A 1 336 ? -24.98999 -15.70963 1.91600 1.000 28.64015 336 THR A O 1
ATOM 2561 N N . LEU A 1 337 ? -24.45344 -13.54880 1.53172 1.000 28.56939 337 LEU A N 1
ATOM 2562 C CA . LEU A 1 337 ? -25.81701 -13.09415 1.27475 1.000 26.85777 337 LEU A CA 1
ATOM 2563 C C . LEU A 1 337 ? -25.91184 -12.55746 -0.14762 1.000 28.56276 337 LEU A C 1
ATOM 2564 O O . LEU A 1 337 ? -25.13249 -11.67949 -0.53703 1.000 28.20290 337 LEU A O 1
ATOM 2569 N N . PHE A 1 338 ? -26.86643 -13.07106 -0.91798 1.000 26.30844 338 PHE A N 1
ATOM 2570 C CA . PHE A 1 338 ? -27.08501 -12.62213 -2.28567 1.000 27.49467 338 PHE A CA 1
ATOM 2571 C C . PHE A 1 338 ? -28.39192 -11.84320 -2.36336 1.000 25.89667 338 PHE A C 1
ATOM 2572 O O . PHE A 1 338 ? -29.38536 -12.24683 -1.75950 1.000 26.12664 338 PHE A O 1
ATOM 2580 N N . ALA A 1 339 ? -28.39746 -10.73708 -3.11103 1.000 26.77543 339 ALA A N 1
ATOM 2581 C CA . ALA A 1 339 ? -29.58774 -9.89923 -3.20075 1.000 25.98974 339 ALA A CA 1
ATOM 2582 C C . ALA A 1 339 ? -29.70700 -9.30479 -4.59900 1.000 25.11644 339 ALA A C 1
ATOM 2583 O O . ALA A 1 339 ? -28.70703 -9.10397 -5.29376 1.000 27.42096 339 ALA A O 1
ATOM 2585 N N . ILE A 1 340 ? -30.94308 -8.98830 -4.99184 1.000 25.86845 340 ILE A N 1
ATOM 2586 C CA . ILE A 1 340 ? -31.22748 -8.47919 -6.33475 1.000 27.45367 340 ILE A CA 1
ATOM 2587 C C . ILE A 1 340 ? -32.43186 -7.54414 -6.27072 1.000 27.39118 340 ILE A C 1
ATOM 2588 O O . ILE A 1 340 ? -33.32772 -7.71180 -5.43780 1.000 27.53077 340 ILE A O 1
ATOM 2593 N N . SER A 1 341 ? -32.44528 -6.54917 -7.15934 1.000 27.20259 341 SER A N 1
ATOM 2594 C CA . SER A 1 341 ? -33.52171 -5.56359 -7.24088 1.000 28.90552 341 SER A CA 1
ATOM 2595 C C . SER A 1 341 ? -33.79621 -5.26715 -8.70991 1.000 30.34969 341 SER A C 1
ATOM 2596 O O . SER A 1 341 ? -33.20818 -5.88101 -9.61082 1.000 30.63398 341 SER A O 1
ATOM 2599 N N . ASN A 1 342 ? -34.67437 -4.28419 -8.95304 1.000 29.57515 342 ASN A N 1
ATOM 2600 C CA . ASN A 1 342 ? -34.89958 -3.80642 -10.30961 1.000 31.17572 342 ASN A CA 1
ATOM 2601 C C . ASN A 1 342 ? -33.73362 -2.98910 -10.84768 1.000 32.33800 342 ASN A C 1
ATOM 2602 O O . ASN A 1 342 ? -33.80165 -2.56645 -12.00217 1.000 31.93375 342 ASN A O 1
ATOM 2607 N N . ASP A 1 343 ? -32.66429 -2.77876 -10.06972 1.000 30.42311 343 ASP A N 1
ATOM 2608 C CA . ASP A 1 343 ? -31.45431 -2.17340 -10.62309 1.000 33.53422 343 ASP A CA 1
ATOM 2609 C C . ASP A 1 343 ? -30.65430 -3.14691 -11.48958 1.000 34.14410 343 ASP A C 1
ATOM 2610 O O . ASP A 1 343 ? -29.65281 -2.73604 -12.08589 1.000 35.80518 343 ASP A O 1
ATOM 2615 N N . ALA A 1 344 ? -31.04680 -4.42094 -11.54970 1.000 33.24184 344 ALA A N 1
ATOM 2616 C CA . ALA A 1 344 ? -30.38038 -5.42760 -12.38927 1.000 34.42962 344 ALA A CA 1
ATOM 2617 C C . ALA A 1 344 ? -28.90306 -5.57541 -12.02109 1.000 37.23295 344 ALA A C 1
ATOM 2618 O O . ALA A 1 344 ? -28.03430 -5.71145 -12.88400 1.000 36.75413 344 ALA A O 1
ATOM 2620 N N . THR A 1 345 ? -28.62162 -5.56599 -10.72009 1.000 32.91742 345 THR A N 1
ATOM 2621 C CA . THR A 1 345 ? -27.26064 -5.63818 -10.20336 1.000 34.01506 345 THR A CA 1
ATOM 2622 C C . THR A 1 345 ? -27.23670 -6.67697 -9.08947 1.000 31.54728 345 THR A C 1
ATOM 2623 O O . THR A 1 345 ? -27.94926 -6.53640 -8.08402 1.000 31.32022 345 THR A O 1
ATOM 2627 N N . LEU A 1 346 ? -26.44704 -7.72731 -9.27114 1.000 32.45067 346 LEU A N 1
ATOM 2628 C CA . LEU A 1 346 ? -26.35282 -8.76196 -8.24762 1.000 32.60698 346 LEU A CA 1
ATOM 2629 C C . LEU A 1 346 ? -25.48828 -8.23950 -7.10696 1.000 31.54615 346 LEU A C 1
ATOM 2630 O O . LEU A 1 346 ? -24.35412 -7.80883 -7.33683 1.000 32.06478 346 LEU A O 1
ATOM 2635 N N . TYR A 1 347 ? -26.02661 -8.25944 -5.88522 1.000 28.78833 347 TYR A N 1
ATOM 2636 C CA . TYR A 1 347 ? -25.29658 -7.82375 -4.69747 1.000 29.83897 347 TYR A CA 1
ATOM 2637 C C . TYR A 1 347 ? -24.85540 -9.06215 -3.93367 1.000 30.32190 347 TYR A C 1
ATOM 2638 O O . TYR A 1 347 ? -25.69154 -9.90079 -3.58715 1.000 29.86719 347 TYR A O 1
ATOM 2647 N N . THR A 1 348 ? -23.55338 -9.16898 -3.66688 1.000 31.39874 348 THR A N 1
ATOM 2648 C CA . THR A 1 348 ? -22.98647 -10.29693 -2.93128 1.000 30.06365 348 THR A CA 1
ATOM 2649 C C . THR A 1 348 ? -22.27921 -9.75090 -1.69873 1.000 31.25625 348 THR A C 1
ATOM 2650 O O . THR A 1 348 ? -21.31145 -8.99463 -1.82201 1.000 33.32591 348 THR A O 1
ATOM 2654 N N . PHE A 1 349 ? -22.76944 -10.12087 -0.52108 1.000 28.99997 349 PHE A N 1
ATOM 2655 C CA . PHE A 1 349 ? -22.15413 -9.74568 0.74535 1.000 30.39448 349 PHE A CA 1
ATOM 2656 C C . PHE A 1 349 ? -21.38059 -10.96504 1.22509 1.000 32.21246 349 PHE A C 1
ATOM 2657 O O . PHE A 1 349 ? -21.98596 -11.96863 1.62009 1.000 29.21052 349 PHE A O 1
ATOM 2665 N N . ALA A 1 350 ? -20.05848 -10.88976 1.17132 1.000 31.27902 350 ALA A N 1
ATOM 2666 C CA . ALA A 1 350 ? -19.20599 -12.03438 1.47330 1.000 34.69712 350 ALA A CA 1
ATOM 2667 C C . ALA A 1 350 ? -18.58339 -11.82060 2.84764 1.000 34.83713 350 ALA A C 1
ATOM 2668 O O . ALA A 1 350 ? -17.68244 -10.99132 3.00989 1.000 35.24237 350 ALA A O 1
ATOM 2670 N N . PHE A 1 351 ? -19.07300 -12.56474 3.83336 1.000 35.42279 351 PHE A N 1
ATOM 2671 C CA . PHE A 1 351 ? -18.59814 -12.46150 5.20526 1.000 36.06444 351 PHE A CA 1
ATOM 2672 C C . PHE A 1 351 ? -17.41660 -13.40620 5.43770 1.000 36.25442 351 PHE A C 1
ATOM 2673 O O . PHE A 1 351 ? -17.22391 -14.39362 4.72582 1.000 35.20382 351 PHE A O 1
ATOM 2681 N N . GLN A 1 352 ? -16.63740 -13.09587 6.46621 1.000 37.81410 352 GLN A N 1
ATOM 2682 C CA . GLN A 1 352 ? -15.49206 -13.90063 6.85935 1.000 41.17851 352 GLN A CA 1
ATOM 2683 C C . GLN A 1 352 ? -15.66991 -14.38040 8.29118 1.000 38.26660 352 GLN A C 1
ATOM 2684 O O . GLN A 1 352 ? -16.49337 -13.85441 9.04459 1.000 36.56781 352 GLN A O 1
ATOM 2690 N N . GLU A 1 353 ? -14.85976 -15.37669 8.66963 1.000 41.22192 353 GLU A N 1
ATOM 2691 C CA . GLU A 1 353 ? -14.86147 -15.85048 10.04900 1.000 38.46341 353 GLU A CA 1
ATOM 2692 C C . GLU A 1 353 ? -14.62476 -14.70942 11.03226 1.000 39.87114 353 GLU A C 1
ATOM 2693 O O . GLU A 1 353 ? -15.27960 -14.63224 12.08076 1.000 36.94327 353 GLU A O 1
ATOM 2699 N N . LYS A 1 354 ? -13.68312 -13.81082 10.72261 1.000 40.77530 354 LYS A N 1
ATOM 2700 C CA . LYS A 1 354 ? -13.44157 -12.71456 11.65381 1.000 43.73580 354 LYS A CA 1
ATOM 2701 C C . LYS A 1 354 ? -14.68451 -11.84320 11.82735 1.000 40.58037 354 LYS A C 1
ATOM 2702 O O . LYS A 1 354 ? -14.84603 -11.22745 12.88540 1.000 44.47680 354 LYS A O 1
ATOM 2708 N N . ASP A 1 355 ? -15.58593 -11.81544 10.83891 1.000 39.88141 355 ASP A N 1
ATOM 2709 C CA . ASP A 1 355 ? -16.84286 -11.08339 10.98606 1.000 41.38365 355 ASP A CA 1
ATOM 2710 C C . ASP A 1 355 ? -17.83053 -11.81451 11.88786 1.000 41.59455 355 ASP A C 1
ATOM 2711 O O . ASP A 1 355 ? -18.40086 -11.21536 12.80589 1.000 41.03370 355 ASP A O 1
ATOM 2716 N N . LEU A 1 356 ? -18.06490 -13.10837 11.62522 1.000 37.07463 356 LEU A N 1
ATOM 2717 C CA . LEU A 1 356 ? -19.22195 -13.80527 12.17272 1.000 35.96225 356 LEU A CA 1
ATOM 2718 C C . LEU A 1 356 ? -18.90601 -14.91648 13.15347 1.000 37.86050 356 LEU A C 1
ATOM 2719 O O . LEU A 1 356 ? -19.81757 -15.33116 13.88221 1.000 35.20754 356 LEU A O 1
ATOM 2724 N N . GLY A 1 357 ? -17.67758 -15.43470 13.16844 1.000 34.96219 357 GLY A N 1
ATOM 2725 C CA . GLY A 1 357 ? -17.35169 -16.59743 13.97635 1.000 37.82953 357 GLY A CA 1
ATOM 2726 C C . GLY A 1 357 ? -17.51394 -17.87629 13.17854 1.000 36.46720 357 GLY A C 1
ATOM 2727 O O . GLY A 1 357 ? -17.12007 -17.93400 12.00587 1.000 34.69023 357 GLY A O 1
ATOM 2728 N N . VAL A 1 358 ? -18.12246 -18.89754 13.78111 1.000 34.46533 358 VAL A N 1
ATOM 2729 C CA . VAL A 1 358 ? -18.18147 -20.23624 13.19980 1.000 31.75515 358 VAL A CA 1
ATOM 2730 C C . VAL A 1 358 ? -19.63088 -20.71868 13.21528 1.000 32.65480 358 VAL A C 1
ATOM 2731 O O . VAL A 1 358 ? -20.30489 -20.61668 14.24451 1.000 33.21013 358 VAL A O 1
ATOM 2735 N N . ALA A 1 359 ? -20.11098 -21.24408 12.08163 1.000 29.05545 359 ALA A N 1
ATOM 2736 C CA . ALA A 1 359 ? -21.44783 -21.83160 12.04354 1.000 30.42011 359 ALA A CA 1
ATOM 2737 C C . ALA A 1 359 ? -21.44984 -23.15838 12.79712 1.000 31.79770 359 ALA A C 1
ATOM 2738 O O . ALA A 1 359 ? -20.58553 -24.01337 12.57812 1.000 30.91788 359 ALA A O 1
ATOM 2740 N N . LEU A 1 360 ? -22.42990 -23.32816 13.68409 1.000 29.93493 360 LEU A N 1
ATOM 2741 C CA . LEU A 1 360 ? -22.50603 -24.48022 14.56393 1.000 32.50530 360 LEU A CA 1
ATOM 2742 C C . LEU A 1 360 ? -22.97145 -25.71742 13.80007 1.000 31.31744 360 LEU A C 1
ATOM 2743 O O . LEU A 1 360 ? -23.66804 -25.59580 12.78544 1.000 31.94532 360 LEU A O 1
ATOM 2748 N N . PRO A 1 361 ? -22.60498 -26.91652 14.27304 1.000 31.19508 361 PRO A N 1
ATOM 2749 C CA . PRO A 1 361 ? -23.15950 -28.14190 13.67778 1.000 32.98406 361 PRO A CA 1
ATOM 2750 C C . PRO A 1 361 ? -24.67609 -28.13450 13.79827 1.000 36.63929 361 PRO A C 1
ATOM 2751 O O . PRO A 1 361 ? -25.24514 -27.50862 14.69836 1.000 31.62259 361 PRO A O 1
ATOM 2755 N N . GLN A 1 362 ? -25.33144 -28.83239 12.86438 1.000 36.48327 362 GLN A N 1
ATOM 2756 C CA . GLN A 1 362 ? -26.79460 -28.85036 12.84215 1.000 38.22630 362 GLN A CA 1
ATOM 2757 C C . GLN A 1 362 ? -27.40262 -29.41969 14.13235 1.000 37.95584 362 GLN A C 1
ATOM 2758 O O . GLN A 1 362 ? -28.54443 -29.07121 14.46204 1.000 38.88331 362 GLN A O 1
ATOM 2764 N N . THR A 1 363 ? -26.65593 -30.23789 14.88682 1.000 36.17889 363 THR A N 1
ATOM 2765 C CA . THR A 1 363 ? -27.12476 -30.71433 16.19426 1.000 38.26360 363 THR A CA 1
ATOM 2766 C C . THR A 1 363 ? -27.65218 -29.58172 17.07473 1.000 40.42063 363 THR A C 1
ATOM 2767 O O . THR A 1 363 ? -28.59280 -29.78104 17.85609 1.000 40.60475 363 THR A O 1
ATOM 2771 N N . GLU A 1 364 ? -27.04734 -28.39606 16.98527 1.000 38.17400 364 GLU A N 1
ATOM 2772 C CA . GLU A 1 364 ? -27.39394 -27.32450 17.91027 1.000 36.89926 364 GLU A CA 1
ATOM 2773 C C . GLU A 1 364 ? -28.71194 -26.67586 17.52839 1.000 39.78686 364 GLU A C 1
ATOM 2774 O O . GLU A 1 364 ? -29.49368 -26.28093 18.40161 1.000 39.47534 364 GLU A O 1
ATOM 2780 N N . ILE A 1 365 ? -28.95683 -26.54832 16.22587 1.000 35.67928 365 ILE A N 1
ATOM 2781 C CA . ILE A 1 365 ? -30.25278 -26.09147 15.73784 1.000 38.17237 365 ILE A CA 1
ATOM 2782 C C . ILE A 1 365 ? -31.32712 -27.12628 16.04812 1.000 40.41291 365 ILE A C 1
ATOM 2783 O O . ILE A 1 365 ? -32.42135 -26.79176 16.51912 1.000 39.41558 365 ILE A O 1
ATOM 2788 N N . LYS A 1 366 ? -31.02168 -28.40036 15.79887 1.000 36.33555 366 LYS A N 1
ATOM 2789 C CA . LYS A 1 366 ? -32.00179 -29.45442 16.04359 1.000 41.78448 366 LYS A CA 1
ATOM 2790 C C . LYS A 1 366 ? -32.39382 -29.52333 17.52056 1.000 43.81143 366 LYS A C 1
ATOM 2791 O O . LYS A 1 366 ? -33.57116 -29.71367 17.84549 1.000 45.83781 366 LYS A O 1
ATOM 2797 N N . SER A 1 367 ? -31.43326 -29.31612 18.43002 1.000 42.03560 367 SER A N 1
ATOM 2798 C CA . SER A 1 367 ? -31.73948 -29.33055 19.86259 1.000 43.78447 367 SER A CA 1
ATOM 2799 C C . SER A 1 367 ? -32.70718 -28.22373 20.26033 1.000 45.29409 367 SER A C 1
ATOM 2800 O O . SER A 1 367 ? -33.50689 -28.40310 21.18344 1.000 46.33782 367 SER A O 1
ATOM 2803 N N . LEU A 1 368 ? -32.64366 -27.07233 19.60039 1.000 42.87014 368 LEU A N 1
ATOM 2804 C CA . LEU A 1 368 ? -33.55095 -25.98371 19.94228 1.000 44.49729 368 LEU A CA 1
ATOM 2805 C C . LEU A 1 368 ? -34.93412 -26.14640 19.31998 1.000 46.78628 368 LEU A C 1
ATOM 2806 O O . LEU A 1 368 ? -35.89023 -25.54061 19.81629 1.000 50.50569 368 LEU A O 1
ATOM 2811 N N . GLN A 1 369 ? -35.06026 -26.91925 18.23506 1.000 43.81705 369 GLN A N 1
ATOM 2812 C CA . GLN A 1 369 ? -36.37958 -27.16426 17.65844 1.000 46.85800 369 GLN A CA 1
ATOM 2813 C C . GLN A 1 369 ? -37.20820 -28.04959 18.57321 1.000 53.56773 369 GLN A C 1
ATOM 2814 O O . GLN A 1 369 ? -38.42513 -27.86971 18.68217 1.000 57.15300 369 GLN A O 1
ATOM 2820 N N . GLU A 1 370 ? -36.55080 -28.97891 19.25297 1.000 64.81176 370 GLU A N 1
ATOM 2821 C CA . GLU A 1 370 ? -37.17058 -29.92551 20.16013 1.000 69.59530 370 GLU A CA 1
ATOM 2822 C C . GLU A 1 370 ? -37.27048 -29.33822 21.56466 1.000 70.43610 370 GLU A C 1
ATOM 2823 O O . GLU A 1 370 ? -38.24449 -29.57568 22.27629 1.000 77.05353 370 GLU A O 1
ATOM 2829 N N . GLU B 2 2 ? -20.75536 -2.11587 -17.93225 1.000 80.35380 449 GLU B N 1
ATOM 2830 C CA . GLU B 2 2 ? -20.93155 -1.41500 -16.66243 1.000 83.13147 449 GLU B CA 1
ATOM 2831 C C . GLU B 2 2 ? -20.10684 -2.11281 -15.56626 1.000 82.82518 449 GLU B C 1
ATOM 2832 O O . GLU B 2 2 ? -20.23675 -3.32520 -15.37031 1.000 80.29339 449 GLU B O 1
ATOM 2838 N N . PRO B 2 3 ? -19.26908 -1.35589 -14.85327 1.000 76.75458 450 PRO B N 1
ATOM 2839 C CA . PRO B 2 3 ? -18.24846 -1.98135 -14.00802 1.000 74.33858 450 PRO B CA 1
ATOM 2840 C C . PRO B 2 3 ? -18.77068 -2.39575 -12.64024 1.000 68.17917 450 PRO B C 1
ATOM 2841 O O . PRO B 2 3 ? -19.69825 -1.80089 -12.08469 1.000 66.65532 450 PRO B O 1
ATOM 2845 N N . SER B 2 4 ? -18.14292 -3.43451 -12.09468 1.000 63.32422 451 SER B N 1
ATOM 2846 C CA . SER B 2 4 ? -18.44128 -3.84563 -10.73346 1.000 58.42003 451 SER B CA 1
ATOM 2847 C C . SER B 2 4 ? -17.86058 -2.86449 -9.72764 1.000 59.12666 451 SER B C 1
ATOM 2848 O O . SER B 2 4 ? -16.87964 -2.16210 -9.99206 1.000 59.62219 451 SER B O 1
ATOM 2851 N N . ILE B 2 5 ? -18.49467 -2.81566 -8.56497 1.000 53.42308 452 ILE B N 1
ATOM 2852 C CA . ILE B 2 5 ? -17.99791 -2.08766 -7.40717 1.000 52.80205 452 ILE B CA 1
ATOM 2853 C C . ILE B 2 5 ? -17.64318 -3.13806 -6.36836 1.000 49.32978 452 ILE B C 1
ATOM 2854 O O . ILE B 2 5 ? -18.40821 -4.08647 -6.15913 1.000 46.59729 452 ILE B O 1
ATOM 2859 N N . LEU B 2 6 ? -16.47900 -2.99508 -5.74278 1.000 49.43641 453 LEU B N 1
ATOM 2860 C CA . LEU B 2 6 ? -16.07843 -3.88572 -4.66058 1.000 48.27431 453 LEU B CA 1
ATOM 2861 C C . LEU B 2 6 ? -15.63262 -3.03139 -3.48838 1.000 51.26986 453 LEU B C 1
ATOM 2862 O O . LEU B 2 6 ? -14.66957 -2.26722 -3.60917 1.000 49.40572 453 LEU B O 1
ATOM 2867 N N . ILE B 2 7 ? -16.33978 -3.13952 -2.36105 1.000 45.23274 454 ILE B N 1
ATOM 2868 C CA . ILE B 2 7 ? -16.07980 -2.28107 -1.21041 1.000 48.68120 454 ILE B CA 1
ATOM 2869 C C . ILE B 2 7 ? -15.97630 -3.11822 0.05673 1.000 47.47062 454 ILE B C 1
ATOM 2870 O O . ILE B 2 7 ? -16.67068 -4.13154 0.21511 1.000 44.41431 454 ILE B O 1
ATOM 2875 N N . ASP B 2 8 ? -15.07972 -2.70539 0.94811 1.000 47.74963 455 ASP B N 1
ATOM 2876 C CA . ASP B 2 8 ? -15.05107 -3.24957 2.29661 1.000 48.16232 455 ASP B CA 1
ATOM 2877 C C . ASP B 2 8 ? -16.06958 -2.52070 3.15900 1.000 47.67196 455 ASP B C 1
ATOM 2878 O O . ASP B 2 8 ? -16.11994 -1.28832 3.16063 1.000 48.56576 455 ASP B O 1
ATOM 2883 N N . VAL B 2 9 ? -16.88098 -3.28438 3.88487 1.000 46.35060 456 VAL B N 1
ATOM 2884 C CA . VAL B 2 9 ? -17.92186 -2.74656 4.75731 1.000 47.34610 456 VAL B CA 1
ATOM 2885 C C . VAL B 2 9 ? -17.59807 -3.09480 6.20355 1.000 47.91898 456 VAL B C 1
ATOM 2886 O O . VAL B 2 9 ? -17.87356 -4.22295 6.63975 1.000 46.51014 456 VAL B O 1
ATOM 2890 N N . PRO B 2 10 ? -17.03844 -2.16853 6.97957 1.000 49.28944 457 PRO B N 1
ATOM 2891 C CA . PRO B 2 10 ? -16.72713 -2.47226 8.38105 1.000 48.95104 457 PRO B CA 1
ATOM 2892 C C . PRO B 2 10 ? -17.99160 -2.73654 9.18687 1.000 49.67185 457 PRO B C 1
ATOM 2893 O O . PRO B 2 10 ? -19.04063 -2.12328 8.96282 1.000 47.48247 457 PRO B O 1
ATOM 2897 N N . LEU B 2 11 ? -17.88561 -3.67578 10.12038 1.000 50.58284 458 LEU B N 1
ATOM 2898 C CA . LEU B 2 11 ? -18.98633 -4.05990 10.99053 1.000 51.22439 458 LEU B CA 1
ATOM 2899 C C . LEU B 2 11 ? -18.77529 -3.47659 12.38203 1.000 55.62969 458 LEU B C 1
ATOM 2900 O O . LEU B 2 11 ? -17.65723 -3.14718 12.77674 1.000 55.03803 458 LEU B O 1
ATOM 2905 N N . TYR B 2 12 ? -19.86284 -3.35974 13.13174 1.000 65.38636 459 TYR B N 1
ATOM 2906 C CA . TYR B 2 12 ? -19.75076 -2.92760 14.52370 1.000 69.07457 459 TYR B CA 1
ATOM 2907 C C . TYR B 2 12 ? -18.99828 -3.95627 15.36648 1.000 69.81174 459 TYR B C 1
ATOM 2908 O O . TYR B 2 12 ? -19.58640 -4.92275 15.85348 1.000 72.68167 459 TYR B O 1
#

B-factor: mean 41.51, std 12.15, range [23.05, 92.33]

Solvent-accessible surface area: 15892 Å² total; per-residue (Å²): 5,64,2,0,39,36,21,18,137,21,174,153,67,65,4,8,1,8,11,15,22,16,25,0,0,1,1,1,2,17,32,1,63,0,22,1,3,64,19,96,50,0,20,30,0,0,32,97,139,51,118,57,169,75,10,136,40,87,23,68,15,110,55,83,67,4,38,4,16,30,10,22,73,74,9,0,1,2,0,17,61,66,98,0,62,6,15,36,32,0,6,36,147,142,82,72,69,15,20,45,47,149,135,18,101,66,115,67,26,31,72,13,145,78,134,37,38,1,16,2,7,33,19,2,108,87,6,6,0,0,0,0,0,13,26,50,68,0,9,0,14,62,36,96,78,17,87,117,51,26,56,5,98,23,79,180,69,11,85,0,13,0,0,0,39,2,44,37,6,106,13,0,0,0,0,0,48,57,73,7,0,10,2,12,77,6,90,129,92,0,76,68,115,88,78,45,124,24,65,87,25,0,51,16,62,127,44,37,1,25,5,39,6,1,11,9,8,45,24,0,0,0,1,0,3,45,88,94,152,12,6,1,0,8,3,33,39,118,78,136,14,132,44,67,62,45,16,11,95,64,9,20,83,15,8,51,3,0,14,13,0,59,9,14,0,51,68,66,65,147,182,143,72,84,60,57,86,7,14,0,0,0,0,8,7,53,81,58,0,10,0,9,0,14,9,29,114,131,79,108,41,15,6,108,35,46,94,9,4,106,47,18,5,14,10,5,20,13,5,95,91,0,36,8,0,0,0,0,0,75,52,23,16,0,2,1,0,0,9,65,116,143,16,0,4,84,39,30,85,117,87,47,3,108,73,97,49,161,182,100,24,79,50,64,92,13,112,47,154

Secondary structure (DSSP, 8-state):
-EEEEEE---TT--EEEEEEETTEEEEEEGGGEEEEEEHHHHHHHHTTSS-GGG---SEEEE---EEEEEE-SSEEEEEESSEEEEEES-EETTTTEEPPGGG-EEEEEEE--TT--EEEEEEETTTTEEEEEE--EEEEEETTT--EEEEEE--TT--EEEEEE-TTSSEEEEEETTS-EEEEEE-TTS-EEEEEEE-S-B---SS--EE---TTS-EEEEEEES----EEEEEETTTTTEEEEEEESSPPTT--EEEE-S--EEEEETTTTEEEEE-EEEE--SSTTEEEEEETTTTEESSS-EE--SS-EEEEEE-TTSSEEEEEETT-EEEEEE--HHHH-EEPPHHHHHHHH-/---EEEE----

Foldseek 3Di:
DFKDKFFDPPPQWFWQEWEFEQQWIWTFWAQQKIFIFRPVVVLCCRVPVDDPVPDDTPEMDGDQTWNDWDDYQAWIWIDHFFWIKIWGPQADPVPRHGDYSVRIDMDTLGGDDPVKTFQEWDAQVVLQWIWTCILDKIWIAHPPVRHTQDIGGDDNQWRFNYKEYQLVRQWIWTATQQGKIWIWGAHSSGDIGTDDIGGNFAHADNARAAFYAALLRQWGWYAQTVPVVGFTFIFGPVPNGDTDATQEPPAENLWRYKYKQNFWFKDAPVVVGGIDTWIWIWTAYRDAQWIWIATVVVRGTLDPTHRHDPHHWSYKYAHNQRQWIWTGGRSSIIIIDGHDCVSTPHTDPCVVSPVSSD/DDDDDDDDDDD

Nearest PDB structures (foldseek):
  8gha-assembly1_B  TM=9.700E-01  e=2.110E-59  Saccharomyces cerevisiae
  8ghn-assembly1_H  TM=9.700E-01  e=2.110E-59  Saccharomyces cerevisiae
  8ghn-assembly1_G  TM=7.924E-01  e=4.396E-21  Saccharomyces cerevisiae
  8ghm-assembly1_G  TM=7.882E-01  e=8.332E-21  Saccharomyces cerevisiae
  8ghn-assembly1_A  TM=7.882E-01  e=1.346E-20  Saccharomyces cerevisiae

GO terms:
  GO:0005634 nucleus (C, IDA)
  GO:0005829 cytosol (C, IDA)
  GO:0003677 DNA binding (F, IDA)
  GO:0003714 transcription corepressor activity (F, IDA)
  GO:0000417 HIR complex (C, IDA)
  GO:0006325 chromatin organization (P, IDA)
  GO:0000122 negative regulation of transcription by RNA polymerase II (P, IDA)
  GO:0016480 negative regulation of transcription by RNA polymerase III (P, IGI)
  GO:0140673 transcription elongation-coupled chromatin remodeling (P, IGI)
  GO:0031491 nucleosome binding (F, IMP)
  GO:0016480 negative regulation of transcription by RNA polymerase III (P, IMP)
  GO:0000417 HIR complex (C, IPI)
  GO:0005515 protein binding (F, IPI)
  GO:1902275 regulation of chromatin organization (P, IDA)
  GO:0006334 nucleosome assembly (P, IDA)
  GO:0005694 chromosome (C, EXP)

InterPro domains:
  IPR011494 Protein HIRA-like, C-terminal [PF07569] (581-824)
  IPR015943 WD40/YVTN repeat-like-containing domain superfamily [G3DSA:2.130.10.10] (3-356)
  IPR031120 WD repeat HIR1-like [PTHR13831] (420-874)
  IPR036322 WD40-repeat-containing domain superfamily [SSF50978] (21-354)

Sequence (369 aa):
MRLLKYPLDIHNEQVNALAALGPYIILAGSGGHVMAWRQQQLVDTAFDRVMIKDLKPEVSFQVGDIFFITGDLETLYIGSEHRLWGYSGWLCRDTNNINSVEKMNSKLLFECKSPSTITDVKYDINLGILFVLLSNKILLFRHKTFDKLSEITIDKASKPITGIIDPTGQTFTVMTSDRSILVYQINKTGTHKLINKLTQHVQMYPLHYRISMSPQADILPVINSVKGTSCTALLDRNNNYKVTKTLVTPSSNGCRVLVYSPAFYEKPNLKKGTSTRYNLIATSGSTDGTILVWNTKRMKPLFNALQVSSTAINDMSWSQDGFTLFAISNDATLYTFAFQEKDLGVALPQTEIKSLQEEPSILIDVPLY